Protein AF-0000000076750345 (afdb_homodimer)

Organism: NCBI:txid927661

Foldseek 3Di:
DWKKKWFAADDPLPVLQLDPVLLLQLLAQFWFKKKKWAQDDLLVLADWDFDDGAGGMMMMTHGPGDPVSNNVSNCVSSVGVAIWMFIWDKDWPADDDDDPASDWDQWFWKKKFFAFDPVDDLVRLCCLVPPPQPVLQPLQFQWRTKMKIATDDIDGPNHDHTGIMMITTFHSVVSNDLCRGRVVVPDPVSSVVSVVSNVVSCVVGVRVPRMGMGTTIMGMDGHDNPPPPPPD/DWKKKWFAADDPLPVLLLDPVLLLQLLAQFWFKKKKWAQDDLLVLADWDFDDGAGGMMMMTHGPGDPVSNNVSNCVSSVGVAIWMFIWDKDWPADDDDDPASDWDQWFWKKKFFAFDPVDDLVRLCCLVPPPQVVLQVQQFQWRTKMKIATDDIDGPNHDHTGIMMITTFHSVVSNDLCRGRVVVPDPVSSVVSVVSNVVSCVVGCRVPRMGMGTTIMGMDGHDNPPPPPPD

pLDDT: mean 95.13, std 10.49, range [23.25, 98.94]

Solvent-accessible surface area (backbone atoms only — not comparable to full-atom values): 23582 Å² total; per-residue (Å²): 126,46,38,35,41,36,38,33,47,56,82,78,45,53,69,47,66,68,30,67,65,46,54,52,54,40,13,65,50,38,23,43,30,41,32,41,32,28,50,43,79,93,36,58,80,31,75,66,52,48,83,60,82,67,64,31,31,39,39,38,36,34,25,76,40,56,64,67,60,51,52,51,53,50,25,61,52,50,69,19,93,68,34,31,27,30,36,39,51,78,46,67,42,34,41,69,77,88,61,64,68,70,39,70,49,90,38,38,37,32,37,35,41,27,30,70,43,90,90,47,53,73,68,58,46,51,46,43,49,56,38,57,37,44,51,47,51,45,43,30,27,34,47,54,18,34,35,41,24,42,46,76,40,72,71,35,90,68,29,70,88,53,42,32,40,37,39,36,26,29,52,58,62,31,44,80,32,66,38,47,42,35,56,28,79,76,36,66,68,51,40,50,51,31,51,50,53,43,52,54,49,32,55,74,58,27,49,74,46,72,33,32,37,36,36,12,40,37,31,39,38,82,39,62,72,51,77,73,74,77,76,124,124,46,38,34,43,36,38,32,46,56,83,77,44,53,68,47,68,65,32,69,66,48,55,53,55,40,12,65,50,37,22,44,29,42,33,42,31,28,50,44,79,93,37,57,80,31,75,66,53,48,82,60,82,68,64,31,30,39,38,38,37,34,27,74,38,56,64,67,60,50,52,50,53,51,24,61,54,50,70,20,93,67,35,31,28,31,37,38,50,76,46,68,41,33,41,68,77,89,62,64,69,71,39,70,48,90,36,38,36,32,35,36,41,27,29,69,43,88,91,48,54,71,69,59,46,50,47,42,48,56,38,55,37,44,50,47,49,42,42,31,27,34,48,56,18,35,34,41,25,42,46,75,41,73,72,34,90,70,28,71,88,53,43,33,40,37,39,36,26,29,53,56,61,32,44,79,31,67,38,47,40,36,56,28,79,76,38,66,66,51,40,51,51,30,50,50,53,42,52,54,49,33,55,74,60,27,48,75,46,72,31,32,38,36,36,11,39,37,31,39,37,82,38,61,72,51,78,75,73,77,76,123

InterPro domains:
  IPR011008 Dimeric alpha-beta barrel [SSF54909] (110-185)

Radius of gyration: 23.86 Å; Cα contacts (8 Å, |Δi|>4): 1060; chains: 2; bounding box: 47×65×71 Å

Secondary structure (DSSP, 8-state):
-EEEEEEE-SS--HHHHTSHHHHHHHHHTTEEEEEEEE--GGGTTS--B-SSSPP-EEEEEEESS-HHHHHHHHHHHHT-SS-EEEEEEEEEEEPPPP--TTPPPSSEEEEEEE---TTS-HHHHHHIIIIIIHHHHHHHS--SEEEEEEEEEE-STT-----EEEEEEE-GGGGT-HHHHHT-TT-HHHHHHHHHHHHHHHHHTTTTSS-EEEEEEEEEEE----------/-EEEEEEE-SS--HHHHTSHHHHHHHHHTTEEEEEEEE--GGGTTS--B-SSSPP-EEEEEEESS-HHHHHHHHHHHHT-SS-EEEEEEEEEEEPPPP--TTPPPSSEEEEEEE---TTS-HHHHHHIIIIIIHHHHHHHS--SEEEEEEEEEE-STT-----EEEEEEE-GGGGT-HHHHHT-TT-HHHHHHHHHHHHHHHHHTTTTSS-EEEEEEEEEEE----------

Structure (mmCIF, N/CA/C/O backbone):
data_AF-0000000076750345-model_v1
#
loop_
_entity.id
_entity.type
_entity.pdbx_description
1 polymer 'Uncharacterized protein'
#
loop_
_atom_site.group_PDB
_atom_site.id
_atom_site.type_symbol
_atom_site.label_atom_id
_atom_site.label_alt_id
_atom_site.label_comp_id
_atom_site.label_asym_id
_atom_site.label_entity_id
_atom_site.label_seq_id
_atom_site.pdbx_PDB_ins_code
_atom_site.Cartn_x
_atom_site.Cartn_y
_atom_site.Cartn_z
_atom_site.occupancy
_atom_site.B_iso_or_equiv
_atom_site.auth_seq_id
_atom_site.auth_comp_id
_atom_site.auth_asym_id
_atom_site.auth_atom_id
_atom_site.pdbx_PDB_model_num
ATOM 1 N N . MET A 1 1 ? 1.854 1.177 -20.234 1 91.38 1 MET A N 1
ATOM 2 C CA . MET A 1 1 ? 2.449 -0.116 -19.906 1 91.38 1 MET A CA 1
ATOM 3 C C . MET A 1 1 ? 1.437 -1.023 -19.219 1 91.38 1 MET A C 1
ATOM 5 O O . MET A 1 1 ? 0.707 -0.583 -18.328 1 91.38 1 MET A O 1
ATOM 9 N N . ARG A 1 2 ? 1.357 -2.34 -19.75 1 97 2 ARG A N 1
ATOM 10 C CA . ARG A 1 2 ? 0.428 -3.332 -19.219 1 97 2 ARG A CA 1
ATOM 11 C C . ARG A 1 2 ? 1.162 -4.383 -18.391 1 97 2 ARG A C 1
ATOM 13 O O . ARG A 1 2 ? 2.334 -4.672 -18.641 1 97 2 ARG A O 1
ATOM 20 N N . LYS A 1 3 ? 0.466 -4.941 -17.422 1 98.88 3 LYS A N 1
ATOM 21 C CA . LYS A 1 3 ? 0.962 -6.113 -16.703 1 98.88 3 LYS A CA 1
ATOM 22 C C . LYS A 1 3 ? 0.108 -7.34 -17 1 98.88 3 LYS A C 1
ATOM 24 O O . LYS A 1 3 ? -1.122 -7.273 -16.953 1 98.88 3 LYS A O 1
ATOM 29 N N . LEU A 1 4 ? 0.752 -8.422 -17.359 1 98.94 4 LEU A N 1
ATOM 30 C CA . LEU A 1 4 ? 0.12 -9.719 -17.562 1 98.94 4 LEU A CA 1
ATOM 31 C C . LEU A 1 4 ? 0.632 -10.734 -16.531 1 98.94 4 LEU A C 1
ATOM 33 O O . LEU A 1 4 ? 1.798 -10.688 -16.141 1 98.94 4 LEU A O 1
ATOM 37 N N . ILE A 1 5 ? -0.232 -11.602 -16.156 1 98.94 5 ILE A N 1
ATOM 38 C CA . ILE A 1 5 ? 0.156 -12.742 -15.328 1 98.94 5 ILE A CA 1
ATOM 39 C C . ILE A 1 5 ? -0.269 -14.039 -16.016 1 98.94 5 ILE A C 1
ATOM 41 O O . ILE A 1 5 ? -1.443 -14.219 -16.359 1 98.94 5 ILE A O 1
ATOM 45 N N . VAL A 1 6 ? 0.645 -14.883 -16.234 1 98.94 6 VAL A N 1
ATOM 46 C CA . VAL A 1 6 ? 0.402 -16.188 -16.828 1 98.94 6 VAL A CA 1
ATOM 47 C C . VAL A 1 6 ? 0.639 -17.281 -15.797 1 98.94 6 VAL A C 1
ATOM 49 O O . VAL A 1 6 ? 1.732 -17.391 -15.234 1 98.94 6 VAL A O 1
ATOM 52 N N . ALA A 1 7 ? -0.367 -18.047 -15.508 1 98.81 7 ALA A N 1
ATOM 53 C CA . ALA A 1 7 ? -0.271 -19.188 -14.617 1 98.81 7 ALA A CA 1
ATOM 54 C C . ALA A 1 7 ? -0.075 -20.484 -15.406 1 98.81 7 ALA A C 1
ATOM 56 O O . ALA A 1 7 ? -0.914 -20.844 -16.234 1 98.81 7 ALA A O 1
ATOM 57 N N . VAL A 1 8 ? 0.994 -21.125 -15.219 1 98 8 VAL A N 1
ATOM 58 C CA . VAL A 1 8 ? 1.288 -22.328 -15.984 1 98 8 VAL A CA 1
ATOM 59 C C . VAL A 1 8 ? 1.171 -23.562 -15.078 1 98 8 VAL A C 1
ATOM 61 O O . VAL A 1 8 ? 1.228 -23.438 -13.852 1 98 8 VAL A O 1
ATOM 64 N N . HIS A 1 9 ? 0.913 -24.531 -15.977 1 95.56 9 HIS A N 1
ATOM 65 C CA . HIS A 1 9 ? 0.688 -25.828 -15.344 1 95.56 9 HIS A CA 1
ATOM 66 C C . HIS A 1 9 ? 1.701 -26.859 -15.836 1 95.56 9 HIS A C 1
ATOM 68 O O . HIS A 1 9 ? 2.248 -26.734 -16.938 1 95.56 9 HIS A O 1
ATOM 74 N N . GLY A 1 10 ? 2.459 -27.484 -15.141 1 90.31 10 GLY A N 1
ATOM 75 C CA . GLY A 1 10 ? 3.412 -28.516 -15.531 1 90.31 10 GLY A CA 1
ATOM 76 C C . GLY A 1 10 ? 4.457 -28.797 -14.469 1 90.31 10 GLY A C 1
ATOM 77 O O . GLY A 1 10 ? 4.598 -28.031 -13.516 1 90.31 10 GLY A O 1
ATOM 78 N N . ALA A 1 11 ? 5.082 -29.797 -14.812 1 90.75 11 ALA A N 1
ATOM 79 C CA . ALA A 1 11 ? 6.078 -30.234 -13.836 1 90.75 11 ALA A CA 1
ATOM 80 C C . ALA A 1 11 ? 7.379 -29.453 -13.992 1 90.75 11 ALA A C 1
ATOM 82 O O . ALA A 1 11 ? 7.891 -29.297 -15.102 1 90.75 11 ALA A O 1
ATOM 83 N N . ASP A 1 12 ? 7.898 -28.938 -12.945 1 91.12 12 ASP A N 1
ATOM 84 C CA . ASP A 1 12 ? 9.211 -28.328 -12.758 1 91.12 12 ASP A CA 1
ATOM 85 C C . ASP A 1 12 ? 9.484 -27.297 -13.844 1 91.12 12 ASP A C 1
ATOM 87 O O . ASP A 1 12 ? 10.484 -27.391 -14.562 1 91.12 12 ASP A O 1
ATOM 91 N N . PRO A 1 13 ? 8.664 -26.266 -13.984 1 94.19 13 PRO A N 1
ATOM 92 C CA . PRO A 1 13 ? 8.836 -25.25 -15.023 1 94.19 13 PRO A CA 1
ATOM 93 C C . PRO A 1 13 ? 10.008 -24.312 -14.742 1 94.19 13 PRO A C 1
ATOM 95 O O . PRO A 1 13 ? 10.414 -23.531 -15.617 1 94.19 13 PRO A O 1
ATOM 98 N N . GLY A 1 14 ? 10.648 -24.359 -13.625 1 95.38 14 GLY A N 1
ATOM 99 C CA . GLY A 1 14 ? 11.625 -23.422 -13.125 1 95.38 14 GLY A CA 1
ATOM 100 C C . GLY A 1 14 ? 12.766 -23.172 -14.094 1 95.38 14 GLY A C 1
ATOM 101 O O . GLY A 1 14 ? 13 -22.031 -14.516 1 95.38 14 GLY A O 1
ATOM 102 N N . PRO A 1 15 ? 13.461 -24.203 -14.492 1 95.56 15 PRO A N 1
ATOM 103 C CA . PRO A 1 15 ? 14.625 -24.016 -15.359 1 95.56 15 PRO A CA 1
ATOM 104 C C . PRO A 1 15 ? 14.266 -23.375 -16.703 1 95.56 15 PRO A C 1
ATOM 106 O O . PRO A 1 15 ? 15 -22.516 -17.188 1 95.56 15 PRO A O 1
ATOM 109 N N . ARG A 1 16 ? 13.156 -23.688 -17.281 1 96.5 16 ARG A N 1
ATOM 110 C CA . ARG A 1 16 ? 12.75 -23.141 -18.578 1 96.5 16 ARG A CA 1
ATOM 111 C C . ARG A 1 16 ? 12.336 -21.672 -18.438 1 96.5 16 ARG A C 1
ATOM 113 O O . ARG A 1 16 ? 12.641 -20.859 -19.297 1 96.5 16 ARG A O 1
ATOM 120 N N . LEU A 1 17 ? 11.695 -21.359 -17.344 1 97.88 17 LEU A N 1
ATOM 121 C CA . LEU A 1 17 ? 11.164 -20.016 -17.156 1 97.88 17 LEU A CA 1
ATOM 122 C C . LEU A 1 17 ? 12.25 -19.062 -16.688 1 97.88 17 LEU A C 1
ATOM 124 O O . LEU A 1 17 ? 12.07 -17.844 -16.734 1 97.88 17 LEU A O 1
ATOM 128 N N . SER A 1 18 ? 13.352 -19.594 -16.219 1 96.62 18 SER A N 1
ATOM 129 C CA . SER A 1 18 ? 14.461 -18.734 -15.812 1 96.62 18 SER A CA 1
ATOM 130 C C . SER A 1 18 ? 15.523 -18.656 -16.891 1 96.62 18 SER A C 1
ATOM 132 O O . SER A 1 18 ? 16.562 -18.016 -16.703 1 96.62 18 SER A O 1
ATOM 134 N N . ALA A 1 19 ? 15.328 -19.281 -17.984 1 96.75 19 ALA A N 1
ATOM 135 C CA . ALA A 1 19 ? 16.312 -19.344 -19.078 1 96.75 19 ALA A CA 1
ATOM 136 C C . ALA A 1 19 ? 16.469 -17.969 -19.734 1 96.75 19 ALA A C 1
ATOM 138 O O . ALA A 1 19 ? 15.5 -17.234 -19.875 1 96.75 19 ALA A O 1
ATOM 139 N N . HIS A 1 20 ? 17.656 -17.703 -20.141 1 96.31 20 HIS A N 1
ATOM 140 C CA . HIS A 1 20 ? 17.969 -16.469 -20.844 1 96.31 20 HIS A CA 1
ATOM 141 C C . HIS A 1 20 ? 17.141 -16.344 -22.125 1 96.31 20 HIS A C 1
ATOM 143 O O . HIS A 1 20 ? 16.75 -15.242 -22.531 1 96.31 20 HIS A O 1
ATOM 149 N N . THR A 1 21 ? 16.828 -17.469 -22.719 1 96.81 21 THR A N 1
ATOM 150 C CA . THR A 1 21 ? 16.094 -17.484 -23.984 1 96.81 21 THR A CA 1
ATOM 151 C C . THR A 1 21 ? 14.695 -16.906 -23.797 1 96.81 21 THR A C 1
ATOM 153 O O . THR A 1 21 ? 14.18 -16.234 -24.703 1 96.81 21 THR A O 1
ATOM 156 N N . LEU A 1 22 ? 14.055 -17.141 -22.688 1 98 22 LEU A N 1
ATOM 157 C CA . LEU A 1 22 ? 12.742 -16.562 -22.438 1 98 22 LEU A CA 1
ATOM 158 C C . LEU A 1 22 ? 12.836 -15.039 -22.328 1 98 22 LEU A C 1
ATOM 160 O O . LEU A 1 22 ? 12.016 -14.32 -22.891 1 98 22 LEU A O 1
ATOM 164 N N . ARG A 1 23 ? 13.82 -14.57 -21.562 1 98.06 23 ARG A N 1
ATOM 165 C CA . ARG A 1 23 ? 13.992 -13.133 -21.391 1 98.06 23 ARG A CA 1
ATOM 166 C C . ARG A 1 23 ? 14.195 -12.438 -22.734 1 98.06 23 ARG A C 1
ATOM 168 O O . ARG A 1 23 ? 13.602 -11.383 -22.984 1 98.06 23 ARG A O 1
ATOM 175 N N . GLU A 1 24 ? 14.992 -13.008 -23.578 1 96.94 24 GLU A N 1
ATOM 176 C CA . GLU A 1 24 ? 15.219 -12.445 -24.906 1 96.94 24 GLU A CA 1
ATOM 177 C C . GLU A 1 24 ? 13.945 -12.438 -25.734 1 96.94 24 GLU A C 1
ATOM 179 O O . GLU A 1 24 ? 13.633 -11.453 -26.406 1 96.94 24 GLU A O 1
ATOM 184 N N . ALA A 1 25 ? 13.289 -13.578 -25.719 1 97.69 25 ALA A N 1
ATOM 185 C CA . ALA A 1 25 ? 12.047 -13.695 -26.484 1 97.69 25 ALA A CA 1
ATOM 186 C C . ALA A 1 25 ? 11.023 -12.664 -26.031 1 97.69 25 ALA A C 1
ATOM 188 O O . ALA A 1 25 ? 10.375 -12.016 -26.844 1 97.69 25 ALA A O 1
ATOM 189 N N . LEU A 1 26 ? 10.844 -12.492 -24.75 1 98.38 26 LEU A N 1
ATOM 190 C CA . LEU A 1 26 ? 9.898 -11.523 -24.203 1 98.38 26 LEU A CA 1
ATOM 191 C C . LEU A 1 26 ? 10.305 -10.102 -24.562 1 98.38 26 LEU A C 1
ATOM 193 O O . LEU A 1 26 ? 9.453 -9.273 -24.906 1 98.38 26 LEU A O 1
ATOM 197 N N . GLY A 1 27 ? 11.617 -9.852 -24.391 1 97.62 27 GLY A N 1
ATOM 198 C CA . GLY A 1 27 ? 12.094 -8.547 -24.828 1 97.62 27 GLY A CA 1
ATOM 199 C C . GLY A 1 27 ? 11.758 -8.234 -26.266 1 97.62 27 GLY A C 1
ATOM 200 O O . GLY A 1 27 ? 11.391 -7.105 -26.594 1 97.62 27 GLY A O 1
ATOM 201 N N . SER A 1 28 ? 11.852 -9.172 -27.125 1 96.38 28 SER A N 1
ATOM 202 C CA . SER A 1 28 ? 11.633 -8.992 -28.562 1 96.38 28 SER A CA 1
ATOM 203 C C . SER A 1 28 ? 10.172 -8.688 -28.859 1 96.38 28 SER A C 1
ATOM 205 O O . SER A 1 28 ? 9.859 -8.133 -29.922 1 96.38 28 SER A O 1
ATOM 207 N N . VAL A 1 29 ? 9.312 -9.031 -27.922 1 97 29 VAL A N 1
ATOM 208 C CA . VAL A 1 29 ? 7.906 -8.758 -28.203 1 97 29 VAL A CA 1
ATOM 209 C C . VAL A 1 29 ? 7.422 -7.602 -27.328 1 97 29 VAL A C 1
ATOM 211 O O . VAL A 1 29 ? 6.219 -7.434 -27.125 1 97 29 VAL A O 1
ATOM 214 N N . GLY A 1 30 ? 8.328 -6.859 -26.734 1 96.94 30 GLY A N 1
ATOM 215 C CA . GLY A 1 30 ? 7.973 -5.566 -26.172 1 96.94 30 GLY A CA 1
ATOM 216 C C . GLY A 1 30 ? 7.941 -5.566 -24.656 1 96.94 30 GLY A C 1
ATOM 217 O O . GLY A 1 30 ? 7.605 -4.559 -24.031 1 96.94 30 GLY A O 1
ATOM 218 N N . ALA A 1 31 ? 8.266 -6.688 -24 1 98.38 31 ALA A N 1
ATOM 219 C CA . ALA A 1 31 ? 8.289 -6.738 -22.547 1 98.38 31 ALA A CA 1
ATOM 220 C C . ALA A 1 31 ? 9.453 -5.934 -21.984 1 98.38 31 ALA A C 1
ATOM 222 O O . ALA A 1 31 ? 10.539 -5.906 -22.562 1 98.38 31 ALA A O 1
ATOM 223 N N . THR A 1 32 ? 9.211 -5.32 -20.828 1 98.19 32 THR A N 1
ATOM 224 C CA . THR A 1 32 ? 10.25 -4.508 -20.203 1 98.19 32 THR A CA 1
ATOM 225 C C . THR A 1 32 ? 10.695 -5.109 -18.875 1 98.19 32 THR A C 1
ATOM 227 O O . THR A 1 32 ? 11.742 -4.734 -18.344 1 98.19 32 THR A O 1
ATOM 230 N N . ALA A 1 33 ? 9.922 -6.004 -18.344 1 98.5 33 ALA A N 1
ATOM 231 C CA . ALA A 1 33 ? 10.281 -6.676 -17.094 1 98.5 33 ALA A CA 1
ATOM 232 C C . ALA A 1 33 ? 9.609 -8.039 -17 1 98.5 33 ALA A C 1
ATOM 234 O O . ALA A 1 33 ? 8.562 -8.273 -17.609 1 98.5 33 ALA A O 1
ATOM 235 N N . LEU A 1 34 ? 10.258 -8.898 -16.297 1 98.75 34 LEU A N 1
ATOM 236 C CA . LEU A 1 34 ? 9.812 -10.273 -16.078 1 98.75 34 LEU A CA 1
ATOM 237 C C . LEU A 1 34 ? 9.961 -10.672 -14.617 1 98.75 34 LEU A C 1
ATOM 239 O O . LEU A 1 34 ? 10.992 -10.414 -14 1 98.75 34 LEU A O 1
ATOM 243 N N . GLN A 1 35 ? 8.953 -11.164 -14.062 1 98.81 35 GLN A N 1
ATOM 244 C CA . GLN A 1 35 ? 8.992 -11.828 -12.766 1 98.81 35 GLN A CA 1
ATOM 245 C C . GLN A 1 35 ? 8.516 -13.266 -12.867 1 98.81 35 GLN A C 1
ATOM 247 O O . GLN A 1 35 ? 7.508 -13.547 -13.516 1 98.81 35 GLN A O 1
ATOM 252 N N . VAL A 1 36 ? 9.258 -14.156 -12.281 1 98.81 36 VAL A N 1
ATOM 253 C CA . VAL A 1 36 ? 8.891 -15.57 -12.258 1 98.81 36 VAL A CA 1
ATOM 254 C C . VAL A 1 36 ? 8.719 -16.031 -10.82 1 98.81 36 VAL A C 1
ATOM 256 O O . VAL A 1 36 ? 9.633 -15.906 -10 1 98.81 36 VAL A O 1
ATOM 259 N N . ASN A 1 37 ? 7.578 -16.484 -10.492 1 98.88 37 ASN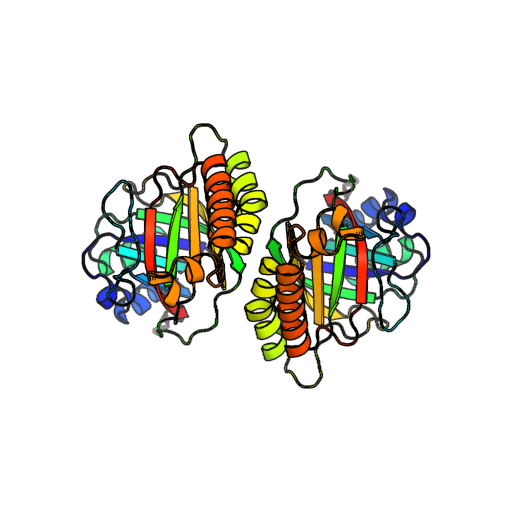 A N 1
ATOM 260 C CA . ASN A 1 37 ? 7.254 -17.203 -9.266 1 98.88 37 ASN A CA 1
ATOM 261 C C . ASN A 1 37 ? 7.109 -18.703 -9.508 1 98.88 37 ASN A C 1
ATOM 263 O O . ASN A 1 37 ? 6.223 -19.125 -10.25 1 98.88 37 ASN A O 1
ATOM 267 N N . VAL A 1 38 ? 7.918 -19.531 -8.852 1 98.75 38 VAL A N 1
ATOM 268 C CA . VAL A 1 38 ? 7.902 -20.953 -9.18 1 98.75 38 VAL A CA 1
ATOM 269 C C . VAL A 1 38 ? 7.746 -21.781 -7.898 1 98.75 38 VAL A C 1
ATOM 271 O O . VAL A 1 38 ? 8.406 -21.5 -6.895 1 98.75 38 VAL A O 1
ATOM 274 N N . ASP A 1 39 ? 6.801 -22.719 -7.926 1 98.56 39 ASP A N 1
ATOM 275 C CA . ASP A 1 39 ? 6.688 -23.719 -6.871 1 98.56 39 ASP A CA 1
ATOM 276 C C . ASP A 1 39 ? 7.797 -24.766 -6.984 1 98.56 39 ASP A C 1
ATOM 278 O O . ASP A 1 39 ? 7.684 -25.719 -7.758 1 98.56 39 ASP A O 1
ATOM 282 N N . ASP A 1 40 ? 8.867 -24.578 -6.211 1 97.81 40 ASP A N 1
ATOM 283 C CA . ASP A 1 40 ? 10.055 -25.422 -6.371 1 97.81 40 ASP A CA 1
ATOM 284 C C . ASP A 1 40 ? 10.461 -26.047 -5.043 1 97.81 40 ASP A C 1
ATOM 286 O O . ASP A 1 40 ? 9.68 -26.078 -4.094 1 97.81 40 ASP A O 1
ATOM 290 N N . GLU A 1 41 ? 11.609 -26.594 -4.992 1 97.12 41 GLU A N 1
ATOM 291 C CA . GLU A 1 41 ? 12.094 -27.359 -3.844 1 97.12 41 GLU A CA 1
ATOM 292 C C . GLU A 1 41 ? 12.227 -26.469 -2.609 1 97.12 41 GLU A C 1
ATOM 294 O O . GLU A 1 41 ? 11.953 -26.906 -1.49 1 97.12 41 GLU A O 1
ATOM 299 N N . ALA A 1 42 ? 12.602 -25.234 -2.801 1 97.56 42 ALA A N 1
ATOM 300 C CA . ALA A 1 42 ? 12.852 -24.328 -1.686 1 97.56 42 ALA A CA 1
ATOM 301 C C . ALA A 1 42 ? 11.578 -24.062 -0.888 1 97.56 42 ALA A C 1
ATOM 303 O O . ALA A 1 42 ? 11.641 -23.719 0.296 1 97.56 42 ALA A O 1
ATOM 304 N N . VAL A 1 43 ? 10.414 -24.25 -1.511 1 98.31 43 VAL A N 1
ATOM 305 C CA . VAL A 1 43 ? 9.156 -23.953 -0.827 1 98.31 43 VAL A CA 1
ATOM 306 C C . VAL A 1 43 ? 8.32 -25.219 -0.698 1 98.31 43 VAL A C 1
ATOM 308 O O . VAL A 1 43 ? 7.125 -25.156 -0.405 1 98.31 43 VAL A O 1
ATOM 311 N N . ALA A 1 44 ? 8.891 -26.359 -0.869 1 97.31 44 ALA A N 1
ATOM 312 C CA . ALA A 1 44 ? 8.211 -27.656 -0.927 1 97.31 44 ALA A CA 1
ATOM 313 C C . ALA A 1 44 ? 7.398 -27.906 0.343 1 97.31 44 ALA A C 1
ATOM 315 O O . ALA A 1 44 ? 6.301 -28.453 0.286 1 97.31 44 ALA A O 1
ATOM 316 N N . PRO A 1 45 ? 7.855 -27.484 1.538 1 97.38 45 PRO A N 1
ATOM 317 C CA . PRO A 1 45 ? 7.109 -27.812 2.754 1 97.38 45 PRO A CA 1
ATOM 318 C C . PRO A 1 45 ? 5.824 -27 2.891 1 97.38 45 PRO A C 1
ATOM 320 O O . PRO A 1 45 ? 4.969 -27.312 3.719 1 97.38 45 PRO A O 1
ATOM 323 N N . ALA A 1 46 ? 5.703 -25.922 2.15 1 96.75 46 ALA A N 1
ATOM 324 C CA . ALA A 1 46 ? 4.57 -25.016 2.301 1 96.75 46 ALA A CA 1
ATOM 325 C C . ALA A 1 46 ? 3.287 -25.641 1.767 1 96.75 46 ALA A C 1
ATOM 327 O O . ALA A 1 46 ? 3.334 -26.516 0.9 1 96.75 46 ALA A O 1
ATOM 328 N N . LEU A 1 47 ? 2.225 -25.203 2.312 1 92.5 47 LEU A N 1
ATOM 329 C CA . LEU A 1 47 ? 0.904 -25.641 1.878 1 92.5 47 LEU A CA 1
ATOM 330 C C . LEU A 1 47 ? 0.574 -25.094 0.495 1 92.5 47 LEU A C 1
ATOM 332 O O . LEU A 1 47 ? 0.907 -23.953 0.184 1 92.5 47 LEU A O 1
ATOM 336 N N . ARG A 1 48 ? 0.01 -25.859 -0.391 1 95.94 48 ARG A N 1
ATOM 337 C CA . ARG A 1 48 ? -0.57 -25.453 -1.669 1 95.94 48 ARG A CA 1
ATOM 338 C C . ARG A 1 48 ? -1.876 -26.203 -1.934 1 95.94 48 ARG A C 1
ATOM 340 O O . ARG A 1 48 ? -2.053 -27.344 -1.485 1 95.94 48 ARG A O 1
ATOM 347 N N . PHE A 1 49 ? -2.812 -25.531 -2.549 1 95.44 49 PHE A N 1
ATOM 348 C CA . PHE A 1 49 ? -4.07 -26.172 -2.916 1 95.44 49 PHE A CA 1
ATOM 349 C C . PHE A 1 49 ? -4.812 -25.344 -3.961 1 95.44 49 PHE A C 1
ATOM 351 O O . PHE A 1 49 ? -4.402 -24.234 -4.289 1 95.44 49 PHE A O 1
ATOM 358 N N . GLY A 1 50 ? -5.883 -25.875 -4.539 1 95.69 50 GLY A N 1
ATOM 359 C CA . GLY A 1 50 ? -6.754 -25.25 -5.516 1 95.69 50 GLY A CA 1
ATOM 360 C C . GLY A 1 50 ? -7.797 -26.188 -6.086 1 95.69 50 GLY A C 1
ATOM 361 O O . GLY A 1 50 ? -7.734 -27.406 -5.867 1 95.69 50 GLY A O 1
ATOM 362 N N . PRO A 1 51 ? -8.734 -25.609 -6.703 1 94.25 51 PRO A N 1
ATOM 363 C CA . PRO A 1 51 ? -9.859 -26.406 -7.195 1 94.25 51 PRO A CA 1
ATOM 364 C C . PRO A 1 51 ? -9.492 -27.234 -8.43 1 94.25 51 PRO A C 1
ATOM 366 O O . PRO A 1 51 ? -10.211 -28.172 -8.781 1 94.25 51 PRO A O 1
ATOM 369 N N . GLY A 1 52 ? -8.516 -26.938 -9.078 1 92.56 52 GLY A N 1
ATOM 370 C CA . GLY A 1 52 ? -8.133 -27.609 -10.312 1 92.56 52 GLY A CA 1
ATOM 371 C C . GLY A 1 52 ? -6.691 -28.078 -10.305 1 92.56 52 GLY A C 1
ATOM 372 O O . GLY A 1 52 ? -6.137 -28.391 -9.25 1 92.56 52 GLY A O 1
ATOM 373 N N . ALA A 1 53 ? -6.172 -28.281 -11.539 1 93.44 53 ALA A N 1
ATOM 374 C CA . ALA A 1 53 ? -4.766 -28.656 -11.68 1 93.44 53 ALA A CA 1
ATOM 375 C C . ALA A 1 53 ? -3.859 -27.672 -10.961 1 93.44 53 ALA A C 1
ATOM 377 O O . ALA A 1 53 ? -4.086 -26.453 -11.023 1 93.44 53 ALA A O 1
ATOM 378 N N . PRO A 1 54 ? -2.883 -28.219 -10.281 1 95.44 54 PRO A N 1
ATOM 379 C CA . PRO A 1 54 ? -2.006 -27.312 -9.531 1 95.44 54 PRO A CA 1
ATOM 380 C C . PRO A 1 54 ? -1.269 -26.328 -10.43 1 95.44 54 PRO A C 1
ATOM 382 O O . PRO A 1 54 ? -0.743 -26.719 -11.477 1 95.44 54 PRO A O 1
ATOM 385 N N . ILE A 1 55 ? -1.35 -25.109 -10.078 1 98.19 55 ILE A N 1
ATOM 386 C CA . ILE A 1 55 ? -0.49 -24.109 -10.68 1 98.19 55 ILE A CA 1
ATOM 387 C C . ILE A 1 55 ? 0.939 -24.266 -10.164 1 98.19 55 ILE A C 1
ATOM 389 O O . ILE A 1 55 ? 1.172 -24.281 -8.953 1 98.19 55 ILE A O 1
ATOM 393 N N . THR A 1 56 ? 1.884 -24.375 -11.031 1 98.38 56 THR A N 1
ATOM 394 C CA . THR A 1 56 ? 3.244 -24.688 -10.602 1 98.38 56 THR A CA 1
ATOM 395 C C . THR A 1 56 ? 4.152 -23.469 -10.797 1 98.38 56 THR A C 1
ATOM 397 O O . THR A 1 56 ? 5.27 -23.438 -10.266 1 98.38 56 THR A O 1
ATOM 400 N N . ALA A 1 57 ? 3.717 -22.453 -11.523 1 98.81 57 ALA A N 1
ATOM 401 C CA . ALA A 1 57 ? 4.438 -21.188 -11.656 1 98.81 57 ALA A CA 1
ATOM 402 C C . ALA A 1 57 ? 3.508 -20.062 -12.109 1 98.81 57 ALA A C 1
ATOM 404 O O . ALA A 1 57 ? 2.471 -20.328 -12.727 1 98.81 57 ALA A O 1
ATOM 405 N N . LEU A 1 58 ? 3.787 -18.922 -11.766 1 98.94 58 LEU A N 1
ATOM 406 C CA . LEU A 1 58 ? 3.186 -17.688 -12.273 1 98.94 58 LEU A CA 1
ATOM 407 C C . LEU A 1 58 ? 4.246 -16.781 -12.875 1 98.94 58 LEU A C 1
ATOM 409 O O . LEU A 1 58 ? 5.277 -16.531 -12.258 1 98.94 58 LEU A O 1
ATOM 413 N N . VAL A 1 59 ? 4.008 -16.266 -14.039 1 98.94 59 VAL A N 1
ATOM 414 C CA . VAL A 1 59 ? 4.91 -15.391 -14.773 1 98.94 59 VAL A CA 1
ATOM 415 C C . VAL A 1 59 ? 4.262 -14.016 -14.945 1 98.94 59 VAL A C 1
ATOM 417 O O . VAL A 1 59 ? 3.225 -13.891 -15.602 1 98.94 59 VAL A O 1
ATOM 420 N N . SER A 1 60 ? 4.812 -13.047 -14.336 1 98.94 60 SER A N 1
ATOM 421 C CA . SER A 1 60 ? 4.371 -11.672 -14.5 1 98.94 60 SER A CA 1
ATOM 422 C C . SER A 1 60 ? 5.23 -10.93 -15.523 1 98.94 60 SER A C 1
ATOM 424 O O . SER A 1 60 ? 6.461 -10.969 -15.445 1 98.94 60 SER A O 1
ATOM 426 N N . VAL A 1 61 ? 4.586 -10.273 -16.438 1 98.88 61 VAL A N 1
ATOM 427 C CA . VAL A 1 61 ? 5.285 -9.562 -17.516 1 98.88 61 VAL A CA 1
ATOM 428 C C . VAL A 1 61 ? 4.746 -8.141 -17.625 1 98.88 61 VAL A C 1
ATOM 430 O O . VAL A 1 61 ? 3.529 -7.934 -17.688 1 98.88 61 VAL A O 1
ATOM 433 N N . TRP A 1 62 ? 5.578 -7.199 -17.531 1 98.75 62 TRP A N 1
ATOM 434 C CA . TRP A 1 62 ? 5.266 -5.816 -17.891 1 98.75 62 TRP A CA 1
ATOM 435 C C . TRP A 1 62 ? 5.641 -5.527 -19.344 1 98.75 62 TRP A C 1
ATOM 437 O O . TRP A 1 62 ? 6.758 -5.816 -19.766 1 98.75 62 TRP A O 1
ATOM 447 N N . THR A 1 63 ? 4.719 -4.91 -20.125 1 98.38 63 THR A N 1
ATOM 448 C CA . THR A 1 63 ? 4.969 -4.895 -21.562 1 98.38 63 THR A CA 1
ATOM 449 C C . THR A 1 63 ? 4.234 -3.73 -22.219 1 98.38 63 THR A C 1
ATOM 451 O O . THR A 1 63 ? 3.191 -3.291 -21.734 1 98.38 63 THR A O 1
ATOM 454 N N . HIS A 1 64 ? 4.816 -3.234 -23.25 1 96.69 64 HIS A N 1
ATOM 455 C CA . HIS A 1 64 ? 4.148 -2.348 -24.203 1 96.69 64 HIS A CA 1
ATOM 456 C C . HIS A 1 64 ? 3.643 -3.117 -25.406 1 96.69 64 HIS A C 1
ATOM 458 O O . HIS A 1 64 ? 2.977 -2.547 -26.281 1 96.69 64 HIS A O 1
ATOM 464 N N . GLY A 1 65 ? 4.004 -4.352 -25.5 1 96.81 65 GLY A N 1
ATOM 465 C CA . GLY A 1 65 ? 3.715 -5.164 -26.672 1 96.81 65 GLY A CA 1
ATOM 466 C C . GLY A 1 65 ? 2.328 -5.777 -26.656 1 96.81 65 GLY A C 1
ATOM 467 O O . GLY A 1 65 ? 1.521 -5.465 -25.766 1 96.81 65 GLY A O 1
ATOM 468 N N . ASP A 1 66 ? 2.059 -6.621 -27.609 1 97.69 66 ASP A N 1
ATOM 469 C CA . ASP A 1 66 ? 0.791 -7.328 -27.75 1 97.69 66 ASP A CA 1
ATOM 470 C C . ASP A 1 66 ? 0.643 -8.414 -26.688 1 97.69 66 ASP A C 1
ATOM 472 O O . ASP A 1 66 ? 1.495 -9.297 -26.578 1 97.69 66 ASP A O 1
ATOM 476 N N . PRO A 1 67 ? -0.402 -8.375 -25.953 1 98.38 67 PRO A N 1
ATOM 477 C CA . PRO A 1 67 ? -0.593 -9.375 -24.891 1 98.38 67 PRO A CA 1
ATOM 478 C C . PRO A 1 67 ? -0.586 -10.805 -25.422 1 98.38 67 PRO A C 1
ATOM 480 O O . PRO A 1 67 ? -0.034 -11.703 -24.781 1 98.38 67 PRO A O 1
ATOM 483 N N . GLY A 1 68 ? -1.241 -11 -26.547 1 98.12 68 GLY A N 1
ATOM 484 C CA . GLY A 1 68 ? -1.262 -12.336 -27.125 1 98.12 68 GLY A CA 1
ATOM 485 C C . GLY A 1 68 ? 0.124 -12.883 -27.406 1 98.12 68 GLY A C 1
ATOM 486 O O . GLY A 1 68 ? 0.392 -14.062 -27.156 1 98.12 68 GLY A O 1
ATOM 487 N N . ALA A 1 69 ? 1.003 -12.055 -27.938 1 98.44 69 ALA A N 1
ATOM 488 C CA . ALA A 1 69 ? 2.373 -12.469 -28.219 1 98.44 69 ALA A CA 1
ATOM 489 C C . ALA A 1 69 ? 3.121 -12.828 -26.938 1 98.44 69 ALA A C 1
ATOM 491 O O . ALA A 1 69 ? 3.881 -13.805 -26.922 1 98.44 69 ALA A O 1
ATOM 492 N N . VAL A 1 70 ? 2.934 -12.047 -25.891 1 98.56 70 VAL A N 1
ATOM 493 C CA . VAL A 1 70 ? 3.58 -12.297 -24.609 1 98.56 70 VAL A CA 1
ATOM 494 C C . VAL A 1 70 ? 3.105 -13.641 -24.047 1 98.56 70 VAL A C 1
ATOM 496 O O . VAL A 1 70 ? 3.918 -14.469 -23.641 1 98.56 70 VAL A O 1
ATOM 499 N N . VAL A 1 71 ? 1.783 -13.867 -24.078 1 98.75 71 VAL A N 1
ATOM 500 C CA . VAL A 1 71 ? 1.211 -15.102 -23.547 1 98.75 71 VAL A CA 1
ATOM 501 C C . VAL A 1 71 ? 1.738 -16.297 -24.328 1 98.75 71 VAL A C 1
ATOM 503 O O . VAL A 1 71 ? 2.121 -17.312 -23.734 1 98.75 71 VAL A O 1
ATOM 506 N N . ALA A 1 72 ? 1.782 -16.156 -25.641 1 98.5 72 ALA A N 1
ATOM 507 C CA . ALA A 1 72 ? 2.281 -17.25 -26.469 1 98.5 72 ALA A CA 1
ATOM 508 C C . ALA A 1 72 ? 3.742 -17.562 -26.156 1 98.5 72 ALA A C 1
ATOM 510 O O . ALA A 1 72 ? 4.148 -18.719 -26.156 1 98.5 72 ALA A O 1
ATOM 511 N N . THR A 1 73 ? 4.531 -16.516 -25.969 1 98.5 73 THR A N 1
ATOM 512 C CA . THR A 1 73 ? 5.949 -16.672 -25.672 1 98.5 73 THR A CA 1
ATOM 513 C C . THR A 1 73 ? 6.141 -17.422 -24.359 1 98.5 73 THR A C 1
ATOM 515 O O . THR A 1 73 ? 6.953 -18.344 -24.281 1 98.5 73 THR A O 1
ATOM 518 N N . VAL A 1 74 ? 5.367 -17.078 -23.312 1 98.69 74 VAL A N 1
ATOM 519 C CA . VAL A 1 74 ? 5.465 -17.75 -22.031 1 98.69 74 VAL A CA 1
ATOM 520 C C . VAL A 1 74 ? 4.969 -19.188 -22.141 1 98.69 74 VAL A C 1
ATOM 522 O O . VAL A 1 74 ? 5.582 -20.109 -21.609 1 98.69 74 VAL A O 1
ATOM 525 N N . ALA A 1 75 ? 3.877 -19.375 -22.859 1 98.12 75 ALA A N 1
ATOM 526 C CA . ALA A 1 75 ? 3.314 -20.719 -23.062 1 98.12 75 ALA A CA 1
ATOM 527 C C . ALA A 1 75 ? 4.336 -21.656 -23.703 1 98.12 75 ALA A C 1
ATOM 529 O O . ALA A 1 75 ? 4.516 -22.781 -23.25 1 98.12 75 ALA A O 1
ATOM 530 N N . ALA A 1 76 ? 4.973 -21.172 -24.703 1 97.5 76 ALA A N 1
ATOM 531 C CA . ALA A 1 76 ? 5.973 -21.953 -25.422 1 97.5 76 ALA A CA 1
ATOM 532 C C . ALA A 1 76 ? 7.137 -22.328 -24.5 1 97.5 76 ALA A C 1
ATOM 534 O O . ALA A 1 76 ? 7.57 -23.484 -24.469 1 97.5 76 ALA A O 1
ATOM 535 N N . ALA A 1 77 ? 7.613 -21.375 -23.812 1 97.5 77 ALA A N 1
ATOM 536 C CA . ALA A 1 77 ? 8.742 -21.609 -22.906 1 97.5 77 ALA A CA 1
ATOM 537 C C . ALA A 1 77 ? 8.375 -22.609 -21.828 1 97.5 77 ALA A C 1
ATOM 539 O O . ALA A 1 77 ? 9.18 -23.484 -21.469 1 97.5 77 ALA A O 1
ATOM 540 N N . ALA A 1 78 ? 7.156 -22.5 -21.297 1 96.94 78 ALA A N 1
ATOM 541 C CA . ALA A 1 78 ? 6.711 -23.344 -20.188 1 96.94 78 ALA A CA 1
ATOM 542 C C . ALA A 1 78 ? 6.312 -24.734 -20.688 1 96.94 78 ALA A C 1
ATOM 544 O O . ALA A 1 78 ? 6.191 -25.672 -19.891 1 96.94 78 ALA A O 1
ATOM 545 N N . GLY A 1 79 ? 6.078 -24.891 -21.969 1 95.31 79 GLY A N 1
ATOM 546 C CA . GLY A 1 79 ? 5.516 -26.125 -22.5 1 95.31 79 GLY A CA 1
ATOM 547 C C . GLY A 1 79 ? 4.074 -26.344 -22.094 1 95.31 79 GLY A C 1
ATOM 548 O O . GLY A 1 79 ? 3.662 -27.484 -21.859 1 95.31 79 GLY A O 1
ATOM 549 N N . ASP A 1 80 ? 3.346 -25.359 -21.766 1 95.31 80 ASP A N 1
ATOM 550 C CA . ASP A 1 80 ? 1.935 -25.391 -21.391 1 95.31 80 ASP A CA 1
ATOM 551 C C . ASP A 1 80 ? 1.072 -24.719 -22.469 1 95.31 80 ASP A C 1
ATOM 553 O O . ASP A 1 80 ? 0.944 -23.5 -22.5 1 95.31 80 ASP A O 1
ATOM 557 N N . ALA A 1 81 ? 0.434 -25.469 -23.281 1 91.88 81 ALA A N 1
ATOM 558 C CA . ALA A 1 81 ? -0.267 -24.969 -24.469 1 91.88 81 ALA A CA 1
ATOM 559 C C . ALA A 1 81 ? -1.489 -24.141 -24.078 1 91.88 81 ALA A C 1
ATOM 561 O O . ALA A 1 81 ? -1.952 -23.312 -24.859 1 91.88 81 ALA A O 1
ATOM 562 N N . GLU A 1 82 ? -2.004 -24.391 -22.953 1 93.25 82 GLU A N 1
ATOM 563 C CA . GLU A 1 82 ? -3.209 -23.672 -22.531 1 93.25 82 GLU A CA 1
ATOM 564 C C . GLU A 1 82 ? -3.062 -23.094 -21.125 1 93.25 82 GLU A C 1
ATOM 566 O O . GLU A 1 82 ? -3.861 -23.406 -20.25 1 93.25 82 GLU A O 1
ATOM 571 N N . PRO A 1 83 ? -2.105 -22.234 -21 1 97.94 83 PRO A N 1
ATOM 572 C CA . PRO A 1 83 ? -1.972 -21.625 -19.672 1 97.94 83 PRO A CA 1
ATOM 573 C C . PRO A 1 83 ? -3.135 -20.703 -19.312 1 97.94 83 PRO A C 1
ATOM 575 O O . PRO A 1 83 ? -3.912 -20.328 -20.203 1 97.94 83 PRO A O 1
ATOM 578 N N . HIS A 1 84 ? -3.391 -20.484 -18.062 1 98.69 84 HIS A N 1
ATOM 579 C CA . HIS A 1 84 ? -4.254 -19.375 -17.656 1 98.69 84 HIS A CA 1
ATOM 580 C C . HIS A 1 84 ? -3.529 -18.047 -17.766 1 98.69 84 HIS A C 1
ATOM 582 O O . HIS A 1 84 ? -2.348 -17.953 -17.422 1 98.69 84 HIS A O 1
ATOM 588 N N . ALA A 1 85 ? -4.125 -17.031 -18.297 1 98.88 85 ALA A N 1
ATOM 589 C CA . ALA A 1 85 ? -3.465 -15.742 -18.484 1 98.88 85 ALA A CA 1
ATOM 590 C C . ALA A 1 85 ? -4.438 -14.594 -18.25 1 98.88 85 ALA A C 1
ATOM 592 O O . ALA A 1 85 ? -5.609 -14.672 -18.625 1 98.88 85 ALA A O 1
ATOM 593 N N . TYR A 1 86 ? -3.961 -13.539 -17.656 1 98.94 86 TYR A N 1
ATOM 594 C CA . TYR A 1 86 ? -4.793 -12.406 -17.25 1 98.94 86 TYR A CA 1
ATOM 595 C C . TYR A 1 86 ? -4.066 -11.086 -17.484 1 98.94 86 TYR A C 1
ATOM 597 O O . TYR A 1 86 ? -2.857 -10.992 -17.266 1 98.94 86 TYR A O 1
ATOM 605 N N . ARG A 1 87 ? -4.75 -10.102 -17.953 1 98.88 87 ARG A N 1
ATOM 606 C CA . ARG A 1 87 ? -4.32 -8.719 -17.797 1 98.88 87 ARG A CA 1
ATOM 607 C C . ARG A 1 87 ? -4.758 -8.156 -16.453 1 98.88 87 ARG A C 1
ATOM 609 O O . ARG A 1 87 ? -5.898 -8.352 -16.031 1 98.88 87 ARG A O 1
ATOM 616 N N . VAL A 1 88 ? -3.85 -7.438 -15.781 1 98.94 88 VAL A N 1
ATOM 617 C CA . VAL A 1 88 ? -4.168 -7.035 -14.414 1 98.94 88 VAL A CA 1
ATOM 618 C C . VAL A 1 88 ? -3.795 -5.566 -14.211 1 98.94 88 VAL A C 1
ATOM 620 O O . VAL A 1 88 ? -3.008 -5.008 -14.977 1 98.94 88 VAL A O 1
ATOM 623 N N . SER A 1 89 ? -4.426 -4.934 -13.227 1 98.69 89 SER A N 1
ATOM 624 C CA . SER A 1 89 ? -4.008 -3.656 -12.656 1 98.69 89 SER A CA 1
ATOM 625 C C . SER A 1 89 ? -3.328 -3.848 -11.305 1 98.69 89 SER A C 1
ATOM 627 O O . SER A 1 89 ? -3.943 -4.348 -10.359 1 98.69 89 SER A O 1
ATOM 629 N N . GLU A 1 90 ? -2.1 -3.422 -11.25 1 98.62 90 GLU A N 1
ATOM 630 C CA . GLU A 1 90 ? -1.268 -3.707 -10.078 1 98.62 90 GLU A CA 1
ATOM 631 C C . GLU A 1 90 ? -1.313 -2.557 -9.078 1 98.62 90 GLU A C 1
ATOM 633 O O . GLU A 1 90 ? -1.251 -1.388 -9.461 1 98.62 90 GLU A O 1
ATOM 638 N N . ARG A 1 91 ? -1.467 -2.846 -7.832 1 97.62 91 ARG A N 1
ATOM 639 C CA . ARG A 1 91 ? -1.246 -1.946 -6.707 1 97.62 91 ARG A CA 1
ATOM 640 C C . ARG A 1 91 ? -0.274 -2.557 -5.703 1 97.62 91 ARG A C 1
ATOM 642 O O . ARG A 1 91 ? -0.573 -3.58 -5.082 1 97.62 91 ARG A O 1
ATOM 649 N N . VAL A 1 92 ? 0.887 -1.92 -5.559 1 97.75 92 VAL A N 1
ATOM 650 C CA . VAL A 1 92 ? 1.872 -2.377 -4.586 1 97.75 92 VAL A CA 1
ATOM 651 C C . VAL A 1 92 ? 1.587 -1.744 -3.225 1 97.75 92 VAL A C 1
ATOM 653 O O . VAL A 1 92 ? 1.808 -0.546 -3.033 1 97.75 92 VAL A O 1
ATOM 656 N N . ARG A 1 93 ? 1.167 -2.539 -2.297 1 97.94 93 ARG A N 1
ATOM 657 C CA . ARG A 1 93 ? 0.802 -2.053 -0.97 1 97.94 93 ARG A CA 1
ATOM 658 C C . ARG A 1 93 ? 2.01 -2.051 -0.038 1 97.94 93 ARG A C 1
ATOM 660 O O . ARG A 1 93 ? 2.188 -1.121 0.753 1 97.94 93 ARG A O 1
ATOM 667 N N . LEU A 1 94 ? 2.738 -3.051 -0.017 1 97.56 94 LEU A N 1
ATOM 668 C CA . LEU A 1 94 ? 4.059 -3.182 0.59 1 97.56 94 LEU A CA 1
ATOM 669 C C . LEU A 1 94 ? 5.094 -3.596 -0.448 1 97.56 94 LEU A C 1
ATOM 671 O O . LEU A 1 94 ? 4.922 -4.605 -1.137 1 97.56 94 LEU A O 1
ATOM 675 N N . ASP A 1 95 ? 6.129 -2.857 -0.563 1 97.06 95 ASP A N 1
ATOM 676 C CA . ASP A 1 95 ? 7.145 -3.115 -1.578 1 97.06 95 ASP A CA 1
ATOM 677 C C . ASP A 1 95 ? 7.961 -4.359 -1.233 1 97.06 95 ASP A C 1
ATOM 679 O O . ASP A 1 95 ? 8.297 -4.586 -0.07 1 97.06 95 ASP A O 1
ATOM 683 N N . PRO A 1 96 ? 8.258 -5.152 -2.271 1 96.25 96 PRO A N 1
ATOM 684 C CA . PRO A 1 96 ? 9.227 -6.219 -2 1 96.25 96 PRO A CA 1
ATOM 685 C C . PRO A 1 96 ? 10.625 -5.68 -1.716 1 96.25 96 PRO A C 1
ATOM 687 O O . PRO A 1 96 ? 11.016 -4.648 -2.266 1 96.25 96 PRO A O 1
ATOM 690 N N . ALA A 1 97 ? 11.391 -6.379 -0.885 1 94.38 97 ALA A N 1
ATOM 691 C CA . ALA A 1 97 ? 12.797 -6.047 -0.697 1 94.38 97 ALA A CA 1
ATOM 692 C C . ALA A 1 97 ? 13.57 -6.18 -2.006 1 94.38 97 ALA A C 1
ATOM 694 O O . ALA A 1 97 ? 13.328 -7.105 -2.785 1 94.38 97 ALA A O 1
ATOM 695 N N . PRO A 1 98 ? 14.477 -5.27 -2.184 1 93 98 PRO A N 1
ATOM 696 C CA . PRO A 1 98 ? 15.242 -5.348 -3.428 1 93 98 PRO A CA 1
ATOM 697 C C . PRO A 1 98 ? 16.141 -6.578 -3.484 1 93 98 PRO A C 1
ATOM 699 O O . PRO A 1 98 ? 16.75 -6.957 -2.475 1 93 98 PRO A O 1
ATOM 702 N N . VAL A 1 99 ? 16.141 -7.164 -4.598 1 96.12 99 VAL A N 1
ATOM 703 C CA . VAL A 1 99 ? 17 -8.305 -4.91 1 96.12 99 VAL A CA 1
ATOM 704 C C . VAL A 1 99 ? 17.578 -8.148 -6.309 1 96.12 99 VAL A C 1
ATOM 706 O O . VAL A 1 99 ? 16.891 -7.711 -7.234 1 96.12 99 VAL A O 1
ATOM 709 N N . PRO A 1 100 ? 18.922 -8.43 -6.477 1 96.12 100 PRO A N 1
ATOM 710 C CA . PRO A 1 100 ? 19.484 -8.336 -7.828 1 96.12 100 PRO A CA 1
ATOM 711 C C . PRO A 1 100 ? 18.734 -9.211 -8.836 1 96.12 100 PRO A C 1
ATOM 713 O O . PRO A 1 100 ? 18.172 -10.25 -8.469 1 96.12 100 PRO A O 1
ATOM 716 N N . ASP A 1 101 ? 18.797 -8.828 -10.07 1 96.5 101 ASP A N 1
ATOM 717 C CA . ASP A 1 101 ? 18.125 -9.555 -11.148 1 96.5 101 ASP A CA 1
ATOM 718 C C . ASP A 1 101 ? 18.562 -11.023 -11.172 1 96.5 101 ASP A C 1
ATOM 720 O O . ASP A 1 101 ? 19.766 -11.32 -11.141 1 96.5 101 ASP A O 1
ATOM 724 N N . GLY A 1 102 ? 17.562 -11.867 -11.172 1 96.69 102 GLY A N 1
ATOM 725 C CA . GLY A 1 102 ? 17.828 -13.289 -11.352 1 96.69 102 GLY A CA 1
ATOM 726 C C . GLY A 1 102 ? 18.156 -14.008 -10.047 1 96.69 102 GLY A C 1
ATOM 727 O O . GLY A 1 102 ? 18.281 -15.227 -10.023 1 96.69 102 GLY A O 1
ATOM 728 N N . GLU A 1 103 ? 18.281 -13.227 -9.023 1 97.88 103 GLU A N 1
ATOM 729 C CA . GLU A 1 103 ? 18.516 -13.844 -7.719 1 97.88 103 GLU A CA 1
ATOM 730 C C . GLU A 1 103 ? 17.203 -14.141 -7.008 1 97.88 103 GLU A C 1
ATOM 732 O O . GLU A 1 103 ? 16.266 -13.336 -7.055 1 97.88 103 GLU A O 1
ATOM 737 N N . ARG A 1 104 ? 17.203 -15.273 -6.383 1 98.12 104 ARG A N 1
ATOM 738 C CA . ARG A 1 104 ? 16.016 -15.664 -5.637 1 98.12 104 ARG A CA 1
ATOM 739 C C . ARG A 1 104 ? 15.805 -14.758 -4.426 1 98.12 104 ARG A C 1
ATOM 741 O O . ARG A 1 104 ? 16.75 -14.516 -3.658 1 98.12 104 ARG A O 1
ATOM 748 N N . ALA A 1 105 ? 14.656 -14.227 -4.266 1 97.75 105 ALA A N 1
ATOM 749 C CA . ALA A 1 105 ? 14.344 -13.531 -3.021 1 97.75 105 ALA A CA 1
ATOM 750 C C . ALA A 1 105 ? 14.336 -14.492 -1.837 1 97.75 105 ALA A C 1
ATOM 752 O O . ALA A 1 105 ? 13.859 -15.617 -1.947 1 97.75 105 ALA A O 1
ATOM 753 N N . ASP A 1 106 ? 14.82 -14.102 -0.705 1 97.75 106 ASP A N 1
ATOM 754 C CA . ASP A 1 106 ? 14.867 -14.938 0.489 1 97.75 106 ASP A CA 1
ATOM 755 C C . ASP A 1 106 ? 13.57 -14.828 1.289 1 97.75 106 ASP A C 1
ATOM 757 O O . ASP A 1 106 ? 13.586 -14.406 2.447 1 97.75 106 ASP A O 1
ATOM 761 N N . VAL A 1 107 ? 12.508 -15.203 0.67 1 98.44 107 VAL A N 1
ATOM 762 C CA . VAL A 1 107 ? 11.172 -15.172 1.258 1 98.44 107 VAL A CA 1
ATOM 763 C C . VAL A 1 107 ? 10.336 -16.312 0.701 1 98.44 107 VAL A C 1
ATOM 765 O O . VAL A 1 107 ? 10.672 -16.906 -0.333 1 98.44 107 VAL A O 1
ATOM 768 N N . LEU A 1 108 ? 9.32 -16.75 1.427 1 98.69 108 LEU A N 1
ATOM 769 C CA . LEU A 1 108 ? 8.164 -17.422 0.835 1 98.69 108 LEU A CA 1
ATOM 770 C C . LEU A 1 108 ? 7.281 -16.422 0.091 1 98.69 108 LEU A C 1
ATOM 772 O O . LEU A 1 108 ? 6.57 -15.633 0.715 1 98.69 108 LEU A O 1
ATOM 776 N N . ALA A 1 109 ? 7.387 -16.375 -1.211 1 98.81 109 ALA A N 1
ATOM 777 C CA . ALA A 1 109 ? 6.5 -15.555 -2.025 1 98.81 109 ALA A CA 1
ATOM 778 C C . ALA A 1 109 ? 5.219 -16.297 -2.381 1 98.81 109 ALA A C 1
ATOM 780 O O . ALA A 1 109 ? 5.16 -17 -3.4 1 98.81 109 ALA A O 1
ATOM 781 N N . GLN A 1 110 ? 4.215 -16.156 -1.614 1 98.88 110 GLN A N 1
ATOM 782 C CA . GLN A 1 110 ? 2.959 -16.875 -1.804 1 98.88 110 GLN A CA 1
ATOM 783 C C . GLN A 1 110 ? 2.018 -16.094 -2.723 1 98.88 110 GLN A C 1
ATOM 785 O O . GLN A 1 110 ? 1.866 -14.883 -2.584 1 98.88 110 GLN A O 1
ATOM 790 N N . VAL A 1 111 ? 1.465 -16.781 -3.688 1 98.88 111 VAL A N 1
ATOM 791 C CA . VAL A 1 111 ? 0.511 -16.156 -4.598 1 98.88 111 VAL A CA 1
ATOM 792 C C . VAL A 1 111 ? -0.866 -16.781 -4.422 1 98.88 111 VAL A C 1
ATOM 794 O O . VAL A 1 111 ? -0.99 -18.016 -4.387 1 98.88 111 VAL A O 1
ATOM 797 N N . ALA A 1 112 ? -1.866 -15.992 -4.238 1 98.81 112 ALA A N 1
ATOM 798 C CA . ALA A 1 112 ? -3.258 -16.406 -4.102 1 98.81 112 ALA A CA 1
ATOM 799 C C . ALA A 1 112 ? -4.094 -15.922 -5.281 1 98.81 112 ALA A C 1
ATOM 801 O O . ALA A 1 112 ? -4.051 -14.742 -5.637 1 98.81 112 ALA A O 1
ATOM 802 N N . LEU A 1 113 ? -4.75 -16.75 -5.941 1 98.81 113 LEU A N 1
ATOM 803 C CA . LEU A 1 113 ? -5.75 -16.391 -6.945 1 98.81 113 LEU A CA 1
ATOM 804 C C . LEU A 1 113 ? -7.156 -16.484 -6.367 1 98.81 113 LEU A C 1
ATOM 806 O O . LEU A 1 113 ? -7.59 -17.562 -5.945 1 98.81 113 LEU A O 1
ATOM 810 N N . LEU A 1 114 ? -7.84 -15.398 -6.348 1 98.69 114 LEU A N 1
ATOM 811 C CA . LEU A 1 114 ? -9.109 -15.25 -5.641 1 98.69 114 LEU A CA 1
ATOM 812 C C . LEU A 1 114 ? -10.266 -15.141 -6.625 1 98.69 114 LEU A C 1
ATOM 814 O O . LEU A 1 114 ? -10.117 -14.562 -7.703 1 98.69 114 LEU A O 1
ATOM 818 N N . ARG A 1 115 ? -11.352 -15.609 -6.258 1 98.12 115 ARG A N 1
ATOM 819 C CA . ARG A 1 115 ? -12.57 -15.523 -7.047 1 98.12 115 ARG A CA 1
ATOM 820 C C . ARG A 1 115 ? -13.641 -14.703 -6.324 1 98.12 115 ARG A C 1
ATOM 822 O O . ARG A 1 115 ? -13.742 -14.75 -5.098 1 98.12 115 ARG A O 1
ATOM 829 N N . ARG A 1 116 ? -14.367 -14.023 -7.043 1 98.31 116 ARG A N 1
ATOM 830 C CA . ARG A 1 116 ? -15.469 -13.227 -6.52 1 98.31 116 ARG A CA 1
ATOM 831 C C . ARG A 1 116 ? -16.719 -14.086 -6.34 1 98.31 116 ARG A C 1
ATOM 833 O O . ARG A 1 116 ? -17.156 -14.766 -7.27 1 98.31 116 ARG A O 1
ATOM 840 N N . PRO A 1 117 ? -17.266 -14.094 -5.168 1 97.69 117 PRO A N 1
ATOM 841 C CA . PRO A 1 117 ? -18.531 -14.82 -5.016 1 97.69 117 PRO A CA 1
ATOM 842 C C . PRO A 1 117 ? -19.672 -14.219 -5.832 1 97.69 117 PRO A C 1
ATOM 844 O O . PRO A 1 117 ? -19.688 -13.008 -6.082 1 97.69 117 PRO A O 1
ATOM 847 N N . ALA A 1 118 ? -20.609 -15.023 -6.18 1 96.62 118 ALA A N 1
ATOM 848 C CA . ALA A 1 118 ? -21.734 -14.609 -7.016 1 96.62 118 ALA A CA 1
ATOM 849 C C . ALA A 1 118 ? -22.578 -13.562 -6.305 1 96.62 118 ALA A C 1
ATOM 851 O O . ALA A 1 118 ? -23.297 -12.781 -6.949 1 96.62 118 ALA A O 1
ATOM 852 N N . SER A 1 119 ? -22.5 -13.523 -5.031 1 97.25 119 SER A N 1
ATOM 853 C CA . SER A 1 119 ? -23.344 -12.664 -4.219 1 97.25 119 SER A CA 1
ATOM 854 C C . SER A 1 119 ? -22.844 -11.227 -4.211 1 97.25 119 SER A C 1
ATOM 856 O O . SER A 1 119 ? -23.531 -10.328 -3.719 1 97.25 119 SER A O 1
ATOM 858 N N . MET A 1 120 ? -21.703 -10.969 -4.809 1 97.94 120 MET A N 1
ATOM 859 C CA . MET A 1 120 ? -21.141 -9.617 -4.781 1 97.94 120 MET A CA 1
ATOM 860 C C . MET A 1 120 ? -20.984 -9.062 -6.191 1 97.94 120 MET A C 1
ATOM 862 O O . MET A 1 120 ? -20.578 -9.789 -7.102 1 97.94 120 MET A O 1
ATOM 866 N N . THR A 1 121 ? -21.281 -7.754 -6.301 1 98.12 121 THR A N 1
ATOM 867 C CA . THR A 1 121 ? -20.875 -7.055 -7.516 1 98.12 121 THR A CA 1
ATOM 868 C C . THR A 1 121 ? -19.359 -6.82 -7.52 1 98.12 121 THR A C 1
ATOM 870 O O . THR A 1 121 ? -18.703 -6.941 -6.48 1 98.12 121 THR A O 1
ATOM 873 N N . ARG A 1 122 ? -18.844 -6.598 -8.68 1 98.12 122 ARG A N 1
ATOM 874 C CA . ARG A 1 122 ? -17.422 -6.297 -8.789 1 98.12 122 ARG A CA 1
ATOM 875 C C . ARG A 1 122 ? -17.031 -5.125 -7.895 1 98.12 122 ARG A C 1
ATOM 877 O O . ARG A 1 122 ? -16 -5.16 -7.219 1 98.12 122 ARG A O 1
ATOM 884 N N . GLU A 1 123 ? -17.828 -4.066 -7.836 1 97.25 123 GLU A N 1
ATOM 885 C CA . GLU A 1 123 ? -17.562 -2.883 -7.023 1 97.25 123 GLU A CA 1
ATOM 886 C C . GLU A 1 123 ? -17.516 -3.23 -5.539 1 97.25 123 GLU A C 1
ATOM 888 O O . GLU A 1 123 ? -16.609 -2.816 -4.82 1 97.25 123 GLU A O 1
ATOM 893 N N . GLN A 1 124 ? -18.484 -3.994 -5.066 1 97.75 124 GLN A N 1
ATOM 894 C CA . GLN A 1 124 ? -18.547 -4.434 -3.678 1 97.75 124 GLN A CA 1
ATOM 895 C C . GLN A 1 124 ? -17.328 -5.277 -3.318 1 97.75 124 GLN A C 1
ATOM 897 O O . GLN A 1 124 ? -16.734 -5.109 -2.244 1 97.75 124 GLN A O 1
ATOM 902 N N . TYR A 1 125 ? -17.031 -6.176 -4.266 1 98.5 125 TYR A N 1
ATOM 903 C CA . TYR A 1 125 ? -15.922 -7.094 -4.059 1 98.5 125 TYR A CA 1
ATOM 904 C C . TYR A 1 125 ? -14.609 -6.332 -3.914 1 98.5 125 TYR A C 1
ATOM 906 O O . TYR A 1 125 ? -13.867 -6.539 -2.947 1 98.5 125 TYR A O 1
ATOM 914 N N . LEU A 1 126 ? -14.344 -5.398 -4.828 1 98.12 126 LEU A N 1
ATOM 915 C CA . LEU A 1 126 ? -13.094 -4.637 -4.816 1 98.12 126 LEU A CA 1
ATOM 916 C C . LEU A 1 126 ? -13.016 -3.748 -3.58 1 98.12 126 LEU A C 1
ATOM 918 O O . LEU A 1 126 ? -11.953 -3.627 -2.965 1 98.12 126 LEU A O 1
ATOM 922 N N . GLU A 1 127 ? -14.078 -3.129 -3.174 1 97.06 127 GLU A N 1
ATOM 923 C CA . GLU A 1 127 ? -14.078 -2.299 -1.974 1 97.06 127 GLU A CA 1
ATOM 924 C C . GLU A 1 127 ? -13.727 -3.117 -0.735 1 97.06 127 GLU A C 1
ATOM 926 O O . GLU A 1 127 ? -12.867 -2.721 0.054 1 97.06 127 GLU A O 1
ATOM 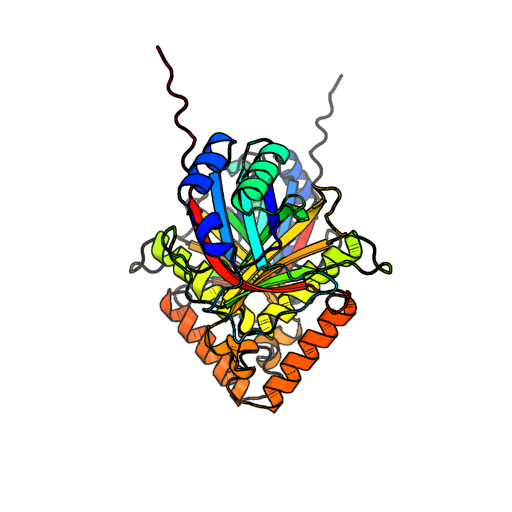931 N N . TYR A 1 128 ? -14.422 -4.223 -0.57 1 98.06 128 TYR A N 1
ATOM 932 C CA . TYR A 1 128 ? -14.164 -5 0.635 1 98.06 128 TYR A CA 1
ATOM 933 C C . TYR A 1 128 ? -12.727 -5.512 0.649 1 98.06 128 TYR A C 1
ATOM 935 O O . TYR A 1 128 ? -12.023 -5.387 1.656 1 98.06 128 TYR A O 1
ATOM 943 N N . TRP A 1 129 ? -12.305 -6.121 -0.489 1 98.25 129 TRP A N 1
ATOM 944 C CA . TRP A 1 129 ? -10.961 -6.695 -0.586 1 98.25 129 TRP A CA 1
ATOM 945 C C . TRP A 1 129 ? -9.898 -5.637 -0.338 1 98.25 129 TRP A C 1
ATOM 947 O O . TRP A 1 129 ? -9.047 -5.797 0.539 1 98.25 129 TRP A O 1
ATOM 957 N N . MET A 1 130 ? -10.023 -4.57 -1.017 1 96.69 130 MET A N 1
ATOM 958 C CA . MET A 1 130 ? -8.906 -3.629 -1.077 1 96.69 130 MET A CA 1
ATOM 959 C C . MET A 1 130 ? -8.938 -2.672 0.109 1 96.69 130 MET A C 1
ATOM 961 O O . MET A 1 130 ? -7.887 -2.268 0.613 1 96.69 130 MET A O 1
ATOM 965 N N . VAL A 1 131 ? -10.094 -2.346 0.612 1 95.19 131 VAL A N 1
ATOM 966 C CA . VAL A 1 131 ? -10.203 -1.328 1.652 1 95.19 131 VAL A CA 1
ATOM 967 C C . VAL A 1 131 ? -10.32 -1.996 3.02 1 95.19 131 VAL A C 1
ATOM 969 O O . VAL A 1 131 ? -9.648 -1.589 3.975 1 95.19 131 VAL A O 1
ATOM 972 N N . HIS A 1 132 ? -11.102 -3.037 3.096 1 95.56 132 HIS A N 1
ATOM 973 C CA . HIS A 1 132 ? -11.422 -3.584 4.41 1 95.56 132 HIS A CA 1
ATOM 974 C C . HIS A 1 132 ? -10.531 -4.773 4.742 1 95.56 132 HIS A C 1
ATOM 976 O O . HIS A 1 132 ? -9.977 -4.852 5.844 1 95.56 132 HIS A O 1
ATOM 982 N N . HIS A 1 133 ? -10.352 -5.664 3.846 1 97.69 133 HIS A N 1
ATOM 983 C CA . HIS A 1 133 ? -9.633 -6.902 4.117 1 97.69 133 HIS A CA 1
ATOM 984 C C . HIS A 1 133 ? -8.133 -6.656 4.227 1 97.69 133 HIS A C 1
ATOM 986 O O . HIS A 1 133 ? -7.469 -7.227 5.098 1 97.69 133 HIS A O 1
ATOM 992 N N . THR A 1 134 ? -7.582 -5.883 3.305 1 97.31 134 THR A N 1
ATOM 993 C CA . THR A 1 134 ? -6.137 -5.785 3.129 1 97.31 134 THR A CA 1
ATOM 994 C C . THR A 1 134 ? -5.465 -5.316 4.418 1 97.31 134 THR A C 1
ATOM 996 O O . THR A 1 134 ? -4.488 -5.918 4.867 1 97.31 134 THR A O 1
ATOM 999 N N . PRO A 1 135 ? -6.016 -4.266 5.148 1 94.81 135 PRO A N 1
ATOM 1000 C CA . PRO A 1 135 ? -5.383 -3.91 6.422 1 94.81 135 PRO A CA 1
ATOM 1001 C C . PRO A 1 135 ? -5.414 -5.051 7.438 1 94.81 135 PRO A C 1
ATOM 1003 O O . PRO A 1 135 ? -4.488 -5.195 8.234 1 94.81 135 PRO A O 1
ATOM 1006 N N . ILE A 1 136 ? -6.453 -5.832 7.43 1 95.12 136 ILE A N 1
ATOM 1007 C CA . ILE A 1 136 ? -6.574 -6.969 8.336 1 95.12 136 ILE A CA 1
ATOM 1008 C C . ILE A 1 136 ? -5.508 -8.008 8 1 95.12 136 ILE A C 1
ATOM 1010 O O . ILE A 1 136 ? -4.82 -8.508 8.898 1 95.12 136 ILE A O 1
ATOM 1014 N N . ALA A 1 137 ? -5.375 -8.32 6.734 1 97.38 137 ALA A N 1
ATOM 1015 C CA . ALA A 1 137 ? -4.391 -9.312 6.305 1 97.38 137 ALA A CA 1
ATOM 1016 C C . ALA A 1 137 ? -2.982 -8.906 6.73 1 97.38 137 ALA A C 1
ATOM 1018 O O . ALA A 1 137 ? -2.24 -9.719 7.289 1 97.38 137 ALA A O 1
ATOM 1019 N N . ILE A 1 138 ? -2.629 -7.66 6.527 1 95.56 138 ILE A N 1
ATOM 1020 C CA . ILE A 1 138 ? -1.271 -7.195 6.793 1 95.56 138 ILE A CA 1
ATOM 1021 C C . ILE A 1 138 ? -1.027 -7.152 8.297 1 95.56 138 ILE A C 1
ATOM 1023 O O . ILE A 1 138 ? 0.043 -7.539 8.773 1 95.56 138 ILE A O 1
ATOM 1027 N N . ARG A 1 139 ? -2.021 -6.75 9.086 1 92.62 139 ARG A N 1
ATOM 1028 C CA . ARG A 1 139 ? -1.805 -6.59 10.523 1 92.62 139 ARG A CA 1
ATOM 1029 C C . ARG A 1 139 ? -1.78 -7.941 11.227 1 92.62 139 ARG A C 1
ATOM 1031 O O . ARG A 1 139 ? -1.128 -8.102 12.258 1 92.62 139 ARG A O 1
ATOM 1038 N N . THR A 1 140 ? -2.496 -8.945 10.648 1 94.88 140 THR A N 1
ATOM 1039 C CA . THR A 1 140 ? -2.633 -10.219 11.352 1 94.88 140 THR A CA 1
ATOM 1040 C C . THR A 1 140 ? -1.563 -11.203 10.898 1 94.88 140 THR A C 1
ATOM 1042 O O . THR A 1 140 ? -1.433 -12.289 11.477 1 94.88 140 THR A O 1
ATOM 1045 N N . GLN A 1 141 ? -0.835 -10.922 9.867 1 96.31 141 GLN A N 1
ATOM 1046 C CA . GLN A 1 141 ? 0.163 -11.836 9.336 1 96.31 141 GLN A CA 1
ATOM 1047 C C . GLN A 1 141 ? 1.562 -11.234 9.398 1 96.31 141 GLN A C 1
ATOM 1049 O O . GLN A 1 141 ? 1.711 -10.031 9.625 1 96.31 141 GLN A O 1
ATOM 1054 N N . GLY A 1 142 ? 2.582 -12.109 9.289 1 94.81 142 GLY A N 1
ATOM 1055 C CA . GLY A 1 142 ? 3.959 -11.656 9.195 1 94.81 142 GLY A CA 1
ATOM 1056 C C . GLY A 1 142 ? 4.352 -11.242 7.785 1 94.81 142 GLY A C 1
ATOM 1057 O O . GLY A 1 142 ? 5.449 -11.555 7.324 1 94.81 142 GLY A O 1
ATOM 1058 N N . THR A 1 143 ? 3.42 -10.594 7.039 1 96.19 143 THR A N 1
ATOM 1059 C CA . THR A 1 143 ? 3.617 -10.211 5.645 1 96.19 143 THR A CA 1
ATOM 1060 C C . THR A 1 143 ? 4.645 -9.094 5.527 1 96.19 143 THR A C 1
ATOM 1062 O O . THR A 1 143 ? 4.57 -8.094 6.25 1 96.19 143 THR A O 1
ATOM 1065 N N . VAL A 1 144 ? 5.59 -9.227 4.621 1 95.56 144 VAL A N 1
ATOM 1066 C CA . VAL A 1 144 ? 6.609 -8.195 4.449 1 95.56 144 VAL A CA 1
ATOM 1067 C C . VAL A 1 144 ? 6.52 -7.602 3.047 1 95.56 144 VAL A C 1
ATOM 1069 O O . VAL A 1 144 ? 7.238 -6.656 2.719 1 95.56 144 VAL A O 1
ATOM 1072 N N . CYS A 1 145 ? 5.77 -8.109 2.262 1 97.62 145 CYS A N 1
ATOM 1073 C CA . CYS A 1 145 ? 5.387 -7.594 0.95 1 97.62 145 CYS A CA 1
ATOM 1074 C C . CYS A 1 145 ? 3.939 -7.941 0.629 1 97.62 145 CYS A C 1
ATOM 1076 O O . CYS A 1 145 ? 3.457 -9.016 0.987 1 97.62 145 CYS A O 1
ATOM 1078 N N . TYR A 1 146 ? 3.232 -7.113 -0.027 1 98.62 146 TYR A N 1
ATOM 1079 C CA . TYR A 1 146 ? 1.839 -7.309 -0.41 1 98.62 146 TYR A CA 1
ATOM 1080 C C . TYR A 1 146 ? 1.531 -6.609 -1.729 1 98.62 146 TYR A C 1
ATOM 1082 O O . TYR A 1 146 ? 1.481 -5.379 -1.788 1 98.62 146 TYR A O 1
ATOM 1090 N N . VAL A 1 147 ? 1.32 -7.359 -2.791 1 98.75 147 VAL A N 1
ATOM 1091 C CA . VAL A 1 147 ? 1.031 -6.832 -4.121 1 98.75 147 VAL A CA 1
ATOM 1092 C C . VAL A 1 147 ? -0.349 -7.301 -4.574 1 98.75 147 VAL A C 1
ATOM 1094 O O . VAL A 1 147 ? -0.615 -8.508 -4.625 1 98.75 147 VAL A O 1
ATOM 1097 N N . GLN A 1 148 ? -1.199 -6.316 -4.875 1 98.81 148 GLN A N 1
ATOM 1098 C CA . GLN A 1 148 ? -2.535 -6.594 -5.395 1 98.81 148 GLN A CA 1
ATOM 1099 C C . GLN A 1 148 ? -2.566 -6.488 -6.918 1 98.81 148 GLN A C 1
ATOM 1101 O O . GLN A 1 148 ? -2.053 -5.523 -7.488 1 98.81 148 GLN A O 1
ATOM 1106 N N . ASN A 1 149 ? -3.109 -7.484 -7.555 1 98.88 149 ASN A N 1
ATOM 1107 C CA . ASN A 1 149 ? -3.398 -7.457 -8.984 1 98.88 149 ASN A CA 1
ATOM 1108 C C . ASN A 1 149 ? -4.887 -7.664 -9.258 1 98.88 149 ASN A C 1
ATOM 1110 O O . ASN A 1 149 ? -5.391 -8.789 -9.156 1 98.88 149 ASN A O 1
ATOM 1114 N N . VAL A 1 150 ? -5.566 -6.574 -9.578 1 98.88 150 VAL A N 1
ATOM 1115 C CA . VAL A 1 150 ? -6.965 -6.684 -9.984 1 98.88 150 VAL A CA 1
ATOM 1116 C C . VAL A 1 150 ? -7.047 -7.281 -11.391 1 98.88 150 VAL A C 1
ATOM 1118 O O . VAL A 1 150 ? -6.473 -6.738 -12.336 1 98.88 150 VAL A O 1
ATOM 1121 N N . VAL A 1 151 ? -7.734 -8.391 -11.5 1 98.88 151 VAL A N 1
ATOM 1122 C CA . VAL A 1 151 ? -7.867 -9 -12.82 1 98.88 151 VAL A CA 1
ATOM 1123 C C . VAL A 1 151 ? -8.852 -8.195 -13.664 1 98.88 151 VAL A C 1
ATOM 1125 O O . VAL A 1 151 ? -10.016 -8.039 -13.281 1 98.88 151 VAL A O 1
ATOM 1128 N N . GLU A 1 152 ? -8.406 -7.723 -14.773 1 98.69 152 GLU A N 1
ATOM 1129 C CA . GLU A 1 152 ? -9.219 -6.902 -15.664 1 98.69 152 GLU A CA 1
ATOM 1130 C C . GLU A 1 152 ? -9.828 -7.742 -16.781 1 98.69 152 GLU A C 1
ATOM 1132 O O . GLU A 1 152 ? -10.922 -7.449 -17.266 1 98.69 152 GLU A O 1
ATOM 1137 N N . GLU A 1 153 ? -9.039 -8.719 -17.188 1 98.19 153 GLU A N 1
ATOM 1138 C CA . GLU A 1 153 ? -9.43 -9.492 -18.359 1 98.19 153 GLU A CA 1
ATOM 1139 C C . GLU A 1 153 ? -8.727 -10.844 -18.391 1 98.19 153 GLU A C 1
ATOM 1141 O O . GLU A 1 153 ? -7.531 -10.93 -18.109 1 98.19 153 GLU A O 1
ATOM 1146 N N . ALA A 1 154 ? -9.5 -11.898 -18.734 1 98.5 154 ALA A N 1
ATOM 1147 C CA . ALA A 1 154 ? -8.875 -13.172 -19.094 1 98.5 154 ALA A CA 1
ATOM 1148 C C . ALA A 1 154 ? -8.367 -13.141 -20.531 1 98.5 154 ALA A C 1
ATOM 1150 O O . ALA A 1 154 ? -9.031 -12.617 -21.438 1 98.5 154 ALA A O 1
ATOM 1151 N N . LEU A 1 155 ? -7.195 -13.734 -20.734 1 98.44 155 LEU A N 1
ATOM 1152 C CA . LEU A 1 155 ? -6.562 -13.57 -22.031 1 98.44 155 LEU A CA 1
ATOM 1153 C C . LEU A 1 155 ? -6.578 -14.875 -22.812 1 98.44 155 LEU A C 1
ATOM 1155 O O . LEU A 1 155 ? -6.254 -14.898 -24.016 1 98.44 155 LEU A O 1
ATOM 1159 N N . THR A 1 156 ? -6.895 -15.992 -22.172 1 98.06 156 THR A N 1
ATOM 1160 C CA . THR A 1 156 ? -7.039 -17.281 -22.844 1 98.06 156 THR A CA 1
ATOM 1161 C C . THR A 1 156 ? -8.391 -17.906 -22.531 1 98.06 156 THR A C 1
ATOM 1163 O O . THR A 1 156 ? -8.969 -17.656 -21.469 1 98.06 156 THR A O 1
ATOM 1166 N N . ALA A 1 157 ? -8.828 -18.75 -23.391 1 96 157 ALA A N 1
ATOM 1167 C CA . ALA A 1 157 ? -10.117 -19.422 -23.203 1 96 157 ALA A CA 1
ATOM 1168 C C . ALA A 1 157 ? -10.086 -20.359 -22 1 96 157 ALA A C 1
ATOM 1170 O O . ALA A 1 157 ? -11.109 -20.562 -21.344 1 96 157 ALA A O 1
ATOM 1171 N N . ALA A 1 158 ? -8.953 -20.859 -21.688 1 95.81 158 ALA A N 1
ATOM 1172 C CA . ALA A 1 158 ? -8.789 -21.828 -20.609 1 95.81 158 ALA A CA 1
ATOM 1173 C C . ALA A 1 158 ? -8.789 -21.141 -19.25 1 95.81 158 ALA A C 1
ATOM 1175 O O . ALA A 1 158 ? -8.891 -21.797 -18.203 1 95.81 158 ALA A O 1
ATOM 1176 N N . SER A 1 159 ? -8.68 -19.844 -19.219 1 98 159 SER A N 1
ATOM 1177 C CA . SER A 1 159 ? -8.57 -19.094 -17.969 1 98 159 SER A CA 1
ATOM 1178 C C . SER A 1 159 ? -9.883 -19.109 -17.203 1 98 159 SER A C 1
ATOM 1180 O O . SER A 1 159 ? -10.891 -18.578 -17.672 1 98 159 SER A O 1
ATOM 1182 N N . PRO A 1 160 ? -9.867 -19.734 -16.031 1 97.38 160 PRO A N 1
ATOM 1183 C CA . PRO A 1 160 ? -11.078 -19.609 -15.211 1 97.38 160 PRO A CA 1
ATOM 1184 C C . PRO A 1 160 ? -11.305 -18.172 -14.719 1 97.38 160 PRO A C 1
ATOM 1186 O O . PRO A 1 160 ? -10.391 -17.344 -14.773 1 97.38 160 PRO A O 1
ATOM 1189 N N . PRO A 1 161 ? -12.555 -17.922 -14.258 1 96.5 161 PRO A N 1
ATOM 1190 C CA . PRO A 1 161 ? -12.789 -16.594 -13.695 1 96.5 161 PRO A CA 1
ATOM 1191 C C . PRO A 1 161 ? -12.031 -16.359 -12.391 1 96.5 161 PRO A C 1
ATOM 1193 O O . PRO A 1 161 ? -12.188 -17.125 -11.438 1 96.5 161 PRO A O 1
ATOM 1196 N N . VAL A 1 162 ? -11.172 -15.5 -12.344 1 98.25 162 VAL A N 1
ATOM 1197 C CA . VAL A 1 162 ? -10.391 -15.008 -11.211 1 98.25 162 VAL A CA 1
ATOM 1198 C C . VAL A 1 162 ? -10.578 -13.5 -11.078 1 98.25 162 VAL A C 1
ATOM 1200 O O . VAL A 1 162 ? -10.562 -12.773 -12.07 1 98.25 162 VAL A O 1
ATOM 1203 N N . ALA A 1 163 ? -10.805 -13.07 -9.852 1 98.69 163 ALA A N 1
ATOM 1204 C CA . ALA A 1 163 ? -11.078 -11.656 -9.633 1 98.69 163 ALA A CA 1
ATOM 1205 C C . ALA A 1 163 ? -9.812 -10.906 -9.242 1 98.69 163 ALA A C 1
ATOM 1207 O O . ALA A 1 163 ? -9.641 -9.734 -9.586 1 98.69 163 ALA A O 1
ATOM 1208 N N . ALA A 1 164 ? -8.977 -11.562 -8.523 1 98.81 164 ALA A N 1
ATOM 1209 C CA . ALA A 1 164 ? -7.793 -10.922 -7.957 1 98.81 164 ALA A CA 1
ATOM 1210 C C . ALA A 1 164 ? -6.648 -11.922 -7.82 1 98.81 164 ALA A C 1
ATOM 1212 O O . ALA A 1 164 ? -6.875 -13.102 -7.543 1 98.81 164 ALA A O 1
ATOM 1213 N N . ILE A 1 165 ? -5.484 -11.477 -8.078 1 98.94 165 ILE A N 1
ATOM 1214 C CA . ILE A 1 165 ? -4.262 -12.227 -7.801 1 98.94 165 ILE A CA 1
ATOM 1215 C C . ILE A 1 165 ? -3.393 -11.445 -6.812 1 98.94 165 ILE A C 1
ATOM 1217 O O . ILE A 1 165 ? -2.998 -10.312 -7.086 1 98.94 165 ILE A O 1
ATOM 1221 N N . VAL A 1 166 ? -3.104 -12.039 -5.645 1 98.94 166 VAL A N 1
ATOM 1222 C CA . VAL A 1 166 ? -2.375 -11.367 -4.574 1 98.94 166 VAL A CA 1
ATOM 1223 C C . VAL A 1 166 ? -1.041 -12.07 -4.336 1 98.94 166 VAL A C 1
ATOM 1225 O O . VAL A 1 166 ? -0.992 -13.297 -4.227 1 98.94 166 VAL A O 1
ATOM 1228 N N . GLU A 1 167 ? 0.004 -11.312 -4.34 1 98.94 167 GLU A N 1
ATOM 1229 C CA . GLU A 1 167 ? 1.308 -11.828 -3.926 1 98.94 167 GLU A CA 1
ATOM 1230 C C . GLU A 1 167 ? 1.696 -11.289 -2.549 1 98.94 167 GLU A C 1
ATOM 1232 O O . GLU A 1 167 ? 1.675 -10.078 -2.318 1 98.94 167 GLU A O 1
ATOM 1237 N N . GLU A 1 168 ? 1.962 -12.18 -1.652 1 98.81 168 GLU A N 1
ATOM 1238 C CA . GLU A 1 168 ? 2.436 -11.852 -0.311 1 98.81 168 GLU A CA 1
ATOM 1239 C C . GLU A 1 168 ? 3.766 -12.539 -0.012 1 98.81 168 GLU A C 1
ATOM 1241 O O . GLU A 1 168 ? 3.963 -13.703 -0.363 1 98.81 168 GLU A O 1
ATOM 1246 N N . HIS A 1 169 ? 4.684 -11.773 0.59 1 98.69 169 HIS A N 1
ATOM 1247 C CA . HIS A 1 169 ? 5.938 -12.359 1.049 1 98.69 169 HIS A CA 1
ATOM 1248 C C . HIS A 1 169 ? 5.922 -12.586 2.559 1 98.69 169 HIS A C 1
ATOM 1250 O O . HIS A 1 169 ? 5.445 -11.727 3.309 1 98.69 169 HIS A O 1
ATOM 1256 N N . PHE A 1 170 ? 6.445 -13.734 2.957 1 98.25 170 PHE A N 1
ATOM 1257 C CA . PHE A 1 170 ? 6.633 -14.109 4.355 1 98.25 170 PHE A CA 1
ATOM 1258 C C . PHE A 1 170 ? 8.07 -14.539 4.613 1 98.25 170 PHE A C 1
ATOM 1260 O O . PHE A 1 170 ? 8.773 -14.969 3.691 1 98.25 170 PHE A O 1
ATOM 1267 N N . PRO A 1 171 ? 8.484 -14.375 5.918 1 96.88 171 PRO A N 1
ATOM 1268 C CA . PRO A 1 171 ? 9.773 -14.992 6.234 1 96.88 171 PRO A CA 1
ATOM 1269 C C . PRO A 1 171 ? 9.805 -16.484 5.922 1 96.88 171 PRO A C 1
ATOM 1271 O O . PRO A 1 171 ? 8.781 -17.156 6.008 1 96.88 171 PRO A O 1
ATOM 1274 N N . MET A 1 172 ? 11.008 -17 5.645 1 97.69 172 MET A N 1
ATOM 1275 C CA . MET A 1 172 ? 11.148 -18.406 5.254 1 97.69 172 MET A CA 1
ATOM 1276 C C . MET A 1 172 ? 10.656 -19.328 6.355 1 97.69 172 MET A C 1
ATOM 1278 O O . MET A 1 172 ? 10.117 -20.406 6.074 1 97.69 172 MET A O 1
ATOM 1282 N N . ASP A 1 173 ? 10.719 -18.953 7.602 1 97.38 173 ASP A N 1
ATOM 1283 C CA . ASP A 1 173 ? 10.25 -19.766 8.719 1 97.38 173 ASP A CA 1
ATOM 1284 C C . ASP A 1 173 ? 8.75 -20.047 8.609 1 97.38 173 ASP A C 1
ATOM 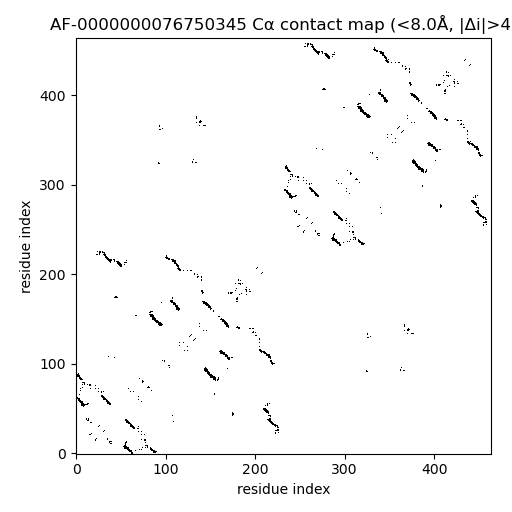1286 O O . ASP A 1 173 ? 8.25 -21.016 9.18 1 97.38 173 ASP A O 1
ATOM 1290 N N . ALA A 1 174 ? 8.086 -19.234 7.863 1 97.81 174 ALA A N 1
ATOM 1291 C CA . ALA A 1 174 ? 6.637 -19.359 7.73 1 97.81 174 ALA A CA 1
ATOM 1292 C C . ALA A 1 174 ? 6.262 -20.594 6.91 1 97.81 174 ALA A C 1
ATOM 1294 O O . ALA A 1 174 ? 5.098 -21 6.883 1 97.81 174 ALA A O 1
ATOM 1295 N N . LEU A 1 175 ? 7.211 -21.188 6.254 1 97.38 175 LEU A N 1
ATOM 1296 C CA . LEU A 1 175 ? 6.957 -22.406 5.477 1 97.38 175 LEU A CA 1
ATOM 1297 C C . LEU A 1 175 ? 6.277 -23.469 6.332 1 97.38 175 LEU A C 1
ATOM 1299 O O . LEU A 1 175 ? 5.402 -24.188 5.852 1 97.38 175 LEU A O 1
ATOM 1303 N N . THR A 1 176 ? 6.699 -23.469 7.613 1 96.06 176 THR A N 1
ATOM 1304 C CA . THR A 1 176 ? 6.211 -24.578 8.422 1 96.06 176 THR A CA 1
ATOM 1305 C C . THR A 1 176 ? 5.777 -24.094 9.805 1 96.06 176 THR A C 1
ATOM 1307 O O . THR A 1 176 ? 5.223 -24.875 10.594 1 96.06 176 THR A O 1
ATOM 1310 N N . ASP A 1 177 ? 6.082 -22.906 10.156 1 97.25 177 ASP A N 1
ATOM 1311 C CA . ASP A 1 177 ? 5.777 -22.375 11.477 1 97.25 177 ASP A CA 1
ATOM 1312 C C . ASP A 1 177 ? 4.629 -21.359 11.414 1 97.25 177 ASP A C 1
ATOM 1314 O O . ASP A 1 177 ? 4.812 -20.219 10.992 1 97.25 177 ASP A O 1
ATOM 1318 N N . PRO A 1 178 ? 3.48 -21.75 11.922 1 97.31 178 PRO A N 1
ATOM 1319 C CA . PRO A 1 178 ? 2.348 -20.812 11.898 1 97.31 178 PRO A CA 1
ATOM 1320 C C . PRO A 1 178 ? 2.607 -19.547 12.695 1 97.31 178 PRO A C 1
ATOM 1322 O O . PRO A 1 178 ? 2.061 -18.484 12.375 1 97.31 178 PRO A O 1
ATOM 1325 N N . HIS A 1 179 ? 3.461 -19.594 13.758 1 97.12 179 HIS A N 1
ATOM 1326 C CA . HIS A 1 179 ? 3.777 -18.391 14.531 1 97.12 179 HIS A CA 1
ATOM 1327 C C . HIS A 1 179 ? 4.555 -17.391 13.688 1 97.12 179 HIS A C 1
ATOM 1329 O O . HIS A 1 179 ? 4.398 -16.172 13.867 1 97.12 179 HIS A O 1
ATOM 1335 N N . ALA A 1 180 ? 5.402 -17.875 12.797 1 96.69 180 ALA A N 1
ATOM 1336 C CA . ALA A 1 180 ? 6.109 -17 11.875 1 96.69 180 ALA A CA 1
ATOM 1337 C C . ALA A 1 180 ? 5.164 -16.453 10.812 1 96.69 180 ALA A C 1
ATOM 1339 O O . ALA A 1 180 ? 5.242 -15.266 10.461 1 96.69 180 ALA A O 1
ATOM 1340 N N . PHE A 1 181 ? 4.258 -17.312 10.352 1 97.81 181 PHE A N 1
ATOM 1341 C CA . PHE A 1 181 ? 3.311 -16.922 9.312 1 97.81 181 PHE A CA 1
ATOM 1342 C C . PHE A 1 181 ? 2.367 -15.836 9.812 1 97.81 181 PHE A C 1
ATOM 1344 O O . PHE A 1 181 ? 2.109 -14.859 9.109 1 97.81 181 PHE A O 1
ATOM 1351 N N . TYR A 1 182 ? 1.979 -15.906 11.062 1 96.94 182 TYR A N 1
ATOM 1352 C CA . TYR A 1 182 ? 0.985 -14.992 11.617 1 96.94 182 TYR A CA 1
ATOM 1353 C C . TYR A 1 182 ? 1.64 -13.977 12.539 1 96.94 182 TYR A C 1
ATOM 1355 O O . TYR A 1 182 ? 0.957 -13.133 13.133 1 96.94 182 TYR A O 1
ATOM 1363 N N . ASP A 1 183 ? 2.918 -14.055 12.734 1 93.44 183 ASP A N 1
ATOM 1364 C CA . ASP A 1 183 ? 3.705 -13.141 13.562 1 93.44 183 ASP A CA 1
ATOM 1365 C C . ASP A 1 183 ? 3.168 -13.094 14.992 1 93.44 183 ASP A C 1
ATOM 1367 O O . ASP A 1 183 ? 3.01 -12.008 15.562 1 93.44 183 ASP A O 1
ATOM 1371 N N . SER A 1 184 ? 2.805 -14.242 15.547 1 93 184 SER A N 1
ATOM 1372 C CA . SER A 1 184 ? 2.273 -14.312 16.906 1 93 184 SER A CA 1
ATOM 1373 C C . SER A 1 184 ? 3.387 -14.547 17.922 1 93 184 SER A C 1
ATOM 1375 O O . SER A 1 184 ? 3.137 -14.562 19.125 1 93 184 SER A O 1
ATOM 1377 N N . ARG A 1 185 ? 4.586 -14.812 17.469 1 89.44 185 ARG A N 1
ATOM 1378 C CA . ARG A 1 185 ? 5.797 -14.875 18.281 1 89.44 185 ARG A CA 1
ATOM 1379 C C . ARG A 1 185 ? 5.672 -15.93 19.375 1 89.44 185 ARG A C 1
ATOM 1381 O O . ARG A 1 185 ? 6.027 -15.688 20.531 1 89.44 185 ARG A O 1
ATOM 1388 N N . GLY A 1 186 ? 5.027 -16.953 19.078 1 93.25 186 GLY A N 1
ATOM 1389 C CA . GLY A 1 186 ? 4.969 -18.094 19.969 1 93.25 186 GLY A CA 1
ATOM 1390 C C . GLY A 1 186 ? 3.801 -18.047 20.938 1 93.25 186 GLY A C 1
ATOM 1391 O O . GLY A 1 186 ? 3.59 -18.969 21.719 1 93.25 186 GLY A O 1
ATOM 1392 N N . ASP A 1 187 ? 3.033 -17.031 20.938 1 92.5 187 ASP A N 1
ATOM 1393 C CA . ASP A 1 187 ? 1.868 -16.891 21.812 1 92.5 187 ASP A CA 1
ATOM 1394 C C . ASP A 1 187 ? 0.638 -17.547 21.172 1 92.5 187 ASP A C 1
ATOM 1396 O O . ASP A 1 187 ? 0.064 -17.016 20.219 1 92.5 187 ASP A O 1
ATOM 1400 N N . GLU A 1 188 ? 0.158 -18.609 21.797 1 95.12 188 GLU A N 1
ATOM 1401 C CA . GLU A 1 188 ? -0.932 -19.406 21.25 1 95.12 188 GLU A CA 1
ATOM 1402 C C . GLU A 1 188 ? -2.23 -18.609 21.203 1 95.12 188 GLU A C 1
ATOM 1404 O O . GLU A 1 188 ? -3.006 -18.734 20.25 1 95.12 188 GLU A O 1
ATOM 1409 N N . ALA A 1 189 ? -2.445 -17.859 22.172 1 93.06 189 ALA A N 1
ATOM 1410 C CA . ALA A 1 189 ? -3.67 -17.062 22.203 1 93.06 189 ALA A CA 1
ATOM 1411 C C . ALA A 1 189 ? -3.668 -16.016 21.094 1 93.06 189 ALA A C 1
ATOM 1413 O O . ALA A 1 189 ? -4.688 -15.797 20.438 1 93.06 189 ALA A O 1
ATOM 1414 N N . GLU A 1 190 ? -2.516 -15.406 20.938 1 92.06 190 GLU A N 1
ATOM 1415 C CA . GLU A 1 190 ? -2.373 -14.414 19.875 1 92.06 190 GLU A CA 1
ATOM 1416 C C . GLU A 1 190 ? -2.512 -15.07 18.5 1 92.06 190 GLU A C 1
ATOM 1418 O O . GLU A 1 190 ? -3.139 -14.5 17.594 1 92.06 190 GLU A O 1
ATOM 1423 N N . LEU A 1 191 ? -1.947 -16.234 18.359 1 96.06 191 LEU A N 1
ATOM 1424 C CA . LEU A 1 191 ? -2.086 -16.984 17.109 1 96.06 191 LEU A CA 1
ATOM 1425 C C . LEU A 1 191 ? -3.555 -17.234 16.797 1 96.06 191 LEU A C 1
ATOM 1427 O O . LEU A 1 191 ? -4.012 -16.984 15.672 1 96.06 191 LEU A O 1
ATOM 1431 N N . ARG A 1 192 ? -4.266 -17.688 17.75 1 96.62 192 ARG A N 1
ATOM 1432 C CA . ARG A 1 192 ? -5.684 -17.984 17.562 1 96.62 192 ARG A CA 1
ATOM 1433 C C . ARG A 1 192 ? -6.461 -16.719 17.203 1 96.62 192 ARG A C 1
ATOM 1435 O O . ARG A 1 192 ? -7.312 -16.734 16.312 1 96.62 192 ARG A O 1
ATOM 1442 N N . ARG A 1 193 ? -6.164 -15.695 17.875 1 94.75 193 ARG A N 1
ATOM 1443 C CA . ARG A 1 193 ? -6.855 -14.43 17.625 1 94.75 193 ARG A CA 1
ATOM 1444 C C . ARG A 1 193 ? -6.609 -13.953 16.188 1 94.75 193 ARG A C 1
ATOM 1446 O O . ARG A 1 193 ? -7.551 -13.609 15.477 1 94.75 193 ARG A O 1
ATOM 1453 N N . ARG A 1 194 ? -5.359 -13.906 15.781 1 95.38 194 ARG A N 1
ATOM 1454 C CA . ARG A 1 194 ? -4.98 -13.43 14.461 1 95.38 194 ARG A CA 1
ATOM 1455 C C . ARG A 1 194 ? -5.566 -14.32 13.367 1 95.38 194 ARG A C 1
ATOM 1457 O O . ARG A 1 194 ? -6.109 -13.828 12.375 1 95.38 194 ARG A O 1
ATOM 1464 N N . THR A 1 195 ? -5.527 -15.625 13.555 1 97.62 195 THR A N 1
ATOM 1465 C CA . THR A 1 195 ? -6.062 -16.547 12.562 1 97.62 195 THR A CA 1
ATOM 1466 C C . THR A 1 195 ? -7.574 -16.391 12.438 1 97.62 195 THR A C 1
ATOM 1468 O O . THR A 1 195 ? -8.102 -16.328 11.328 1 97.62 195 THR A O 1
ATOM 1471 N N . THR A 1 196 ? -8.219 -16.266 13.57 1 97.75 196 THR A N 1
ATOM 1472 C CA . THR A 1 196 ? -9.672 -16.125 13.578 1 97.75 196 THR A CA 1
ATOM 1473 C C . THR A 1 196 ? -10.078 -14.844 12.852 1 97.75 196 THR A C 1
ATOM 1475 O O . THR A 1 196 ? -11 -14.859 12.023 1 97.75 196 THR A O 1
ATOM 1478 N N . GLU A 1 197 ? -9.391 -13.789 13.156 1 96.38 197 GLU A N 1
ATOM 1479 C CA . GLU A 1 197 ? -9.711 -12.516 12.523 1 96.38 197 GLU A CA 1
ATOM 1480 C C . GLU A 1 197 ? -9.492 -12.57 11.016 1 96.38 197 GLU A C 1
ATOM 1482 O O . GLU A 1 197 ? -10.336 -12.117 10.242 1 96.38 197 GLU A O 1
ATOM 1487 N N . LEU A 1 198 ? -8.367 -13.148 10.617 1 97.56 198 LEU A N 1
ATOM 1488 C CA . LEU A 1 198 ? -8.055 -13.258 9.195 1 97.56 198 LEU A CA 1
ATOM 1489 C C . LEU A 1 198 ? -9.094 -14.117 8.477 1 97.56 198 LEU A C 1
ATOM 1491 O O . LEU A 1 198 ? -9.609 -13.727 7.434 1 97.56 198 LEU A O 1
ATOM 1495 N N . LEU A 1 199 ? -9.391 -15.258 8.992 1 97.38 199 LEU A N 1
ATOM 1496 C CA . LEU A 1 199 ? -10.312 -16.188 8.359 1 97.38 199 LEU A CA 1
ATOM 1497 C C . LEU A 1 199 ? -11.711 -15.594 8.266 1 97.38 199 LEU A C 1
ATOM 1499 O O . LEU A 1 199 ? -12.414 -15.789 7.266 1 97.38 199 LEU A O 1
ATOM 1503 N N . ALA A 1 200 ? -12.133 -14.898 9.344 1 98 200 ALA A N 1
ATOM 1504 C CA . ALA A 1 200 ? -13.43 -14.219 9.312 1 98 200 ALA A CA 1
ATOM 1505 C C . ALA A 1 200 ? -13.477 -13.172 8.203 1 98 200 ALA A C 1
ATOM 1507 O O . ALA A 1 200 ? -14.492 -13.039 7.512 1 98 200 ALA A O 1
ATOM 1508 N N . SER A 1 201 ? -12.461 -12.445 8.094 1 97.94 201 SER A N 1
ATOM 1509 C CA . SER A 1 201 ? -12.375 -11.438 7.035 1 97.94 201 SER A CA 1
ATOM 1510 C C . SER A 1 201 ? -12.438 -12.086 5.656 1 97.94 201 SER A C 1
ATOM 1512 O O . SER A 1 201 ? -13.164 -11.617 4.777 1 97.94 201 SER A O 1
ATOM 1514 N N . CYS A 1 202 ? -11.672 -13.164 5.406 1 98 202 CYS A N 1
ATOM 1515 C CA . CYS A 1 202 ? -11.664 -13.891 4.137 1 98 202 CYS A CA 1
ATOM 1516 C C . CYS A 1 202 ? -13.055 -14.398 3.787 1 98 202 CYS A C 1
ATOM 1518 O O . CYS A 1 202 ? -13.492 -14.289 2.639 1 98 202 CYS A O 1
ATOM 1520 N N . ALA A 1 203 ? -13.758 -14.859 4.723 1 97.5 203 ALA A N 1
ATOM 1521 C CA . ALA A 1 203 ? -15.086 -15.43 4.508 1 97.5 203 ALA A CA 1
ATOM 1522 C C . ALA A 1 203 ? -16.078 -14.367 4.043 1 97.5 203 ALA A C 1
ATOM 1524 O O . ALA A 1 203 ? -17 -14.656 3.277 1 97.5 203 ALA A O 1
ATOM 1525 N N . ARG A 1 204 ? -15.852 -13.156 4.457 1 97.12 204 ARG A N 1
ATOM 1526 C CA . ARG A 1 204 ? -16.797 -12.078 4.176 1 97.12 204 ARG A CA 1
ATOM 1527 C C . ARG A 1 204 ? -16.859 -11.773 2.684 1 97.12 204 ARG A C 1
ATOM 1529 O O . ARG A 1 204 ? -17.875 -11.297 2.18 1 97.12 204 ARG A O 1
ATOM 1536 N N . PHE A 1 205 ? -15.742 -12.062 2.014 1 97.5 205 PHE A N 1
ATOM 1537 C CA . PHE A 1 205 ? -15.789 -11.734 0.593 1 97.5 205 PHE A CA 1
ATOM 1538 C C . PHE A 1 205 ? -15.43 -12.953 -0.255 1 97.5 205 PHE A C 1
ATOM 1540 O O . PHE A 1 205 ? -15.016 -12.805 -1.409 1 97.5 205 PHE A O 1
ATOM 1547 N N . GLY A 1 206 ? -15.469 -14.148 0.336 1 96.5 206 GLY A N 1
ATOM 1548 C CA . GLY A 1 206 ? -15.406 -15.391 -0.411 1 96.5 206 GLY A CA 1
ATOM 1549 C C . GLY A 1 206 ? -13.984 -15.82 -0.73 1 96.5 206 GLY A C 1
ATOM 1550 O O . GLY A 1 206 ? -13.766 -16.672 -1.596 1 96.5 206 GLY A O 1
ATOM 1551 N N . ALA A 1 207 ? -13.008 -15.195 -0.106 1 95.81 207 ALA A N 1
ATOM 1552 C CA . ALA A 1 207 ? -11.609 -15.523 -0.383 1 95.81 207 ALA A CA 1
ATOM 1553 C C . ALA A 1 207 ? -11.297 -16.953 0.034 1 95.81 207 ALA A C 1
ATOM 1555 O O . ALA A 1 207 ? -10.266 -17.516 -0.357 1 95.81 207 ALA A O 1
ATOM 1556 N N . ASP A 1 208 ? -12.133 -17.547 0.794 1 94.56 208 ASP A N 1
ATOM 1557 C CA . ASP A 1 208 ? -11.891 -18.906 1.271 1 94.56 208 ASP A CA 1
ATOM 1558 C C . ASP A 1 208 ? -12.516 -19.938 0.333 1 94.56 208 ASP A C 1
ATOM 1560 O O . ASP A 1 208 ? -12.375 -21.141 0.542 1 94.56 208 ASP A O 1
ATOM 1564 N N . GLN A 1 209 ? -13.141 -19.453 -0.697 1 94.88 209 GLN A N 1
ATOM 1565 C CA . GLN A 1 209 ? -13.82 -20.344 -1.63 1 94.88 209 GLN A CA 1
ATOM 1566 C C . GLN A 1 209 ? -13.078 -20.406 -2.963 1 94.88 209 GLN A C 1
ATOM 1568 O O . GLN A 1 209 ? -12.844 -19.391 -3.6 1 94.88 209 GLN A O 1
ATOM 1573 N N . GLY A 1 210 ? -12.758 -21.609 -3.373 1 95.5 210 GLY A N 1
ATOM 1574 C CA . GLY A 1 210 ? -12.133 -21.812 -4.672 1 95.5 210 GLY A CA 1
ATOM 1575 C C . GLY A 1 210 ? -10.766 -21.156 -4.785 1 95.5 210 GLY A C 1
ATOM 1576 O O . GLY A 1 210 ? -10.328 -20.812 -5.883 1 95.5 210 GLY A O 1
ATOM 1577 N N . LEU A 1 211 ? -10.141 -20.969 -3.74 1 97.06 211 LEU A N 1
ATOM 1578 C CA . LEU A 1 211 ? -8.844 -20.297 -3.668 1 97.06 211 LEU A CA 1
ATOM 1579 C C . LEU A 1 211 ? -7.75 -21.172 -4.273 1 97.06 211 LEU A C 1
ATOM 1581 O O . LEU A 1 211 ? -7.68 -22.375 -3.992 1 97.06 211 LEU A O 1
ATOM 1585 N N . ASP A 1 212 ? -6.941 -20.656 -5.207 1 98.31 212 ASP A N 1
ATOM 1586 C CA . ASP A 1 212 ? -5.629 -21.234 -5.492 1 98.31 212 ASP A CA 1
ATOM 1587 C C . ASP A 1 212 ? -4.555 -20.609 -4.598 1 98.31 212 ASP A C 1
ATOM 1589 O O . ASP A 1 212 ? -4.402 -19.391 -4.547 1 98.31 212 ASP A O 1
ATOM 1593 N N . LEU A 1 213 ? -3.895 -21.359 -3.863 1 98.44 213 LEU A N 1
ATOM 1594 C CA . LEU A 1 213 ? -2.756 -20.938 -3.055 1 98.44 213 LEU A CA 1
ATOM 1595 C C . LEU A 1 213 ? -1.471 -21.609 -3.533 1 98.44 213 LEU A C 1
ATOM 1597 O O . LEU A 1 213 ? -1.355 -22.844 -3.502 1 98.44 213 LEU A O 1
ATOM 1601 N N . VAL A 1 214 ? -0.528 -20.812 -3.967 1 98.69 214 VAL A N 1
ATOM 1602 C CA . VAL A 1 214 ? 0.686 -21.328 -4.594 1 98.69 214 VAL A CA 1
ATOM 1603 C C . VAL A 1 214 ? 1.913 -20.781 -3.865 1 98.69 214 VAL A C 1
ATOM 1605 O O . VAL A 1 214 ? 2.242 -19.594 -3.986 1 98.69 214 VAL A O 1
ATOM 1608 N N . PRO A 1 215 ? 2.594 -21.625 -3.053 1 98.75 215 PRO A N 1
ATOM 1609 C CA . PRO A 1 215 ? 3.893 -21.188 -2.525 1 98.75 215 PRO A CA 1
ATOM 1610 C C . PRO A 1 215 ? 4.973 -21.125 -3.604 1 98.75 215 PRO A C 1
ATOM 1612 O O . PRO A 1 215 ? 5.074 -22.031 -4.438 1 98.75 215 PRO A O 1
ATOM 1615 N N . THR A 1 216 ? 5.762 -20 -3.564 1 98.81 216 THR A N 1
ATOM 1616 C CA . THR A 1 216 ? 6.695 -19.891 -4.684 1 98.81 216 THR A CA 1
ATOM 1617 C C . THR A 1 216 ? 8.008 -19.266 -4.23 1 98.81 216 THR A C 1
ATOM 1619 O O . THR A 1 216 ? 8.055 -18.562 -3.213 1 98.81 216 THR A O 1
ATOM 1622 N N . SER A 1 217 ? 9.078 -19.609 -4.945 1 98.75 217 SER A N 1
ATOM 1623 C CA . SER A 1 217 ? 10.266 -18.766 -5.066 1 98.75 217 SER A CA 1
ATOM 1624 C C . SER A 1 217 ? 10.055 -17.656 -6.09 1 98.75 217 SER A C 1
ATOM 1626 O O . SER A 1 217 ? 9.352 -17.859 -7.09 1 98.75 217 SER A O 1
ATOM 1628 N N . ARG A 1 218 ? 10.664 -16.547 -5.859 1 98.69 218 ARG A N 1
ATOM 1629 C CA . ARG A 1 218 ? 10.445 -15.383 -6.699 1 98.69 218 ARG A CA 1
ATOM 1630 C C . ARG A 1 218 ? 11.758 -14.898 -7.316 1 98.69 218 ARG A C 1
ATOM 1632 O O . ARG A 1 218 ? 12.75 -14.719 -6.609 1 98.69 218 ARG A O 1
ATOM 1639 N N . TYR A 1 219 ? 11.734 -14.656 -8.625 1 98.56 219 TYR A N 1
ATOM 1640 C CA . TYR A 1 219 ? 12.82 -14.062 -9.398 1 98.56 219 TYR A CA 1
ATOM 1641 C C . TYR A 1 219 ? 12.312 -12.914 -10.258 1 98.56 219 TYR A C 1
ATOM 1643 O O . TYR A 1 219 ? 11.164 -12.922 -10.711 1 98.56 219 TYR A O 1
ATOM 1651 N N . ARG A 1 220 ? 13.18 -11.969 -10.461 1 98.06 220 ARG A N 1
ATOM 1652 C CA . ARG A 1 220 ? 12.773 -10.836 -11.289 1 98.06 220 ARG A CA 1
ATOM 1653 C C . ARG A 1 220 ? 13.93 -10.359 -12.164 1 98.06 220 ARG A C 1
ATOM 1655 O O . ARG A 1 220 ? 15.094 -10.445 -11.773 1 98.06 220 ARG A O 1
ATOM 1662 N N . TRP A 1 221 ? 13.578 -9.812 -13.391 1 97.94 221 TRP A N 1
ATOM 1663 C CA . TRP A 1 221 ? 14.539 -9.25 -14.336 1 97.94 221 TRP A CA 1
ATOM 1664 C C . TRP A 1 221 ? 13.992 -7.973 -14.969 1 97.94 221 TRP A C 1
ATOM 1666 O O . TRP A 1 221 ? 12.82 -7.914 -15.352 1 97.94 221 TRP A O 1
ATOM 1676 N N . ALA A 1 222 ? 14.852 -6.957 -15.008 1 96.88 222 ALA A N 1
ATOM 1677 C CA . ALA A 1 222 ? 14.625 -5.895 -15.984 1 96.88 222 ALA A CA 1
ATOM 1678 C C . ALA A 1 222 ? 15.031 -6.34 -17.391 1 96.88 222 ALA A C 1
ATOM 1680 O O . ALA A 1 222 ? 16.062 -6.984 -17.562 1 96.88 222 ALA A O 1
ATOM 1681 N N . LEU A 1 223 ? 14.102 -6.059 -18.328 1 96.06 223 LEU A N 1
ATOM 1682 C CA . LEU A 1 223 ? 14.391 -6.496 -19.688 1 96.06 223 LEU A CA 1
ATOM 1683 C C . LEU A 1 223 ? 14.805 -5.316 -20.562 1 96.06 223 LEU A C 1
ATOM 1685 O O . LEU A 1 223 ? 14.312 -4.203 -20.375 1 96.06 223 LEU A O 1
ATOM 1689 N N . GLN A 1 224 ? 15.852 -5.402 -21.312 1 81.06 224 GLN A N 1
ATOM 1690 C CA . GLN A 1 224 ? 16.297 -4.391 -22.266 1 81.06 224 GLN A CA 1
ATOM 1691 C C . GLN A 1 224 ? 15.516 -4.5 -23.578 1 81.06 224 GLN A C 1
ATOM 1693 O O . GLN A 1 224 ? 15.148 -5.598 -24 1 81.06 224 GLN A O 1
ATOM 1698 N N . PRO A 1 225 ? 15.062 -3.25 -24.047 1 69.44 225 PRO A N 1
ATOM 1699 C CA . PRO A 1 225 ? 14.359 -3.312 -25.344 1 69.44 225 PRO A CA 1
ATOM 1700 C C . PRO A 1 225 ? 15.18 -4.02 -26.422 1 69.44 225 PRO A C 1
ATOM 1702 O O . PRO A 1 225 ? 16.406 -3.971 -26.391 1 69.44 225 PRO A O 1
ATOM 1705 N N . GLY A 1 226 ? 14.672 -5.047 -27.016 1 58.81 226 GLY A N 1
ATOM 1706 C CA . GLY A 1 226 ? 15.344 -5.695 -28.125 1 58.81 226 GLY A CA 1
ATOM 1707 C C . GLY A 1 226 ? 15.992 -4.711 -29.078 1 58.81 226 GLY A C 1
ATOM 1708 O O . GLY A 1 226 ? 15.5 -3.594 -29.266 1 58.81 226 GLY A O 1
ATOM 1709 N N . SER A 1 227 ? 17.328 -4.648 -29.172 1 47.88 227 SER A N 1
ATOM 1710 C CA . SER A 1 227 ? 18.047 -3.9 -30.219 1 47.88 227 SER A CA 1
ATOM 1711 C C . SER A 1 227 ? 17.438 -4.16 -31.594 1 47.88 227 SER A C 1
ATOM 1713 O O . SER A 1 227 ? 17.375 -5.309 -32.031 1 47.88 227 SER A O 1
ATOM 1715 N N . THR A 1 228 ? 16.438 -3.496 -32.031 1 40.97 228 THR A N 1
ATOM 1716 C CA . THR A 1 228 ? 16.312 -3.506 -33.469 1 40.97 228 THR A CA 1
ATOM 1717 C C . THR A 1 228 ? 17.625 -3.145 -34.156 1 40.97 228 THR A C 1
ATOM 1719 O O . THR A 1 228 ? 18.203 -2.086 -33.875 1 40.97 228 THR A O 1
ATOM 1722 N N . ARG A 1 229 ? 18.453 -3.938 -34.594 1 37.03 229 ARG A N 1
ATOM 1723 C CA . ARG A 1 229 ? 19.547 -3.611 -35.5 1 37.03 229 ARG A CA 1
ATOM 1724 C C . ARG A 1 229 ? 19.047 -2.814 -36.719 1 37.03 229 ARG A C 1
ATOM 1726 O O . ARG A 1 229 ? 18.25 -3.32 -37.5 1 37.03 229 ARG A O 1
ATOM 1733 N N . ARG A 1 230 ? 19.047 -1.462 -36.625 1 36.06 230 ARG A N 1
ATOM 1734 C CA . ARG A 1 230 ? 19.062 -0.677 -37.844 1 36.06 230 ARG A CA 1
ATOM 1735 C C . ARG A 1 230 ? 20.047 -1.266 -38.844 1 36.06 230 ARG A C 1
ATOM 1737 O O . ARG A 1 230 ? 21.25 -1.267 -38.625 1 36.06 230 ARG A O 1
ATOM 1744 N N . ASP A 1 231 ? 19.703 -2.389 -39.406 1 28.22 231 ASP A N 1
ATOM 1745 C CA . ASP A 1 231 ? 20.422 -2.656 -40.656 1 28.22 231 ASP A CA 1
ATOM 1746 C C . ASP A 1 231 ? 20.438 -1.419 -41.531 1 28.22 231 ASP A C 1
ATOM 1748 O O . ASP A 1 231 ? 19.391 -0.901 -41.938 1 28.22 231 ASP A O 1
ATOM 1752 N N . SER A 1 232 ? 21.5 -0.508 -41.344 1 24.08 232 SER A N 1
ATOM 1753 C CA . SER A 1 232 ? 21.938 0.201 -42.562 1 24.08 232 SER A CA 1
ATOM 1754 C C . SER A 1 232 ? 22.328 -0.773 -43.656 1 24.08 232 SER A C 1
ATOM 1756 O O . SER A 1 232 ? 22.953 -1.799 -43.375 1 24.08 232 SER A O 1
ATOM 1758 N N . MET B 1 1 ? -0.885 14.375 -14.148 1 91.31 1 MET B N 1
ATOM 1759 C CA . MET B 1 1 ? -1.51 14.969 -12.969 1 91.31 1 MET B CA 1
ATOM 1760 C C . MET B 1 1 ? -0.536 15.008 -11.797 1 91.31 1 MET B C 1
ATOM 1762 O O . MET B 1 1 ? 0.164 14.023 -11.531 1 91.31 1 MET B O 1
ATOM 1766 N N . ARG B 1 2 ? -0.467 16.266 -11.125 1 96.94 2 ARG B N 1
ATOM 1767 C CA . ARG B 1 2 ? 0.428 16.469 -9.992 1 96.94 2 ARG B CA 1
ATOM 1768 C C . ARG B 1 2 ? -0.351 16.531 -8.688 1 96.94 2 ARG B C 1
ATOM 1770 O O . ARG B 1 2 ? -1.518 16.922 -8.672 1 96.94 2 ARG B O 1
ATOM 1777 N N . LYS B 1 3 ? 0.305 16.141 -7.613 1 98.88 3 LYS B N 1
ATOM 1778 C CA . LYS B 1 3 ? -0.234 16.344 -6.273 1 98.88 3 LYS B CA 1
ATOM 1779 C C . LYS B 1 3 ? 0.61 17.359 -5.492 1 98.88 3 LYS B C 1
ATOM 1781 O O . LYS B 1 3 ? 1.839 17.25 -5.469 1 98.88 3 LYS B O 1
ATOM 1786 N N . LEU B 1 4 ? -0.036 18.328 -4.914 1 98.94 4 LEU B N 1
ATOM 1787 C CA . LEU B 1 4 ? 0.581 19.297 -4.027 1 98.94 4 LEU B CA 1
ATOM 1788 C C . LEU B 1 4 ? 0.019 19.188 -2.613 1 98.94 4 LEU B C 1
ATOM 1790 O O . LEU B 1 4 ? -1.158 18.859 -2.434 1 98.94 4 LEU B O 1
ATOM 1794 N N . ILE B 1 5 ? 0.85 19.438 -1.672 1 98.94 5 ILE B N 1
ATOM 1795 C CA . ILE B 1 5 ? 0.417 19.547 -0.284 1 98.94 5 ILE B CA 1
ATOM 1796 C C . ILE B 1 5 ? 0.843 20.906 0.278 1 98.94 5 ILE B C 1
ATOM 1798 O O . ILE B 1 5 ? 2.023 21.25 0.238 1 98.94 5 ILE B O 1
ATOM 1802 N N . VAL B 1 6 ? -0.072 21.625 0.753 1 98.94 6 VAL B N 1
ATOM 1803 C CA . VAL B 1 6 ? 0.17 22.922 1.382 1 98.94 6 VAL B CA 1
ATOM 1804 C C . VAL B 1 6 ? -0.121 22.828 2.879 1 98.94 6 VAL B C 1
ATOM 1806 O O . VAL B 1 6 ? -1.233 22.484 3.281 1 98.94 6 VAL B O 1
ATOM 1809 N N . ALA B 1 7 ? 0.856 23.094 3.668 1 98.81 7 ALA B N 1
ATOM 1810 C CA . ALA B 1 7 ? 0.71 23.141 5.121 1 98.81 7 ALA B CA 1
ATOM 1811 C C . ALA B 1 7 ? 0.519 24.578 5.602 1 98.81 7 ALA B C 1
ATOM 1813 O O . ALA B 1 7 ? 1.381 25.438 5.379 1 98.81 7 ALA B O 1
ATOM 1814 N N . VAL B 1 8 ? -0.56 24.859 6.172 1 97.94 8 VAL B N 1
ATOM 1815 C CA . VAL B 1 8 ? -0.846 26.234 6.598 1 97.94 8 VAL B CA 1
ATOM 1816 C C . VAL B 1 8 ? -0.782 26.328 8.117 1 97.94 8 VAL B C 1
ATOM 1818 O O . VAL B 1 8 ? -0.881 25.312 8.812 1 97.94 8 VAL B O 1
ATOM 1821 N N . HIS B 1 9 ? -0.516 27.625 8.297 1 95.56 9 HIS B N 1
ATOM 1822 C CA . HIS B 1 9 ? -0.339 27.984 9.703 1 95.56 9 HIS B CA 1
ATOM 1823 C C . HIS B 1 9 ? -1.354 29.031 10.141 1 95.56 9 HIS B C 1
ATOM 1825 O O . HIS B 1 9 ? -1.864 29.781 9.312 1 95.56 9 HIS B O 1
ATOM 1831 N N . GLY B 1 10 ? -2.135 28.906 11.047 1 90.12 10 GLY B N 1
ATOM 1832 C CA . GLY B 1 10 ? -3.092 29.891 11.539 1 90.12 10 GLY B CA 1
ATOM 1833 C C . GLY B 1 10 ? -4.18 29.281 12.398 1 90.12 10 GLY B C 1
ATOM 1834 O O . GLY B 1 10 ? -4.34 28.047 12.43 1 90.12 10 GLY B O 1
ATOM 1835 N N . ALA B 1 11 ? -4.82 30.188 12.914 1 90.62 11 ALA B N 1
ATOM 1836 C CA . ALA B 1 11 ? -5.855 29.75 13.852 1 90.62 11 ALA B CA 1
ATOM 1837 C C . ALA B 1 11 ? -7.137 29.375 13.109 1 90.62 11 ALA B C 1
ATOM 1839 O O . ALA B 1 11 ? -7.609 30.141 12.258 1 90.62 11 ALA B O 1
ATOM 1840 N N . ASP B 1 12 ? -7.672 28.266 13.367 1 90.88 12 ASP B N 1
ATOM 1841 C CA . ASP B 1 12 ? -8.977 27.75 12.961 1 90.88 12 ASP B CA 1
ATOM 1842 C C . ASP B 1 12 ? -9.203 27.906 11.461 1 90.88 12 ASP B C 1
ATOM 1844 O O . ASP B 1 12 ? -10.172 28.547 11.039 1 90.88 12 ASP B O 1
ATOM 1848 N N . PRO B 1 13 ? -8.359 27.344 10.633 1 94.12 13 PRO B N 1
ATOM 1849 C CA . PRO B 1 13 ? -8.484 27.484 9.18 1 94.12 13 PRO B CA 1
ATOM 1850 C C . PRO B 1 13 ? -9.648 26.688 8.609 1 94.12 13 PRO B C 1
ATOM 1852 O O . PRO B 1 13 ? -10.008 26.859 7.441 1 94.12 13 PRO B O 1
ATOM 1855 N N . GLY B 1 14 ? -10.32 25.875 9.336 1 95.38 14 GLY B N 1
ATOM 1856 C CA . GLY B 1 14 ? -11.297 24.906 8.898 1 95.38 14 GLY B CA 1
ATOM 1857 C C . GLY B 1 14 ? -12.406 25.5 8.047 1 95.38 14 GLY B C 1
ATOM 1858 O O . GLY B 1 14 ? -12.594 25.094 6.898 1 95.38 14 GLY B O 1
ATOM 1859 N N . PRO B 1 15 ? -13.094 26.484 8.555 1 95.5 15 PRO B N 1
ATOM 1860 C CA . PRO B 1 15 ? -14.227 27.047 7.82 1 95.5 15 PRO B CA 1
ATOM 1861 C C . PRO B 1 15 ? -13.812 27.656 6.48 1 95.5 15 PRO B C 1
ATOM 1863 O O . PRO B 1 15 ? -14.516 27.484 5.477 1 95.5 15 PRO B O 1
ATOM 1866 N N . ARG B 1 16 ? -12.695 28.281 6.383 1 96.44 16 ARG B N 1
ATOM 1867 C CA . ARG B 1 16 ? -12.234 28.906 5.145 1 96.44 16 ARG B CA 1
ATOM 1868 C C . ARG B 1 16 ? -11.797 27.844 4.133 1 96.44 16 ARG B C 1
ATOM 1870 O O . ARG B 1 16 ? -12.055 27.984 2.936 1 96.44 16 ARG B O 1
ATOM 1877 N N . LEU B 1 17 ? -11.195 26.797 4.617 1 97.81 17 LEU B N 1
ATOM 1878 C CA . LEU B 1 17 ? -10.648 25.781 3.725 1 97.81 17 LEU B CA 1
ATOM 1879 C C . LEU B 1 17 ? -11.734 24.812 3.26 1 97.81 17 LEU B C 1
ATOM 1881 O O . LEU B 1 17 ? -11.531 24.062 2.307 1 97.81 17 LEU B O 1
ATOM 1885 N N . SER B 1 18 ? -12.852 24.844 3.934 1 96.56 18 SER B N 1
ATOM 1886 C CA . SER B 1 18 ? -13.961 23.984 3.506 1 96.56 18 SER B CA 1
ATOM 1887 C C . SER B 1 18 ? -14.984 24.781 2.711 1 96.56 18 SER B C 1
ATOM 1889 O O . SER B 1 18 ? -16.016 24.25 2.305 1 96.56 18 SER B O 1
ATOM 1891 N N . ALA B 1 19 ? -14.766 26.031 2.5 1 96.75 19 ALA B N 1
ATOM 1892 C CA . ALA B 1 19 ? -15.703 26.906 1.812 1 96.75 19 ALA B CA 1
ATOM 1893 C C . ALA B 1 19 ? -15.82 26.531 0.337 1 96.75 19 ALA B C 1
ATOM 1895 O O . ALA B 1 19 ? -14.836 26.141 -0.292 1 96.75 19 ALA B O 1
ATOM 1896 N N . HIS B 1 20 ? -17 26.688 -0.179 1 96.25 20 HIS B N 1
ATOM 1897 C CA . HIS B 1 20 ? -17.25 26.438 -1.593 1 96.25 20 HIS B CA 1
ATOM 1898 C C . HIS B 1 20 ? -16.391 27.328 -2.479 1 96.25 20 HIS B C 1
ATOM 1900 O O . HIS B 1 20 ? -15.969 26.906 -3.562 1 96.25 20 HIS B O 1
ATOM 1906 N N . THR B 1 21 ? -16.078 28.5 -1.981 1 96.75 21 THR B N 1
ATOM 1907 C CA . THR B 1 21 ? -15.305 29.453 -2.76 1 96.75 21 THR B CA 1
ATOM 1908 C C . THR B 1 21 ? -13.898 28.938 -3.041 1 96.75 21 THR B C 1
ATOM 1910 O O . THR B 1 21 ? -13.336 29.172 -4.113 1 96.75 21 THR B O 1
ATOM 1913 N N . LEU B 1 22 ? -13.305 28.219 -2.111 1 98 22 LEU B N 1
ATOM 1914 C CA . LEU B 1 22 ? -11.992 27.641 -2.355 1 98 22 LEU B CA 1
ATOM 1915 C C . LEU B 1 22 ? -12.062 26.578 -3.445 1 98 22 LEU B C 1
ATOM 1917 O O . LEU B 1 22 ? -11.203 26.531 -4.332 1 98 22 LEU B O 1
ATOM 1921 N N . ARG B 1 23 ? -13.062 25.703 -3.354 1 98.06 23 ARG B N 1
ATOM 1922 C CA . ARG B 1 23 ? -13.219 24.656 -4.348 1 98.06 23 ARG B CA 1
ATOM 1923 C C . ARG B 1 23 ? -13.359 25.234 -5.75 1 98.06 23 ARG B C 1
ATOM 1925 O O . ARG B 1 23 ? -12.742 24.75 -6.695 1 98.06 23 ARG B O 1
ATOM 1932 N N . GLU B 1 24 ? -14.133 26.266 -5.883 1 96.94 24 GLU B N 1
ATOM 1933 C CA . GLU B 1 24 ? -14.305 26.922 -7.176 1 96.94 24 GLU B CA 1
ATOM 1934 C C . GLU B 1 24 ? -13 27.531 -7.668 1 96.94 24 GLU B C 1
ATOM 1936 O O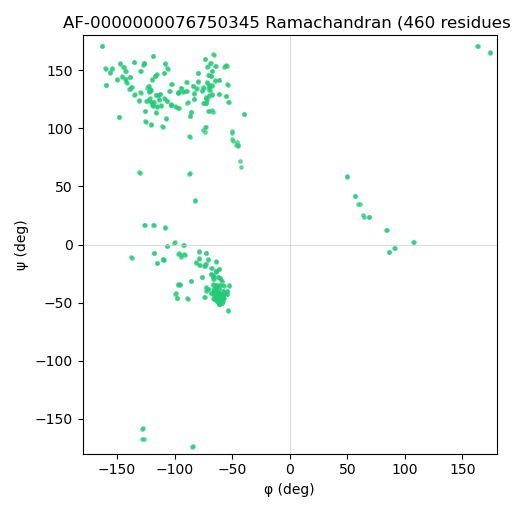 . GLU B 1 24 ? -12.648 27.406 -8.844 1 96.94 24 GLU B O 1
ATOM 1941 N N . ALA B 1 25 ? -12.367 28.25 -6.766 1 97.62 25 ALA B N 1
ATOM 1942 C CA . ALA B 1 25 ? -11.109 28.891 -7.129 1 97.62 25 ALA B CA 1
ATOM 1943 C C . ALA B 1 25 ? -10.078 27.859 -7.582 1 97.62 25 ALA B C 1
ATOM 1945 O O . ALA B 1 25 ? -9.391 28.062 -8.586 1 97.62 25 ALA B O 1
ATOM 1946 N N . LEU B 1 26 ? -9.953 26.766 -6.891 1 98.38 26 LEU B N 1
ATOM 1947 C CA . LEU B 1 26 ? -9.008 25.703 -7.242 1 98.38 26 LEU B CA 1
ATOM 1948 C C . LEU B 1 26 ? -9.375 25.078 -8.578 1 98.38 26 LEU B C 1
ATOM 1950 O O . LEU B 1 26 ? -8.5 24.797 -9.406 1 98.38 26 LEU B O 1
ATOM 1954 N N . GLY B 1 27 ? -10.68 24.812 -8.711 1 97.62 27 GLY B N 1
ATOM 1955 C CA . GLY B 1 27 ? -11.125 24.312 -10 1 97.62 27 GLY B CA 1
ATOM 1956 C C . GLY B 1 27 ? -10.727 25.219 -11.156 1 97.62 27 GLY B C 1
ATOM 1957 O O . GLY B 1 27 ? -10.328 24.734 -12.219 1 97.62 27 GLY B O 1
ATOM 1958 N N . SER B 1 28 ? -10.805 26.469 -10.992 1 96.31 28 SER B N 1
ATOM 1959 C CA . SER B 1 28 ? -10.531 27.453 -12.039 1 96.31 28 SER B CA 1
ATOM 1960 C C . SER B 1 28 ? -9.055 27.453 -12.422 1 96.31 28 SER B C 1
ATOM 1962 O O . SER B 1 28 ? -8.695 27.906 -13.508 1 96.31 28 SER B O 1
ATOM 1964 N N . VAL B 1 29 ? -8.234 26.938 -11.531 1 97 29 VAL B N 1
ATOM 1965 C CA . VAL B 1 29 ? -6.812 26.953 -11.859 1 97 29 VAL B CA 1
ATOM 1966 C C . VAL B 1 29 ? -6.34 25.531 -12.172 1 97 29 VAL B C 1
ATOM 1968 O O . VAL B 1 29 ? -5.141 25.25 -12.133 1 97 29 VAL B O 1
ATOM 1971 N N . GLY B 1 30 ? -7.262 24.625 -12.391 1 96.94 30 GLY B N 1
ATOM 1972 C CA . GLY B 1 30 ? -6.906 23.359 -13.008 1 96.94 30 GLY B CA 1
ATOM 1973 C C . GLY B 1 30 ? -6.93 22.188 -12.031 1 96.94 30 GLY B C 1
ATOM 1974 O O . GLY B 1 30 ? -6.602 21.062 -12.398 1 96.94 30 GLY B O 1
ATOM 1975 N N . ALA B 1 31 ? -7.297 22.422 -10.773 1 98.38 31 ALA B N 1
ATOM 1976 C CA . ALA B 1 31 ? -7.367 21.328 -9.797 1 98.38 31 ALA B CA 1
ATOM 1977 C C . ALA B 1 31 ? -8.539 20.406 -10.086 1 98.38 31 ALA B C 1
ATOM 1979 O O . ALA B 1 31 ? -9.602 20.859 -10.523 1 98.38 31 ALA B O 1
ATOM 1980 N N . THR B 1 32 ? -8.328 19.125 -9.805 1 98.19 32 THR B N 1
ATOM 1981 C CA . THR B 1 32 ? -9.375 18.156 -10.07 1 98.19 32 THR B CA 1
ATOM 1982 C C . THR B 1 32 ? -9.875 17.531 -8.766 1 98.19 32 THR B C 1
ATOM 1984 O O . THR B 1 32 ? -10.922 16.875 -8.742 1 98.19 32 THR B O 1
ATOM 1987 N N . ALA B 1 33 ? -9.141 17.672 -7.711 1 98.5 33 ALA B N 1
ATOM 1988 C CA . ALA B 1 33 ? -9.547 17.156 -6.406 1 98.5 33 ALA B CA 1
ATOM 1989 C C . ALA B 1 33 ? -8.906 17.938 -5.273 1 98.5 33 ALA B C 1
ATOM 1991 O O . ALA B 1 33 ? -7.84 18.531 -5.449 1 98.5 33 ALA B O 1
ATOM 1992 N N . LEU B 1 34 ? -9.594 17.969 -4.188 1 98.75 34 LEU B N 1
ATOM 1993 C CA . LEU B 1 34 ? -9.172 18.688 -2.984 1 98.75 34 LEU B CA 1
ATOM 1994 C C . LEU B 1 34 ? -9.375 17.812 -1.744 1 98.75 34 LEU B C 1
ATOM 1996 O O . LEU B 1 34 ? -10.43 17.188 -1.582 1 98.75 34 LEU B O 1
ATOM 2000 N N . GLN B 1 35 ? -8.391 17.703 -0.979 1 98.81 35 GLN B N 1
ATOM 2001 C CA . GLN B 1 35 ? -8.492 17.125 0.361 1 98.81 35 GLN B CA 1
ATOM 2002 C C . GLN B 1 35 ? -8.031 18.125 1.418 1 98.81 35 GLN B C 1
ATOM 2004 O O . GLN B 1 35 ? -7.008 18.797 1.245 1 98.81 35 GLN B O 1
ATOM 2009 N N . VAL B 1 36 ? -8.812 18.266 2.447 1 98.81 36 VAL B N 1
ATOM 2010 C CA . VAL B 1 36 ? -8.469 19.156 3.557 1 98.81 36 VAL B CA 1
ATOM 2011 C C . VAL B 1 36 ? -8.352 18.344 4.848 1 98.81 36 VAL B C 1
ATOM 2013 O O . VAL B 1 36 ? -9.289 17.641 5.238 1 98.81 36 VAL B O 1
ATOM 2016 N N . ASN B 1 37 ? -7.234 18.359 5.434 1 98.88 37 ASN B N 1
ATOM 2017 C CA . ASN B 1 37 ? -6.961 17.875 6.781 1 98.88 37 ASN B CA 1
ATOM 2018 C C . ASN B 1 37 ? -6.832 19.031 7.777 1 98.88 37 ASN B C 1
ATOM 2020 O O . ASN B 1 37 ? -5.93 19.859 7.66 1 98.88 37 ASN B O 1
ATOM 2024 N N . VAL B 1 38 ? -7.672 19.062 8.805 1 98.75 38 VAL B N 1
ATOM 2025 C CA . VAL B 1 38 ? -7.664 20.234 9.68 1 98.75 38 VAL B CA 1
ATOM 2026 C C . VAL B 1 38 ? -7.566 19.781 11.141 1 98.75 38 VAL B C 1
ATOM 2028 O O . VAL B 1 38 ? -8.258 18.844 11.555 1 98.75 38 VAL B O 1
ATOM 2031 N N . ASP B 1 39 ? -6.645 20.406 11.875 1 98.56 39 ASP B N 1
ATOM 2032 C CA . ASP B 1 39 ? -6.586 20.234 13.328 1 98.56 39 ASP B CA 1
ATOM 2033 C C . ASP B 1 39 ? -7.711 21.016 14.008 1 98.56 39 ASP B C 1
ATOM 2035 O O . ASP B 1 39 ? -7.59 22.219 14.242 1 98.56 39 ASP B O 1
ATOM 2039 N N . ASP B 1 40 ? -8.797 20.312 14.344 1 97.75 40 ASP B N 1
ATOM 2040 C CA . ASP B 1 40 ? -9.992 21 14.836 1 97.75 40 ASP B CA 1
ATOM 2041 C C . ASP B 1 40 ? -10.461 20.391 16.156 1 97.75 40 ASP B C 1
ATOM 2043 O O . ASP B 1 40 ? -9.711 19.656 16.812 1 97.75 40 ASP B O 1
ATOM 2047 N N . GLU B 1 41 ? -11.617 20.719 16.578 1 97.12 41 GLU B N 1
ATOM 2048 C CA . GLU B 1 41 ? -12.148 20.344 17.875 1 97.12 41 GLU B CA 1
ATOM 2049 C C . GLU B 1 41 ? -12.312 18.828 17.984 1 97.12 41 GLU B C 1
ATOM 2051 O O . GLU B 1 41 ? -12.086 18.25 19.047 1 97.12 41 GLU B O 1
ATOM 2056 N N . ALA B 1 42 ? -12.664 18.172 16.906 1 97.5 42 ALA B N 1
ATOM 2057 C CA . ALA B 1 42 ? -12.938 16.734 16.906 1 97.5 42 ALA B CA 1
ATOM 2058 C C . ALA B 1 42 ? -11.688 15.945 17.266 1 97.5 42 ALA B C 1
ATOM 2060 O O . ALA B 1 42 ? -11.781 14.82 17.766 1 97.5 42 ALA B O 1
ATOM 2061 N N . VAL B 1 43 ? -10.508 16.531 17.047 1 98.31 43 VAL B N 1
ATOM 2062 C CA . VAL B 1 43 ? -9.273 15.789 17.297 1 98.31 43 VAL B CA 1
ATOM 2063 C C . VAL B 1 43 ? -8.461 16.5 18.375 1 98.31 43 VAL B C 1
ATOM 2065 O O . VAL B 1 43 ? -7.273 16.203 18.562 1 98.31 43 VAL B O 1
ATOM 2068 N N . ALA B 1 44 ? -9.031 17.375 19.125 1 97.25 44 ALA B N 1
ATOM 2069 C CA . ALA B 1 44 ? -8.367 18.234 20.094 1 97.25 44 ALA B CA 1
ATOM 2070 C C . ALA B 1 44 ? -7.609 17.422 21.141 1 97.25 44 ALA B C 1
ATOM 2072 O O . ALA B 1 44 ? -6.52 17.797 21.562 1 97.25 44 ALA B O 1
ATOM 2073 N N . PRO B 1 45 ? -8.094 16.234 21.578 1 97.38 45 PRO B N 1
ATOM 2074 C CA . PRO B 1 45 ? -7.395 15.5 22.625 1 97.38 45 PRO B CA 1
ATOM 2075 C C . PRO B 1 45 ? -6.102 14.852 22.141 1 97.38 45 PRO B C 1
ATOM 2077 O O . PRO B 1 45 ? -5.277 14.422 22.953 1 97.38 45 PRO B O 1
ATOM 2080 N N . ALA B 1 46 ? -5.949 14.727 20.844 1 96.75 46 ALA B N 1
ATOM 2081 C CA . ALA B 1 46 ? -4.805 14.016 20.281 1 96.75 46 ALA B CA 1
ATOM 2082 C C . ALA B 1 46 ? -3.518 14.812 20.469 1 96.75 46 ALA B C 1
ATOM 2084 O O . ALA B 1 46 ? -3.551 16.047 20.578 1 96.75 46 ALA B O 1
ATOM 2085 N N . LEU B 1 47 ? -2.455 14.102 20.516 1 92.38 47 LEU B N 1
ATOM 2086 C CA . LEU B 1 47 ? -1.13 14.695 20.625 1 92.38 47 LEU B CA 1
ATOM 2087 C C . LEU B 1 47 ? -0.747 15.398 19.328 1 92.38 47 LEU B C 1
ATOM 2089 O O . LEU B 1 47 ? -1.045 14.898 18.234 1 92.38 47 LEU B O 1
ATOM 2093 N N . ARG B 1 48 ? -0.175 16.562 19.359 1 95.94 48 ARG B N 1
ATOM 2094 C CA . ARG B 1 48 ? 0.454 17.281 18.25 1 95.94 48 ARG B CA 1
ATOM 2095 C C . ARG B 1 48 ? 1.754 17.938 18.703 1 95.94 48 ARG B C 1
ATOM 2097 O O . ARG B 1 48 ? 1.895 18.328 19.859 1 95.94 48 ARG B O 1
ATOM 2104 N N . PHE B 1 49 ? 2.736 17.969 17.828 1 95.38 49 PHE B N 1
ATOM 2105 C CA . PHE B 1 49 ? 3.994 18.641 18.125 1 95.38 49 PHE B CA 1
ATOM 2106 C C . PHE B 1 49 ? 4.785 18.891 16.844 1 95.38 49 PHE B C 1
ATOM 2108 O O . PHE B 1 49 ? 4.402 18.438 15.773 1 95.38 49 PHE B O 1
ATOM 2115 N N . GLY B 1 50 ? 5.859 19.656 16.922 1 95.69 50 GLY B N 1
ATOM 2116 C CA . GLY B 1 50 ? 6.773 19.984 15.844 1 95.69 50 GLY B CA 1
ATOM 2117 C C . GLY B 1 50 ? 7.824 21 16.234 1 95.69 50 GLY B C 1
ATOM 2118 O O . GLY B 1 50 ? 7.738 21.609 17.297 1 95.69 50 GLY B O 1
ATOM 2119 N N . PRO B 1 51 ? 8.797 21.078 15.422 1 94.19 51 PRO B N 1
ATOM 2120 C CA . PRO B 1 51 ? 9.922 21.953 15.75 1 94.19 51 PRO B CA 1
ATOM 2121 C C . PRO B 1 51 ? 9.586 23.438 15.578 1 94.19 51 PRO B C 1
ATOM 2123 O O . PRO B 1 51 ? 10.305 24.297 16.094 1 94.19 51 PRO B O 1
ATOM 2126 N N . GLY B 1 52 ? 8.633 23.766 14.898 1 92.44 52 GLY B N 1
ATOM 2127 C CA . GLY B 1 52 ? 8.273 25.141 14.617 1 92.44 52 GLY B CA 1
ATOM 2128 C C . GLY B 1 52 ? 6.828 25.469 14.938 1 92.44 52 GLY B C 1
ATOM 2129 O O . GLY B 1 52 ? 6.238 24.859 15.836 1 92.44 52 GLY B O 1
ATOM 2130 N N . ALA B 1 53 ? 6.348 26.547 14.281 1 93.38 53 ALA B N 1
ATOM 2131 C CA . ALA B 1 53 ? 4.945 26.906 14.438 1 93.38 53 ALA B CA 1
ATOM 2132 C C . ALA B 1 53 ? 4.031 25.734 14.102 1 93.38 53 ALA B C 1
ATOM 2134 O O . ALA B 1 53 ? 4.281 25 13.141 1 93.38 53 ALA B O 1
ATOM 2135 N N . PRO B 1 54 ? 3.018 25.578 14.914 1 95.44 54 PRO B N 1
ATOM 2136 C CA . PRO B 1 54 ? 2.133 24.438 14.672 1 95.44 54 PRO B CA 1
ATOM 2137 C C . PRO B 1 54 ? 1.443 24.5 13.312 1 95.44 54 PRO B C 1
ATOM 2139 O O . PRO B 1 54 ? 0.948 25.562 12.922 1 95.44 54 PRO B O 1
ATOM 2142 N N . ILE B 1 55 ? 1.535 23.453 12.617 1 98.19 55 ILE B N 1
ATOM 2143 C CA . ILE B 1 55 ? 0.712 23.281 11.422 1 98.19 55 ILE B CA 1
ATOM 2144 C C . ILE B 1 55 ? -0.736 23.016 11.828 1 98.19 55 ILE B C 1
ATOM 2146 O O . ILE B 1 55 ? -1.009 22.094 12.609 1 98.19 55 ILE B O 1
ATOM 2150 N N . THR B 1 56 ? -1.65 23.766 11.328 1 98.38 56 THR B N 1
ATOM 2151 C CA . THR B 1 56 ? -3.029 23.656 11.789 1 98.38 56 THR B CA 1
ATOM 2152 C C . THR B 1 56 ? -3.912 23.031 10.711 1 98.38 56 THR B C 1
ATOM 2154 O O . THR B 1 56 ? -5.047 22.625 10.977 1 98.38 56 THR B O 1
ATOM 2157 N N . ALA B 1 57 ? -3.43 22.922 9.469 1 98.81 57 ALA B N 1
ATOM 2158 C CA . ALA B 1 57 ? -4.125 22.219 8.391 1 98.81 57 ALA B CA 1
ATOM 2159 C C . ALA B 1 57 ? -3.162 21.844 7.273 1 98.81 57 ALA B C 1
ATOM 2161 O O . ALA B 1 57 ? -2.107 22.469 7.113 1 98.81 57 ALA B O 1
ATOM 2162 N N . LEU B 1 58 ? -3.441 20.844 6.613 1 98.94 58 LEU B N 1
ATOM 2163 C CA . LEU B 1 58 ? -2.803 20.438 5.367 1 98.94 58 LEU B CA 1
ATOM 2164 C C . LEU B 1 58 ? -3.828 20.328 4.242 1 98.94 58 LEU B C 1
ATOM 2166 O O . LEU B 1 58 ? -4.879 19.703 4.414 1 98.94 58 LEU B O 1
ATOM 2170 N N . VAL B 1 59 ? -3.535 20.891 3.113 1 98.94 59 VAL B N 1
ATOM 2171 C CA . VAL B 1 59 ? -4.398 20.891 1.938 1 98.94 59 VAL B CA 1
ATOM 2172 C C . VAL B 1 59 ? -3.723 20.141 0.797 1 98.94 59 VAL B C 1
ATOM 2174 O O . VAL B 1 59 ? -2.662 20.547 0.318 1 98.94 59 VAL B O 1
ATOM 2177 N N . SER B 1 60 ? -4.281 19.047 0.429 1 98.94 60 SER B N 1
ATOM 2178 C CA . SER B 1 60 ? -3.811 18.281 -0.719 1 98.94 60 SER B CA 1
ATOM 2179 C C . SER B 1 60 ? -4.621 18.609 -1.969 1 98.94 60 SER B C 1
ATOM 2181 O O . SER B 1 60 ? -5.855 18.594 -1.936 1 98.94 60 SER B O 1
ATOM 2183 N N . VAL B 1 61 ? -3.932 18.875 -3.039 1 98.88 61 VAL B N 1
ATOM 2184 C CA . VAL B 1 61 ? -4.582 19.25 -4.293 1 98.88 61 VAL B CA 1
ATOM 2185 C C . VAL B 1 61 ? -4.016 18.422 -5.438 1 98.88 61 VAL B C 1
ATOM 2187 O O . VAL B 1 61 ? -2.797 18.328 -5.598 1 98.88 61 VAL B O 1
ATOM 2190 N N . TRP B 1 62 ? -4.84 17.75 -6.133 1 98.75 62 TRP B N 1
ATOM 2191 C CA . TRP B 1 62 ? -4.492 17.125 -7.406 1 98.75 62 TRP B CA 1
ATOM 2192 C C . TRP B 1 62 ? -4.809 18.062 -8.57 1 98.75 62 TRP B C 1
ATOM 2194 O O . TRP B 1 62 ? -5.918 18.594 -8.664 1 98.75 62 TRP B O 1
ATOM 2204 N N . THR B 1 63 ? -3.852 18.25 -9.516 1 98.38 63 THR B N 1
ATOM 2205 C CA . THR B 1 63 ? -4.051 19.344 -10.461 1 98.38 63 THR B CA 1
ATOM 2206 C C . THR B 1 63 ? -3.275 19.094 -11.75 1 98.38 63 THR B C 1
ATOM 2208 O O . THR B 1 63 ? -2.244 18.422 -11.734 1 98.38 63 THR B O 1
ATOM 2211 N N . HIS B 1 64 ? -3.816 19.562 -12.82 1 96.69 64 HIS B N 1
ATOM 2212 C CA . HIS B 1 64 ? -3.104 19.703 -14.078 1 96.69 64 HIS B CA 1
ATOM 2213 C C . HIS B 1 64 ? -2.564 21.125 -14.258 1 96.69 64 HIS B C 1
ATOM 2215 O O . HIS B 1 64 ? -1.857 21.406 -15.227 1 96.69 64 HIS B O 1
ATOM 2221 N N . GLY B 1 65 ? -2.943 21.984 -13.375 1 96.75 65 GLY B N 1
ATOM 2222 C CA . GLY B 1 65 ? -2.629 23.406 -13.5 1 96.75 65 GLY B CA 1
ATOM 2223 C C . GLY B 1 65 ? -1.257 23.766 -12.961 1 96.75 65 GLY B C 1
ATOM 2224 O O . GLY B 1 65 ? -0.476 22.875 -12.602 1 96.75 65 GLY B O 1
ATOM 2225 N N . ASP B 1 66 ? -0.97 25.031 -12.93 1 97.62 66 ASP B N 1
ATOM 2226 C CA . ASP B 1 66 ? 0.288 25.578 -12.43 1 97.62 66 ASP B CA 1
ATOM 2227 C C . ASP B 1 66 ? 0.377 25.469 -10.914 1 97.62 66 ASP B C 1
ATOM 2229 O O . ASP B 1 66 ? -0.496 25.953 -10.195 1 97.62 66 ASP B O 1
ATOM 2233 N N . PRO B 1 67 ? 1.396 24.859 -10.414 1 98.31 67 PRO B N 1
ATOM 2234 C CA . PRO B 1 67 ? 1.531 24.688 -8.969 1 98.31 67 PRO B CA 1
ATOM 2235 C C . PRO B 1 67 ? 1.519 26.016 -8.219 1 98.31 67 PRO B C 1
ATOM 2237 O O . PRO B 1 67 ? 0.931 26.109 -7.137 1 98.31 67 PRO B O 1
ATOM 2240 N N . GLY B 1 68 ? 2.217 26.984 -8.766 1 98.06 68 GLY B N 1
ATOM 2241 C CA . GLY B 1 68 ? 2.234 28.281 -8.117 1 98.06 68 GLY B CA 1
ATOM 2242 C C . GLY B 1 68 ? 0.851 28.875 -7.926 1 98.06 68 GLY B C 1
ATOM 2243 O O . GLY B 1 68 ? 0.555 29.453 -6.875 1 98.06 68 GLY B O 1
ATOM 2244 N N . ALA B 1 69 ? 0.005 28.75 -8.93 1 98.44 69 ALA B N 1
ATOM 2245 C CA . ALA B 1 69 ? -1.361 29.266 -8.852 1 98.44 69 ALA B CA 1
ATOM 2246 C C . ALA B 1 69 ? -2.158 28.531 -7.773 1 98.44 69 ALA B C 1
ATOM 2248 O O . ALA B 1 69 ? -2.938 29.156 -7.043 1 98.44 69 ALA B O 1
ATOM 2249 N N . VAL B 1 70 ? -1.998 27.219 -7.703 1 98.56 70 VAL B N 1
ATOM 2250 C CA . VAL B 1 70 ? -2.691 26.422 -6.707 1 98.56 70 VAL B CA 1
ATOM 2251 C C . VAL B 1 70 ? -2.258 26.844 -5.305 1 98.56 70 VAL B C 1
ATOM 2253 O O . VAL B 1 70 ? -3.1 27.078 -4.434 1 98.56 70 VAL B O 1
ATOM 2256 N N . VAL B 1 71 ? -0.941 27 -5.102 1 98.75 71 VAL B N 1
ATOM 2257 C CA . VAL B 1 71 ? -0.409 27.359 -3.793 1 98.75 71 VAL B CA 1
ATOM 2258 C C . VAL B 1 71 ? -0.931 28.75 -3.395 1 98.75 71 VAL B C 1
ATOM 2260 O O . VAL B 1 71 ? -1.351 28.953 -2.252 1 98.75 71 VAL B O 1
ATOM 2263 N N . ALA B 1 72 ? -0.927 29.656 -4.344 1 98.5 72 ALA B N 1
ATOM 2264 C CA . ALA B 1 72 ? -1.416 31.016 -4.066 1 98.5 72 ALA B CA 1
ATOM 2265 C C . ALA B 1 72 ? -2.893 30.984 -3.68 1 98.5 72 ALA B C 1
ATOM 2267 O O . ALA B 1 72 ? -3.318 31.734 -2.793 1 98.5 72 ALA B O 1
ATOM 2268 N N . THR B 1 73 ? -3.664 30.188 -4.375 1 98.44 73 THR B N 1
ATOM 2269 C CA . THR B 1 73 ? -5.094 30.078 -4.113 1 98.44 73 THR B CA 1
ATOM 2270 C C . THR B 1 73 ? -5.344 29.562 -2.699 1 98.44 73 THR B C 1
ATOM 2272 O O . THR B 1 73 ? -6.172 30.109 -1.97 1 98.44 73 THR B O 1
ATOM 2275 N N . VAL B 1 74 ? -4.594 28.531 -2.275 1 98.62 74 VAL B N 1
ATOM 2276 C CA . VAL B 1 74 ? -4.746 27.969 -0.937 1 98.62 74 VAL B CA 1
ATOM 2277 C C . VAL B 1 74 ? -4.27 28.984 0.104 1 98.62 74 VAL B C 1
ATOM 2279 O O . VAL B 1 74 ? -4.918 29.172 1.137 1 98.62 74 VAL B O 1
ATOM 2282 N N . ALA B 1 75 ? -3.166 29.641 -0.174 1 98.12 75 ALA B N 1
ATOM 2283 C CA . ALA B 1 75 ? -2.619 30.641 0.736 1 98.12 75 ALA B CA 1
ATOM 2284 C C . ALA B 1 75 ? -3.635 31.75 1.006 1 98.12 75 ALA B C 1
ATOM 2286 O O . ALA B 1 75 ? -3.844 32.156 2.156 1 98.12 75 ALA B O 1
ATOM 2287 N N . ALA B 1 76 ? -4.227 32.219 -0.031 1 97.5 76 ALA B N 1
ATOM 2288 C CA . ALA B 1 76 ? -5.215 33.281 0.085 1 97.5 76 ALA B CA 1
ATOM 2289 C C . ALA B 1 76 ? -6.41 32.844 0.917 1 97.5 76 ALA B C 1
ATOM 2291 O O . ALA B 1 76 ? -6.863 33.562 1.807 1 97.5 76 ALA B O 1
ATOM 2292 N N . ALA B 1 77 ? -6.898 31.703 0.614 1 97.44 77 ALA B N 1
ATOM 2293 C CA . ALA B 1 77 ? -8.055 31.172 1.335 1 97.44 77 ALA B CA 1
ATOM 2294 C C . ALA B 1 77 ? -7.742 30.984 2.816 1 97.44 77 ALA B C 1
ATOM 2296 O O . ALA B 1 77 ? -8.57 31.297 3.678 1 97.44 77 ALA B O 1
ATOM 2297 N N . ALA B 1 78 ? -6.547 30.484 3.104 1 96.88 78 ALA B N 1
ATOM 2298 C CA . ALA B 1 78 ? -6.148 30.188 4.473 1 96.88 78 ALA B CA 1
ATOM 2299 C C . ALA B 1 78 ? -5.758 31.453 5.23 1 96.88 78 ALA B C 1
ATOM 2301 O O . ALA B 1 78 ? -5.676 31.453 6.461 1 96.88 78 ALA B O 1
ATOM 2302 N N . GLY B 1 79 ? -5.473 32.531 4.527 1 95.19 79 GLY B N 1
ATOM 2303 C CA . GLY B 1 79 ? -4.914 33.719 5.148 1 95.19 79 GLY B CA 1
ATOM 2304 C C . GLY B 1 79 ? -3.492 33.531 5.641 1 95.19 79 GLY B C 1
ATOM 2305 O O . GLY B 1 79 ? -3.109 34.062 6.68 1 95.19 79 GLY B O 1
ATOM 2306 N N . ASP B 1 80 ? -2.76 32.625 5.125 1 95.12 80 ASP B N 1
ATOM 2307 C CA . ASP B 1 80 ? -1.363 32.344 5.426 1 95.12 80 ASP B CA 1
ATOM 2308 C C . ASP B 1 80 ? -0.456 32.719 4.258 1 95.12 80 ASP B C 1
ATOM 2310 O O . ASP B 1 80 ? -0.308 31.953 3.305 1 95.12 80 ASP B O 1
ATOM 2314 N N . ALA B 1 81 ? 0.203 33.812 4.312 1 91.69 81 ALA B N 1
ATOM 2315 C CA . ALA B 1 81 ? 0.949 34.406 3.197 1 91.69 81 ALA B CA 1
ATOM 2316 C C . ALA B 1 81 ? 2.168 33.562 2.85 1 91.69 81 ALA B C 1
ATOM 2318 O O . ALA B 1 81 ? 2.662 33.594 1.722 1 91.69 81 ALA B O 1
ATOM 2319 N N . GLU B 1 82 ? 2.639 32.844 3.787 1 93.12 82 GLU B N 1
ATOM 2320 C CA . GLU B 1 82 ? 3.84 32.031 3.541 1 93.12 82 GLU B CA 1
ATOM 2321 C C . GLU B 1 82 ? 3.656 30.594 4.008 1 93.12 82 GLU B C 1
ATOM 2323 O O . GLU B 1 82 ? 4.426 30.109 4.836 1 93.12 82 GLU B O 1
ATOM 2328 N N . PRO B 1 83 ? 2.709 29.938 3.398 1 97.94 83 PRO B N 1
ATOM 2329 C CA . PRO B 1 83 ? 2.543 28.531 3.797 1 97.94 83 PRO B CA 1
ATOM 2330 C C . PRO B 1 83 ? 3.707 27.656 3.348 1 97.94 83 PRO B C 1
ATOM 2332 O O . PRO B 1 83 ? 4.512 28.062 2.512 1 97.94 83 PRO B O 1
ATOM 2335 N N . HIS B 1 84 ? 3.928 26.562 4.008 1 98.62 84 HIS B N 1
ATOM 2336 C CA . HIS B 1 84 ? 4.793 25.531 3.455 1 98.62 84 HIS B CA 1
ATOM 2337 C C . HIS B 1 84 ? 4.094 24.766 2.336 1 98.62 84 HIS B C 1
ATOM 2339 O O . HIS B 1 84 ? 2.904 24.453 2.439 1 98.62 84 HIS B O 1
ATOM 2345 N N . ALA B 1 85 ? 4.723 24.516 1.244 1 98.88 85 ALA B N 1
ATOM 2346 C CA . ALA B 1 85 ? 4.094 23.844 0.112 1 98.88 85 ALA B CA 1
ATOM 2347 C C . ALA B 1 85 ? 5.074 22.891 -0.581 1 98.88 85 ALA B C 1
ATOM 2349 O O . ALA B 1 85 ? 6.258 23.219 -0.718 1 98.88 85 ALA B O 1
ATOM 2350 N N . TYR B 1 86 ? 4.598 21.766 -1.026 1 98.94 86 TYR B N 1
ATOM 2351 C CA . TYR B 1 86 ? 5.438 20.734 -1.613 1 98.94 86 TYR B CA 1
ATOM 2352 C C . TYR B 1 86 ? 4.738 20.062 -2.793 1 98.94 86 TYR B C 1
ATOM 2354 O O . TYR B 1 86 ? 3.523 19.844 -2.762 1 98.94 86 TYR B O 1
ATOM 2362 N N . ARG B 1 87 ? 5.461 19.781 -3.822 1 98.88 87 ARG B N 1
ATOM 2363 C CA . ARG B 1 87 ? 5.047 18.781 -4.797 1 98.88 87 ARG B CA 1
ATOM 2364 C C . ARG B 1 87 ? 5.445 17.375 -4.344 1 98.88 87 ARG B C 1
ATOM 2366 O O . ARG B 1 87 ? 6.566 17.172 -3.875 1 98.88 87 ARG B O 1
ATOM 2373 N N . VAL B 1 88 ? 4.52 16.422 -4.496 1 98.94 88 VAL B N 1
ATOM 2374 C CA . VAL B 1 88 ? 4.797 15.117 -3.914 1 98.94 88 VAL B CA 1
ATOM 2375 C C . VAL B 1 88 ? 4.441 14.016 -4.914 1 98.94 88 VAL B C 1
ATOM 2377 O O . VAL B 1 88 ? 3.693 14.258 -5.867 1 98.94 88 VAL B O 1
ATOM 2380 N N . SER B 1 89 ? 5.051 12.844 -4.742 1 98.69 89 SER B N 1
ATOM 2381 C CA . SER B 1 89 ? 4.633 11.594 -5.367 1 98.69 89 SER B CA 1
ATOM 2382 C C . SER B 1 89 ? 3.904 10.695 -4.375 1 98.69 89 SER B C 1
ATOM 2384 O O . SER B 1 89 ? 4.477 10.289 -3.363 1 98.69 89 SER B O 1
ATOM 2386 N N . GLU B 1 90 ? 2.678 10.391 -4.707 1 98.62 90 GLU B N 1
ATOM 2387 C CA . GLU B 1 90 ? 1.803 9.695 -3.77 1 98.62 90 GLU B CA 1
ATOM 2388 C C . GLU B 1 90 ? 1.834 8.188 -4 1 98.62 90 GLU B C 1
ATOM 2390 O O . GLU B 1 90 ? 1.805 7.73 -5.145 1 98.62 90 GLU B O 1
ATOM 2395 N N . ARG B 1 91 ? 1.937 7.418 -2.975 1 97.62 91 ARG B N 1
ATOM 2396 C CA . ARG B 1 91 ? 1.691 5.98 -2.947 1 97.62 91 ARG B CA 1
ATOM 2397 C C . ARG B 1 91 ? 0.675 5.617 -1.869 1 97.62 91 ARG B C 1
ATOM 2399 O O . ARG B 1 91 ? 0.935 5.801 -0.678 1 97.62 91 ARG B O 1
ATOM 2406 N N . VAL B 1 92 ? -0.478 5.121 -2.303 1 97.75 92 VAL B N 1
ATOM 2407 C CA . VAL B 1 92 ? -1.502 4.684 -1.362 1 97.75 92 VAL B CA 1
ATOM 2408 C C . VAL B 1 92 ? -1.25 3.23 -0.964 1 97.75 92 VAL B C 1
ATOM 2410 O O . VAL B 1 92 ? -1.456 2.316 -1.765 1 97.75 92 VAL B O 1
ATOM 2413 N N . ARG B 1 93 ? -0.866 3.027 0.253 1 97.94 93 ARG B N 1
ATOM 2414 C CA . ARG B 1 93 ? -0.541 1.693 0.746 1 97.94 93 ARG B CA 1
ATOM 2415 C C . ARG B 1 93 ? -1.779 0.996 1.296 1 97.94 93 ARG B C 1
ATOM 2417 O O . ARG B 1 93 ? -1.974 -0.202 1.076 1 97.94 93 ARG B O 1
ATOM 2424 N N . LEU B 1 94 ? -2.523 1.638 2.059 1 97.56 94 LEU B N 1
ATOM 2425 C CA . LEU B 1 94 ? -3.863 1.271 2.502 1 97.56 94 LEU B CA 1
ATOM 2426 C C . LEU B 1 94 ? -4.875 2.344 2.113 1 97.56 94 LEU B C 1
ATOM 2428 O O . LEU B 1 94 ? -4.703 3.518 2.443 1 97.56 94 LEU B O 1
ATOM 2432 N N . ASP B 1 95 ? -5.895 1.959 1.445 1 97.06 95 ASP B N 1
ATOM 2433 C CA . ASP B 1 95 ? -6.883 2.91 0.947 1 97.06 95 ASP B CA 1
ATOM 2434 C C . ASP B 1 95 ? -7.73 3.467 2.088 1 97.06 95 ASP B C 1
ATOM 2436 O O . ASP B 1 95 ? -8.117 2.73 3 1 97.06 95 ASP B O 1
ATOM 2440 N N . PRO B 1 96 ? -8 4.777 2.018 1 96.31 96 PRO B N 1
ATOM 2441 C CA . PRO B 1 96 ? -8.992 5.277 2.971 1 96.31 96 PRO B CA 1
ATOM 2442 C C . PRO B 1 96 ? -10.398 4.738 2.699 1 96.31 96 PRO B C 1
ATOM 2444 O O . PRO B 1 96 ? -10.758 4.5 1.544 1 96.31 96 PRO B O 1
ATOM 2447 N N . ALA B 1 97 ? -11.195 4.582 3.746 1 94.44 97 ALA B N 1
ATOM 2448 C CA . ALA B 1 97 ? -12.602 4.25 3.57 1 94.44 97 ALA B CA 1
ATOM 2449 C C . ALA B 1 97 ? -13.328 5.348 2.799 1 94.44 97 ALA B C 1
ATOM 2451 O O . ALA B 1 97 ? -13.078 6.539 3.01 1 94.44 97 ALA B O 1
ATOM 2452 N N . PRO B 1 98 ? -14.211 4.91 1.957 1 93.06 98 PRO B N 1
ATOM 2453 C CA . PRO B 1 98 ? -14.945 5.926 1.192 1 93.06 98 PRO B CA 1
ATOM 2454 C C . PRO B 1 98 ? -15.867 6.773 2.064 1 93.06 98 PRO B C 1
ATOM 2456 O O . PRO B 1 98 ? -16.5 6.25 2.98 1 93.06 98 PRO B O 1
ATOM 2459 N N . VAL B 1 99 ? -15.828 8 1.8 1 96.12 99 VAL B N 1
ATOM 2460 C CA . VAL B 1 99 ? -16.703 8.984 2.445 1 96.12 99 VAL B CA 1
ATOM 2461 C C . VAL B 1 99 ? -17.234 9.961 1.404 1 96.12 99 VAL B C 1
ATOM 2463 O O . VAL B 1 99 ? -16.516 10.375 0.499 1 96.12 99 VAL B O 1
ATOM 2466 N N . PRO B 1 100 ? -18.562 10.289 1.452 1 96.12 100 PRO B N 1
ATOM 2467 C CA . PRO B 1 100 ? -19.078 11.273 0.5 1 96.12 100 PRO B CA 1
ATOM 2468 C C . PRO B 1 100 ? -18.312 12.594 0.541 1 96.12 100 PRO B C 1
ATOM 2470 O O . PRO B 1 100 ? -17.781 12.969 1.592 1 96.12 100 PRO B O 1
ATOM 2473 N N . ASP B 1 101 ? -18.328 13.281 -0.535 1 96.44 101 ASP B N 1
ATOM 2474 C CA . ASP B 1 101 ? -17.641 14.562 -0.652 1 96.44 101 ASP B CA 1
ATOM 2475 C C . ASP B 1 101 ? -18.094 15.531 0.437 1 96.44 101 ASP B C 1
ATOM 2477 O O . ASP B 1 101 ? -19.297 15.727 0.646 1 96.44 101 ASP B O 1
ATOM 2481 N N . GLY B 1 102 ? -17.125 16.062 1.118 1 96.69 102 GLY B N 1
ATOM 2482 C CA . GLY B 1 102 ? -17.391 17.125 2.082 1 96.69 102 GLY B CA 1
ATOM 2483 C C . GLY B 1 102 ? -17.766 16.594 3.453 1 96.69 102 GLY B C 1
ATOM 2484 O O . GLY B 1 102 ? -17.922 17.359 4.402 1 96.69 102 GLY B O 1
ATOM 2485 N N . GLU B 1 103 ? -17.922 15.312 3.525 1 97.88 103 GLU B N 1
ATOM 2486 C CA . GLU B 1 103 ? -18.203 14.711 4.824 1 97.88 103 GLU B CA 1
ATOM 2487 C C . GLU B 1 103 ? -16.922 14.336 5.555 1 97.88 103 GLU B C 1
ATOM 2489 O O . GLU B 1 103 ? -15.977 13.836 4.941 1 97.88 103 GLU B O 1
ATOM 2494 N N . ARG B 1 104 ? -16.969 14.594 6.82 1 98.12 104 ARG B N 1
ATOM 2495 C CA . ARG B 1 104 ? -15.812 14.242 7.637 1 98.12 104 ARG B CA 1
ATOM 2496 C C . ARG B 1 104 ? -15.641 12.734 7.727 1 98.12 104 ARG B C 1
ATOM 2498 O O . ARG B 1 104 ? -16.594 12.008 8 1 98.12 104 ARG B O 1
ATOM 2505 N N . ALA B 1 105 ? -14.477 12.258 7.457 1 97.75 105 ALA B N 1
ATOM 2506 C CA . ALA B 1 105 ? -14.195 10.852 7.73 1 97.75 105 ALA B CA 1
ATOM 2507 C C . ALA B 1 105 ? -14.25 10.562 9.227 1 97.75 105 ALA B C 1
ATOM 2509 O O . ALA B 1 105 ? -13.781 11.367 10.039 1 97.75 105 ALA B O 1
ATOM 2510 N N . ASP B 1 106 ? -14.766 9.461 9.648 1 97.75 106 ASP B N 1
ATOM 2511 C CA . ASP B 1 106 ? -14.867 9.086 11.055 1 97.75 106 ASP B CA 1
ATOM 2512 C C . ASP B 1 106 ? -13.594 8.383 11.523 1 97.75 106 ASP B C 1
ATOM 2514 O O . ASP B 1 106 ? -13.641 7.219 11.945 1 97.75 106 ASP B O 1
ATOM 2518 N N . VAL B 1 107 ? -12.508 9.078 11.453 1 98.44 107 VAL B N 1
ATOM 2519 C CA . VAL B 1 107 ? -11.195 8.594 11.852 1 98.44 107 VAL B CA 1
ATOM 2520 C C . VAL B 1 107 ? -10.359 9.742 12.406 1 98.44 107 VAL B C 1
ATOM 2522 O O . VAL B 1 107 ? -10.672 10.914 12.172 1 98.44 107 VAL B O 1
ATOM 2525 N N . LEU B 1 108 ? -9.383 9.445 13.234 1 98.69 108 LEU B N 1
ATOM 2526 C CA . LEU B 1 108 ? -8.219 10.312 13.406 1 98.69 108 LEU B CA 1
ATOM 2527 C C . LEU B 1 108 ? -7.293 10.227 12.195 1 98.69 108 LEU B C 1
ATOM 2529 O O . LEU B 1 108 ? -6.59 9.227 12.016 1 98.69 108 LEU B O 1
ATOM 2533 N N . ALA B 1 109 ? -7.352 11.188 11.328 1 98.81 109 ALA B N 1
ATOM 2534 C CA . ALA B 1 109 ? -6.422 11.266 10.203 1 98.81 109 ALA B CA 1
ATOM 2535 C C . ALA B 1 109 ? -5.145 12.008 10.594 1 98.81 109 ALA B C 1
ATOM 2537 O O . ALA B 1 109 ? -5.07 13.234 10.484 1 98.81 109 ALA B O 1
ATOM 2538 N N . GLN B 1 110 ? -4.164 11.305 11 1 98.88 110 GLN B N 1
ATOM 2539 C CA . GLN B 1 110 ? -2.916 11.898 11.469 1 98.88 110 GLN B CA 1
ATOM 2540 C C . GLN B 1 110 ? -1.93 12.086 10.32 1 98.88 110 GLN B C 1
ATOM 2542 O O . GLN B 1 110 ? -1.764 11.195 9.484 1 98.88 110 GLN B O 1
ATOM 2547 N N . VAL B 1 111 ? -1.354 13.25 10.234 1 98.88 111 VAL B N 1
ATOM 2548 C CA . VAL B 1 111 ? -0.36 13.531 9.211 1 98.88 111 VAL B CA 1
ATOM 2549 C C . VAL B 1 111 ? 0.999 13.781 9.859 1 98.88 111 VAL B C 1
ATOM 2551 O O . VAL B 1 111 ? 1.1 14.547 10.82 1 98.88 111 VAL B O 1
ATOM 2554 N N . ALA B 1 112 ? 2.008 13.117 9.406 1 98.81 112 ALA B N 1
ATOM 2555 C CA . ALA B 1 112 ? 3.389 13.258 9.859 1 98.81 112 ALA B CA 1
ATOM 2556 C C . ALA B 1 112 ? 4.273 13.836 8.758 1 98.81 112 ALA B C 1
ATOM 2558 O O . ALA B 1 112 ? 4.258 13.352 7.625 1 98.81 112 ALA B O 1
ATOM 2559 N N . LEU B 1 113 ? 4.934 14.875 8.984 1 98.81 113 LEU B N 1
ATOM 2560 C CA . LEU B 1 113 ? 5.973 15.398 8.102 1 98.81 113 LEU B CA 1
ATOM 2561 C C . LEU B 1 113 ? 7.359 14.992 8.594 1 98.81 113 LEU B C 1
ATOM 2563 O O . LEU B 1 113 ? 7.758 15.359 9.703 1 98.81 113 LEU B O 1
ATOM 2567 N N . LEU B 1 114 ? 8.055 14.266 7.797 1 98.69 114 LEU B N 1
ATOM 2568 C CA . LEU B 1 114 ? 9.305 13.602 8.18 1 98.69 114 LEU B CA 1
ATOM 2569 C C . LEU B 1 114 ? 10.5 14.266 7.504 1 98.69 114 LEU B C 1
ATOM 2571 O O . LEU B 1 114 ? 10.398 14.711 6.359 1 98.69 114 LEU B O 1
ATOM 2575 N N . ARG B 1 115 ? 11.562 14.266 8.141 1 98.12 115 ARG B N 1
ATOM 2576 C CA . ARG B 1 115 ? 12.812 14.797 7.613 1 98.12 115 ARG B CA 1
ATOM 2577 C C . ARG B 1 115 ? 13.859 13.703 7.488 1 98.12 115 ARG B C 1
ATOM 2579 O O . ARG B 1 115 ? 13.922 12.797 8.32 1 98.12 115 ARG B O 1
ATOM 2586 N N . ARG B 1 116 ? 14.625 13.805 6.527 1 98.31 116 ARG B N 1
ATOM 2587 C CA . ARG B 1 116 ? 15.727 12.875 6.293 1 98.31 116 ARG B CA 1
ATOM 2588 C C . ARG B 1 116 ? 16.953 13.266 7.105 1 98.31 116 ARG B C 1
ATOM 2590 O O . ARG B 1 116 ? 17.406 14.414 7.043 1 98.31 116 ARG B O 1
ATOM 2597 N N . PRO B 1 117 ? 17.469 12.375 7.883 1 97.69 117 PRO B N 1
ATOM 2598 C CA . PRO B 1 117 ? 18.703 12.711 8.586 1 97.69 117 PRO B CA 1
ATOM 2599 C C . PRO B 1 117 ? 19.875 12.93 7.633 1 97.69 117 PRO B C 1
ATOM 2601 O O . PRO B 1 117 ? 19.922 12.336 6.555 1 97.69 117 PRO B O 1
ATOM 2604 N N . ALA B 1 118 ? 20.812 13.703 8.062 1 96.62 118 ALA B N 1
ATOM 2605 C CA . ALA B 1 118 ? 21.969 14.055 7.242 1 96.62 118 ALA B CA 1
ATOM 2606 C C . ALA B 1 118 ? 22.812 12.82 6.926 1 96.62 118 ALA B C 1
ATOM 2608 O O . ALA B 1 118 ? 23.562 12.805 5.941 1 96.62 118 ALA B O 1
ATOM 2609 N N . SER B 1 119 ? 22.688 11.828 7.723 1 97.19 119 SER B N 1
ATOM 2610 C CA . SER B 1 119 ? 23.531 10.641 7.621 1 97.19 119 SER B CA 1
ATOM 2611 C C . SER B 1 119 ? 23.062 9.719 6.504 1 97.19 119 SER B C 1
ATOM 2613 O O . SER B 1 119 ? 23.734 8.75 6.156 1 97.19 119 SER B O 1
ATOM 2615 N N . MET B 1 120 ? 21.938 10.023 5.883 1 97.94 120 MET B N 1
ATOM 2616 C CA . MET B 1 120 ? 21.406 9.141 4.848 1 97.94 120 MET B CA 1
ATOM 2617 C C . MET B 1 120 ? 21.297 9.867 3.512 1 97.94 120 MET B C 1
ATOM 2619 O O . MET B 1 120 ? 20.906 11.039 3.465 1 97.94 120 MET B O 1
ATOM 2623 N N . THR B 1 121 ? 21.609 9.102 2.445 1 98.06 121 THR B N 1
ATOM 2624 C CA . THR B 1 121 ? 21.25 9.586 1.117 1 98.06 121 THR B CA 1
ATOM 2625 C C . THR B 1 121 ? 19.75 9.461 0.883 1 98.06 121 THR B C 1
ATOM 2627 O O . THR B 1 121 ? 19.062 8.75 1.617 1 98.06 121 THR B O 1
ATOM 2630 N N . ARG B 1 122 ? 19.281 10.211 -0.054 1 98.06 122 ARG B N 1
ATOM 2631 C CA . ARG B 1 122 ? 17.859 10.125 -0.405 1 98.06 122 ARG B CA 1
ATOM 2632 C C . ARG B 1 122 ? 17.469 8.695 -0.742 1 98.06 122 ARG B C 1
ATOM 2634 O O . ARG B 1 122 ? 16.422 8.219 -0.312 1 98.06 122 ARG B O 1
ATOM 2641 N N . GLU B 1 123 ? 18.281 7.961 -1.487 1 97.31 123 GLU B N 1
ATOM 2642 C CA . GLU B 1 123 ? 18 6.582 -1.882 1 97.31 123 GLU B CA 1
ATOM 2643 C C . GLU B 1 123 ? 17.906 5.668 -0.664 1 97.31 123 GLU B C 1
ATOM 2645 O O . GLU B 1 123 ? 16.969 4.871 -0.552 1 97.31 123 GLU B O 1
ATOM 2650 N N . GLN B 1 124 ? 18.844 5.781 0.257 1 97.75 124 GLN B N 1
ATOM 2651 C CA . GLN B 1 124 ? 18.844 4.996 1.487 1 97.75 124 GLN B CA 1
ATOM 2652 C C . GLN B 1 124 ? 17.594 5.281 2.322 1 97.75 124 GLN B C 1
ATOM 2654 O O . GLN B 1 124 ? 16.969 4.363 2.861 1 97.75 124 GLN B O 1
ATOM 2659 N N . TYR B 1 125 ? 17.328 6.594 2.4 1 98.5 125 TYR B N 1
ATOM 2660 C CA . TYR B 1 125 ? 16.188 7.043 3.195 1 98.5 125 TYR B CA 1
ATOM 2661 C C . TYR B 1 125 ? 14.883 6.461 2.66 1 98.5 125 TYR B C 1
ATOM 2663 O O . TYR B 1 125 ? 14.109 5.863 3.41 1 98.5 125 TYR B O 1
ATOM 2671 N N . LEU B 1 126 ? 14.664 6.566 1.35 1 98.19 126 LEU B N 1
ATOM 2672 C CA . LEU B 1 126 ? 13.43 6.086 0.729 1 98.19 126 LEU B CA 1
ATOM 2673 C C . LEU B 1 126 ? 13.32 4.57 0.838 1 98.19 126 LEU B C 1
ATOM 2675 O O . LEU B 1 126 ? 12.242 4.039 1.104 1 98.19 126 LEU B O 1
ATOM 2679 N N . GLU B 1 127 ? 14.383 3.846 0.66 1 97.06 127 GLU B N 1
ATOM 2680 C CA . GLU B 1 127 ? 14.359 2.393 0.792 1 97.06 127 GLU B CA 1
ATOM 2681 C C . GLU B 1 127 ? 13.953 1.974 2.201 1 97.06 127 GLU B C 1
ATOM 2683 O O . GLU B 1 127 ? 13.07 1.13 2.375 1 97.06 127 GLU B O 1
ATOM 2688 N N . TYR B 1 128 ? 14.625 2.543 3.182 1 98 128 TYR B N 1
ATOM 2689 C CA . TYR B 1 128 ? 14.305 2.123 4.539 1 98 128 TYR B CA 1
ATOM 2690 C C . TYR B 1 128 ? 12.859 2.467 4.895 1 98 128 TYR B C 1
ATOM 2692 O O . TYR B 1 128 ? 12.133 1.628 5.422 1 98 128 TYR B O 1
ATOM 2700 N N . TRP B 1 129 ? 12.469 3.734 4.617 1 98.25 129 TRP B N 1
ATOM 2701 C CA . TRP B 1 129 ? 11.125 4.199 4.949 1 98.25 129 TRP B CA 1
ATOM 2702 C C . TRP B 1 129 ? 10.07 3.346 4.258 1 98.25 129 TRP B C 1
ATOM 2704 O O . TRP B 1 129 ? 9.188 2.791 4.918 1 98.25 129 TRP B O 1
ATOM 2714 N N . MET B 1 130 ? 10.234 3.176 3.014 1 96.69 130 MET B N 1
ATOM 2715 C CA . MET B 1 130 ? 9.141 2.637 2.219 1 96.69 130 MET B CA 1
ATOM 2716 C C . MET B 1 130 ? 9.141 1.112 2.246 1 96.69 130 MET B C 1
ATOM 2718 O O . MET B 1 130 ? 8.086 0.484 2.219 1 96.69 130 MET B O 1
ATOM 2722 N N . VAL B 1 131 ? 10.289 0.496 2.354 1 95.06 131 VAL B N 1
ATOM 2723 C CA . VAL B 1 131 ? 10.375 -0.957 2.244 1 95.06 131 VAL B CA 1
ATOM 2724 C C . VAL B 1 131 ? 10.438 -1.577 3.639 1 95.06 131 VAL B C 1
ATOM 2726 O O . VAL B 1 131 ? 9.742 -2.561 3.918 1 95.06 131 VAL B O 1
ATOM 2729 N N . HIS B 1 132 ? 11.195 -0.978 4.508 1 95.44 132 HIS B N 1
ATOM 2730 C CA . HIS B 1 132 ? 11.469 -1.637 5.781 1 95.44 132 HIS B CA 1
ATOM 2731 C C . HIS B 1 132 ? 10.547 -1.113 6.879 1 95.44 132 HIS B C 1
ATOM 2733 O O . HIS B 1 132 ? 9.953 -1.896 7.625 1 95.44 132 HIS B O 1
ATOM 2739 N N . HIS B 1 133 ? 10.383 0.149 6.984 1 97.62 133 HIS B N 1
ATOM 2740 C CA . HIS B 1 133 ? 9.641 0.75 8.086 1 97.62 133 HIS B CA 1
ATOM 2741 C C . HIS B 1 133 ? 8.141 0.536 7.914 1 97.62 133 HIS B C 1
ATOM 2743 O O . HIS B 1 133 ? 7.438 0.242 8.883 1 97.62 133 HIS B O 1
ATOM 2749 N N . THR B 1 134 ? 7.633 0.756 6.715 1 97.25 134 THR B N 1
ATOM 2750 C CA . THR B 1 134 ? 6.195 0.853 6.48 1 97.25 134 THR B CA 1
ATOM 2751 C C . THR B 1 134 ? 5.488 -0.424 6.926 1 97.25 134 THR B C 1
ATOM 2753 O O . THR B 1 134 ? 4.48 -0.366 7.637 1 97.25 134 THR B O 1
ATOM 2756 N N . PRO B 1 135 ? 6.023 -1.664 6.605 1 94.69 135 PRO B N 1
ATOM 2757 C CA . PRO B 1 135 ? 5.355 -2.857 7.129 1 94.69 135 PRO B CA 1
ATOM 2758 C C . PRO B 1 135 ? 5.328 -2.9 8.656 1 94.69 135 PRO B C 1
ATOM 2760 O O . PRO B 1 135 ? 4.371 -3.404 9.25 1 94.69 135 PRO B O 1
ATOM 2763 N N . ILE B 1 136 ? 6.355 -2.416 9.289 1 94.88 136 ILE B N 1
ATOM 2764 C CA . ILE B 1 136 ? 6.426 -2.383 10.742 1 94.88 136 ILE B CA 1
ATOM 2765 C C . ILE B 1 136 ? 5.355 -1.442 11.297 1 94.88 136 ILE B C 1
ATOM 2767 O O . ILE B 1 136 ? 4.633 -1.792 12.227 1 94.88 136 ILE B O 1
ATOM 2771 N N . ALA B 1 137 ? 5.258 -0.274 10.711 1 97.31 137 ALA B N 1
ATOM 2772 C CA . ALA B 1 137 ? 4.273 0.709 11.156 1 97.31 137 ALA B CA 1
ATOM 2773 C C . ALA B 1 137 ? 2.857 0.148 11.07 1 97.31 137 ALA B C 1
ATOM 2775 O O . ALA B 1 137 ? 2.084 0.252 12.023 1 97.31 137 ALA B O 1
ATOM 2776 N N . ILE B 1 138 ? 2.535 -0.491 9.969 1 95.56 138 ILE B N 1
ATOM 2777 C CA . ILE B 1 138 ? 1.177 -0.971 9.742 1 95.56 138 ILE B CA 1
ATOM 2778 C C . ILE B 1 138 ? 0.883 -2.15 10.664 1 95.56 138 ILE B C 1
ATOM 2780 O O . ILE B 1 138 ? -0.209 -2.248 11.227 1 95.56 138 ILE B O 1
ATOM 2784 N N . ARG B 1 139 ? 1.86 -3.027 10.898 1 92.5 139 ARG B N 1
ATOM 2785 C CA . ARG B 1 139 ? 1.604 -4.227 11.688 1 92.5 139 ARG B CA 1
ATOM 2786 C C . ARG B 1 139 ? 1.525 -3.898 13.172 1 92.5 139 ARG B C 1
ATOM 2788 O O . ARG B 1 139 ? 0.833 -4.582 13.93 1 92.5 139 ARG B O 1
ATOM 2795 N N . THR B 1 140 ? 2.242 -2.82 13.602 1 94.75 140 THR B N 1
ATOM 2796 C CA . THR B 1 140 ? 2.33 -2.553 15.039 1 94.75 140 THR B CA 1
ATOM 2797 C C . THR B 1 140 ? 1.261 -1.552 15.469 1 94.75 140 THR B C 1
ATOM 2799 O O . THR B 1 140 ? 1.095 -1.287 16.656 1 94.75 140 THR B O 1
ATOM 2802 N N . GLN B 1 141 ? 0.562 -0.942 14.555 1 96.31 141 GLN B N 1
ATOM 2803 C CA . GLN B 1 141 ? -0.431 0.074 14.883 1 96.31 141 GLN B CA 1
ATOM 2804 C C . GLN B 1 141 ? -1.821 -0.341 14.414 1 96.31 141 GLN B C 1
ATOM 2806 O O . GLN B 1 141 ? -1.961 -1.292 13.641 1 96.31 141 GLN B O 1
ATOM 2811 N N . GLY B 1 142 ? -2.84 0.331 14.977 1 94.94 142 GLY B N 1
ATOM 2812 C CA . GLY B 1 142 ? -4.203 0.135 14.516 1 94.94 142 GLY B CA 1
ATOM 2813 C C . GLY B 1 142 ? -4.539 0.953 13.281 1 94.94 142 GLY B C 1
ATOM 2814 O O . GLY B 1 142 ? -5.629 1.527 13.188 1 94.94 142 GLY B O 1
ATOM 2815 N N . THR B 1 143 ? -3.57 1.086 12.336 1 96.25 143 THR B N 1
ATOM 2816 C CA . THR B 1 143 ? -3.715 1.913 11.141 1 96.25 143 THR B CA 1
ATOM 2817 C C . THR B 1 143 ? -4.719 1.296 10.172 1 96.25 143 THR B C 1
ATOM 2819 O O . THR B 1 143 ? -4.652 0.101 9.883 1 96.25 143 THR B O 1
ATOM 2822 N N . VAL B 1 144 ? -5.633 2.104 9.664 1 95.69 144 VAL B N 1
ATOM 2823 C CA . VAL B 1 144 ? -6.633 1.59 8.734 1 95.69 144 VAL B CA 1
ATOM 2824 C C . VAL B 1 144 ? -6.484 2.277 7.379 1 95.69 144 VAL B C 1
ATOM 2826 O O . VAL B 1 144 ? -7.176 1.932 6.418 1 95.69 144 VAL B O 1
ATOM 2829 N N . CYS B 1 145 ? -5.719 3.193 7.277 1 97.69 145 CYS B N 1
ATOM 2830 C CA . CYS B 1 145 ? -5.289 3.859 6.055 1 97.69 145 CYS B CA 1
ATOM 2831 C C . CYS B 1 145 ? -3.836 4.309 6.164 1 97.69 145 CYS B C 1
ATOM 2833 O O . CYS B 1 145 ? -3.389 4.727 7.234 1 97.69 145 CYS B O 1
ATOM 2835 N N . TYR B 1 146 ? -3.094 4.266 5.137 1 98.62 146 TYR B N 1
ATOM 2836 C CA . TYR B 1 146 ? -1.692 4.668 5.09 1 98.62 146 TYR B CA 1
ATOM 2837 C C . TYR B 1 146 ? -1.329 5.219 3.717 1 98.62 146 TYR B C 1
ATOM 2839 O O . TYR B 1 146 ? -1.26 4.473 2.738 1 98.62 146 TYR B O 1
ATOM 2847 N N . VAL B 1 147 ? -1.086 6.504 3.609 1 98.75 147 VAL B N 1
ATOM 2848 C CA . VAL B 1 147 ? -0.74 7.176 2.361 1 98.75 147 VAL B CA 1
ATOM 2849 C C . VAL B 1 147 ? 0.647 7.805 2.479 1 98.75 147 VAL B C 1
ATOM 2851 O O . VAL B 1 147 ? 0.895 8.617 3.373 1 98.75 147 VAL B O 1
ATOM 2854 N N . GLN B 1 148 ? 1.527 7.395 1.568 1 98.81 148 GLN B N 1
ATOM 2855 C CA . GLN B 1 148 ? 2.875 7.949 1.487 1 98.81 148 GLN B CA 1
ATOM 2856 C C . GLN B 1 148 ? 2.955 9.047 0.434 1 98.81 148 GLN B C 1
ATOM 2858 O O . GLN B 1 148 ? 2.477 8.875 -0.688 1 98.81 148 GLN B O 1
ATOM 2863 N N . ASN B 1 149 ? 3.5 10.164 0.804 1 98.88 149 ASN B N 1
ATOM 2864 C CA . ASN B 1 149 ? 3.836 11.242 -0.123 1 98.88 149 ASN B CA 1
ATOM 2865 C C . ASN B 1 149 ? 5.324 11.562 -0.09 1 98.88 149 ASN B C 1
ATOM 2867 O O . ASN B 1 149 ? 5.805 12.203 0.848 1 98.88 149 ASN B O 1
ATOM 2871 N N . VAL B 1 150 ? 6.039 11.094 -1.103 1 98.88 150 VAL B N 1
ATOM 2872 C CA . VAL B 1 150 ? 7.445 11.453 -1.236 1 98.88 150 VAL B CA 1
ATOM 2873 C C . VAL B 1 150 ? 7.566 12.914 -1.681 1 98.88 150 VAL B C 1
ATOM 2875 O O . VAL B 1 150 ? 7.027 13.297 -2.721 1 98.88 150 VAL B O 1
ATOM 2878 N N . VAL B 1 151 ? 8.25 13.695 -0.88 1 98.88 151 VAL B N 1
ATOM 2879 C CA . VAL B 1 151 ? 8.414 15.094 -1.256 1 98.88 151 VAL B CA 1
ATOM 2880 C C . VAL B 1 151 ? 9.438 15.211 -2.381 1 98.88 151 VAL B C 1
ATOM 2882 O O . VAL B 1 151 ? 10.594 14.797 -2.225 1 98.88 151 VAL B O 1
ATOM 2885 N N . GLU B 1 152 ? 9.031 15.758 -3.467 1 98.69 152 GLU B N 1
ATOM 2886 C CA . GLU B 1 152 ? 9.891 15.898 -4.641 1 98.69 152 GLU B CA 1
ATOM 2887 C C . GLU B 1 152 ? 10.516 17.281 -4.703 1 98.69 152 GLU B C 1
ATOM 2889 O O . GLU B 1 152 ? 11.633 17.453 -5.207 1 98.69 152 GLU B O 1
ATOM 2894 N N . GLU B 1 153 ? 9.727 18.234 -4.238 1 98.19 153 GLU B N 1
ATOM 2895 C CA . GLU B 1 153 ? 10.156 19.625 -4.391 1 98.19 153 GLU B CA 1
ATOM 2896 C C . GLU B 1 153 ? 9.43 20.531 -3.404 1 98.19 153 GLU B C 1
ATOM 2898 O O . GLU B 1 153 ? 8.219 20.391 -3.191 1 98.19 153 GLU B O 1
ATOM 2903 N N . ALA B 1 154 ? 10.195 21.469 -2.795 1 98.5 154 ALA B N 1
ATOM 2904 C CA . ALA B 1 154 ? 9.57 22.562 -2.076 1 98.5 154 ALA B CA 1
ATOM 2905 C C . ALA B 1 154 ? 9.102 23.656 -3.039 1 98.5 154 ALA B C 1
ATOM 2907 O O . ALA B 1 154 ? 9.805 24 -3.99 1 98.5 154 ALA B O 1
ATOM 2908 N N . LEU B 1 155 ? 7.934 24.203 -2.75 1 98.38 155 LEU B N 1
ATOM 2909 C CA . LEU B 1 155 ? 7.344 25.109 -3.734 1 98.38 155 LEU B CA 1
ATOM 2910 C C . LEU B 1 155 ? 7.359 26.547 -3.232 1 98.38 155 LEU B C 1
ATOM 2912 O O . LEU B 1 155 ? 7.07 27.484 -3.99 1 98.38 155 LEU B O 1
ATOM 2916 N N . THR B 1 156 ? 7.633 26.766 -1.95 1 98.06 156 THR B N 1
ATOM 2917 C CA . THR B 1 156 ? 7.773 28.109 -1.393 1 98.06 156 THR B CA 1
ATOM 2918 C C . THR B 1 156 ? 9.109 28.25 -0.662 1 98.06 156 THR B C 1
ATOM 2920 O O . THR B 1 156 ? 9.656 27.266 -0.158 1 98.06 156 THR B O 1
ATOM 2923 N N . ALA B 1 157 ? 9.562 29.438 -0.556 1 95.94 157 ALA B N 1
ATOM 2924 C CA . ALA B 1 157 ? 10.836 29.703 0.112 1 95.94 157 ALA B CA 1
ATOM 2925 C C . ALA B 1 157 ? 10.75 29.391 1.602 1 95.94 157 ALA B C 1
ATOM 2927 O O . ALA B 1 157 ? 11.75 29 2.215 1 95.94 157 ALA B O 1
ATOM 2928 N N . ALA B 1 158 ? 9.602 29.484 2.16 1 95.75 158 ALA B N 1
ATOM 2929 C CA . ALA B 1 158 ? 9.391 29.281 3.59 1 95.75 158 ALA B CA 1
ATOM 2930 C C . ALA B 1 158 ? 9.352 27.797 3.93 1 95.75 158 ALA B C 1
ATOM 2932 O O . ALA B 1 158 ? 9.414 27.422 5.102 1 95.75 158 ALA B O 1
ATOM 2933 N N . SER B 1 159 ? 9.266 26.938 2.947 1 98 159 SER B N 1
ATOM 2934 C CA . SER B 1 159 ? 9.125 25.5 3.178 1 98 159 SER B CA 1
ATOM 2935 C C . SER B 1 159 ? 10.414 24.891 3.723 1 98 159 SER B C 1
ATOM 2937 O O . SER B 1 159 ? 11.445 24.906 3.049 1 98 159 SER B O 1
ATOM 2939 N N . PRO B 1 160 ? 10.344 24.406 4.961 1 97.38 160 PRO B N 1
ATOM 2940 C CA . PRO B 1 160 ? 11.523 23.672 5.434 1 97.38 160 PRO B CA 1
ATOM 2941 C C . PRO B 1 160 ? 11.766 22.375 4.664 1 97.38 160 PRO B C 1
ATOM 2943 O O . PRO B 1 160 ? 10.875 21.906 3.961 1 97.38 160 PRO B O 1
ATOM 2946 N N . PRO B 1 161 ? 13 21.844 4.805 1 96.5 161 PRO B N 1
ATOM 2947 C CA . PRO B 1 161 ? 13.25 20.547 4.16 1 96.5 161 PRO B CA 1
ATOM 2948 C C . PRO B 1 161 ? 12.445 19.406 4.793 1 96.5 161 PRO B C 1
ATOM 2950 O O . PRO B 1 161 ? 12.578 19.156 5.992 1 96.5 161 PRO B O 1
ATOM 2953 N N . VAL B 1 162 ? 11.586 18.859 4.148 1 98.25 162 VAL B N 1
ATOM 2954 C CA . VAL B 1 162 ? 10.781 17.688 4.473 1 98.25 162 VAL B CA 1
ATOM 2955 C C . VAL B 1 162 ? 10.984 16.609 3.41 1 98.25 162 VAL B C 1
ATOM 2957 O O . VAL B 1 162 ? 11.016 16.906 2.215 1 98.25 162 VAL B O 1
ATOM 2960 N N . ALA B 1 163 ? 11.18 15.398 3.875 1 98.69 163 ALA B N 1
ATOM 2961 C CA . ALA B 1 163 ? 11.469 14.312 2.938 1 98.69 163 ALA B CA 1
ATOM 2962 C C . ALA B 1 163 ? 10.203 13.547 2.574 1 98.69 163 ALA B C 1
ATOM 2964 O O . ALA B 1 163 ? 10.07 13.055 1.451 1 98.69 163 ALA B O 1
ATOM 2965 N N . ALA B 1 164 ? 9.328 13.438 3.51 1 98.81 164 ALA B N 1
ATOM 2966 C CA . ALA B 1 164 ? 8.133 12.617 3.344 1 98.81 164 ALA B CA 1
ATOM 2967 C C . ALA B 1 164 ? 6.969 13.172 4.152 1 98.81 164 ALA B C 1
ATOM 2969 O O . ALA B 1 164 ? 7.164 13.727 5.238 1 98.81 164 ALA B O 1
ATOM 2970 N N . ILE B 1 165 ? 5.82 13.102 3.613 1 98.94 165 ILE B N 1
ATOM 2971 C CA . ILE B 1 165 ? 4.578 13.391 4.316 1 98.94 165 ILE B CA 1
ATOM 2972 C C . ILE B 1 165 ? 3.689 12.148 4.328 1 98.94 165 ILE B C 1
ATOM 2974 O O . ILE B 1 165 ? 3.318 11.633 3.268 1 98.94 165 ILE B O 1
ATOM 2978 N N . VAL B 1 166 ? 3.352 11.641 5.516 1 98.94 166 VAL B N 1
ATOM 2979 C CA . VAL B 1 166 ? 2.598 10.398 5.668 1 98.94 166 VAL B CA 1
ATOM 2980 C C . VAL B 1 166 ? 1.246 10.695 6.316 1 98.94 166 VAL B C 1
ATOM 2982 O O . VAL B 1 166 ? 1.173 11.406 7.32 1 98.94 166 VAL B O 1
ATOM 2985 N N . GLU B 1 167 ? 0.214 10.219 5.703 1 98.94 167 GLU B N 1
ATOM 2986 C CA . GLU B 1 167 ? -1.111 10.25 6.316 1 98.94 167 GLU B CA 1
ATOM 2987 C C . GLU B 1 167 ? -1.536 8.859 6.777 1 98.94 167 GLU B C 1
ATOM 2989 O O . GLU B 1 167 ? -1.503 7.902 6 1 98.94 167 GLU B O 1
ATOM 2994 N N . GLU B 1 168 ? -1.843 8.742 8.023 1 98.81 168 GLU B N 1
ATOM 2995 C CA . GLU B 1 168 ? -2.359 7.516 8.617 1 98.81 168 GLU B CA 1
ATOM 2996 C C . GLU B 1 168 ? -3.713 7.75 9.281 1 98.81 168 GLU B C 1
ATOM 2998 O O . GLU B 1 168 ? -3.918 8.773 9.938 1 98.81 168 GLU B O 1
ATOM 3003 N N . HIS B 1 169 ? -4.637 6.812 9.055 1 98.69 169 HIS B N 1
ATOM 3004 C CA . HIS B 1 169 ? -5.918 6.859 9.758 1 98.69 169 HIS B CA 1
ATOM 3005 C C . HIS B 1 169 ? -5.961 5.844 10.891 1 98.69 169 HIS B C 1
ATOM 3007 O O . HIS B 1 169 ? -5.496 4.711 10.742 1 98.69 169 HIS B O 1
ATOM 3013 N N . PHE B 1 170 ? -6.512 6.289 12.016 1 98.31 170 PHE B N 1
ATOM 3014 C CA . PHE B 1 170 ? -6.754 5.461 13.188 1 98.31 170 PHE B CA 1
ATOM 3015 C C . PHE B 1 170 ? -8.211 5.559 13.633 1 98.31 170 PHE B C 1
ATOM 3017 O O . PHE B 1 170 ? -8.883 6.551 13.352 1 98.31 170 PHE B O 1
ATOM 3024 N N . PRO B 1 171 ? -8.656 4.461 14.336 1 96.88 171 PRO B N 1
ATOM 3025 C CA . PRO B 1 171 ? -9.969 4.633 14.969 1 96.88 171 PRO B CA 1
ATOM 3026 C C . PRO B 1 171 ? -10.016 5.832 15.914 1 96.88 171 PRO B C 1
ATOM 3028 O O . PRO B 1 171 ? -9 6.184 16.516 1 96.88 171 PRO B O 1
ATOM 3031 N N . MET B 1 172 ? -11.219 6.395 16.078 1 97.69 172 MET B N 1
ATOM 3032 C CA . MET B 1 172 ? -11.367 7.598 16.891 1 97.69 172 MET B CA 1
ATOM 3033 C C . MET B 1 172 ? -10.93 7.348 18.328 1 97.69 172 MET B C 1
ATOM 3035 O O . MET B 1 172 ? -10.398 8.242 19 1 97.69 172 MET B O 1
ATOM 3039 N N . ASP B 1 173 ? -11.031 6.156 18.844 1 97.38 173 ASP B N 1
ATOM 3040 C CA . ASP B 1 173 ? -10.609 5.82 20.203 1 97.38 173 ASP B CA 1
ATOM 3041 C C . ASP B 1 173 ? -9.117 6.059 20.391 1 97.38 173 ASP B C 1
ATOM 3043 O O . ASP B 1 173 ? -8.648 6.234 21.516 1 97.38 173 ASP B O 1
ATOM 3047 N N . ALA B 1 174 ? -8.406 6.094 19.312 1 97.81 174 ALA B N 1
ATOM 3048 C CA . ALA B 1 174 ? -6.961 6.254 19.375 1 97.81 174 ALA B CA 1
ATOM 3049 C C . ALA B 1 174 ? -6.578 7.668 19.812 1 97.81 174 ALA B C 1
ATOM 3051 O O . ALA B 1 174 ? -5.422 7.93 20.141 1 97.81 174 ALA B O 1
ATOM 3052 N N . LEU B 1 175 ? -7.512 8.578 19.812 1 97.38 175 LEU B N 1
ATOM 3053 C CA . LEU B 1 175 ? -7.254 9.945 20.25 1 97.38 175 LEU B CA 1
ATOM 3054 C C . LEU B 1 175 ? -6.625 9.969 21.641 1 97.38 175 LEU B C 1
ATOM 3056 O O . LEU B 1 175 ? -5.746 10.781 21.922 1 97.38 175 LEU B O 1
ATOM 3060 N N . THR B 1 176 ? -7.086 8.992 22.453 1 96.19 176 THR B N 1
ATOM 3061 C CA . THR B 1 176 ? -6.648 9.086 23.844 1 96.19 176 THR B CA 1
ATOM 3062 C C . THR B 1 176 ? -6.258 7.707 24.375 1 96.19 176 THR B C 1
ATOM 3064 O O . THR B 1 176 ? -5.758 7.59 25.484 1 96.19 176 THR B O 1
ATOM 3067 N N . ASP B 1 177 ? -6.543 6.668 23.672 1 97.31 177 ASP B N 1
ATOM 3068 C CA . ASP B 1 177 ? -6.277 5.309 24.125 1 97.31 177 ASP B CA 1
ATOM 3069 C C . ASP B 1 177 ? -5.109 4.691 23.359 1 97.31 177 ASP B C 1
ATOM 3071 O O . ASP B 1 177 ? -5.266 4.281 22.203 1 97.31 177 ASP B O 1
ATOM 3075 N N . PRO B 1 178 ? -3.98 4.531 24.016 1 97.31 178 PRO B N 1
ATOM 3076 C CA . PRO B 1 178 ? -2.834 3.938 23.328 1 97.31 178 PRO B CA 1
ATOM 3077 C C . PRO B 1 178 ? -3.1 2.508 22.859 1 97.31 178 PRO B C 1
ATOM 3079 O O . PRO B 1 178 ? -2.523 2.061 21.859 1 97.31 178 PRO B O 1
ATOM 3082 N N . HIS B 1 179 ? -3.996 1.747 23.547 1 97.12 179 HIS B N 1
ATOM 3083 C CA . HIS B 1 179 ? -4.32 0.391 23.109 1 97.12 179 HIS B CA 1
ATOM 3084 C C . HIS B 1 179 ? -5.051 0.394 21.781 1 97.12 179 HIS B C 1
ATOM 3086 O O . HIS B 1 179 ? -4.887 -0.524 20.969 1 97.12 179 HIS B O 1
ATOM 3092 N N . ALA B 1 180 ? -5.867 1.406 21.547 1 96.69 180 ALA B N 1
ATOM 3093 C CA . ALA B 1 180 ? -6.527 1.562 20.25 1 96.69 180 ALA B CA 1
ATOM 3094 C C . ALA B 1 180 ? -5.539 2.002 19.188 1 96.69 180 ALA B C 1
ATOM 3096 O O . ALA B 1 180 ? -5.582 1.515 18.047 1 96.69 180 ALA B O 1
ATOM 3097 N N . PHE B 1 181 ? -4.637 2.904 19.578 1 97.88 181 PHE B N 1
ATOM 3098 C CA . PHE B 1 181 ? -3.646 3.441 18.656 1 97.88 181 PHE B CA 1
ATOM 3099 C C . PHE B 1 181 ? -2.705 2.344 18.172 1 97.88 181 PHE B C 1
ATOM 3101 O O . PHE B 1 181 ? -2.408 2.252 16.969 1 97.88 181 PHE B O 1
ATOM 3108 N N . TYR B 1 182 ? -2.359 1.414 19.047 1 97 182 TYR B N 1
ATOM 3109 C CA . TYR B 1 182 ? -1.374 0.384 18.734 1 97 182 TYR B CA 1
ATOM 3110 C C . TYR B 1 182 ? -2.045 -0.969 18.531 1 97 182 TYR B C 1
ATOM 3112 O O . TYR B 1 182 ? -1.37 -1.975 18.297 1 97 182 TYR B O 1
ATOM 3120 N N . ASP B 1 183 ? -3.33 -1.053 18.672 1 93.5 183 ASP B N 1
ATOM 3121 C CA . ASP B 1 183 ? -4.133 -2.258 18.484 1 93.5 183 ASP B CA 1
ATOM 3122 C C . ASP B 1 183 ? -3.641 -3.393 19.375 1 93.5 183 ASP B C 1
ATOM 3124 O O . ASP B 1 183 ? -3.488 -4.527 18.922 1 93.5 183 ASP B O 1
ATOM 3128 N N . SER B 1 184 ? -3.307 -3.08 20.625 1 93.06 184 SER B N 1
ATOM 3129 C CA . SER B 1 184 ? -2.828 -4.086 21.562 1 93.06 184 SER B CA 1
ATOM 3130 C C . SER B 1 184 ? -3.98 -4.695 22.359 1 93.06 184 SER B C 1
ATOM 3132 O O . SER B 1 184 ? -3.777 -5.613 23.156 1 93.06 184 SER B O 1
ATOM 3134 N N . ARG B 1 185 ? -5.164 -4.156 22.25 1 89.38 185 ARG B N 1
ATOM 3135 C CA . ARG B 1 185 ? -6.406 -4.715 22.766 1 89.38 185 ARG B CA 1
ATOM 3136 C C . ARG B 1 185 ? -6.332 -4.867 24.281 1 89.38 185 ARG B C 1
ATOM 3138 O O . ARG B 1 185 ? -6.723 -5.906 24.828 1 89.38 185 ARG B O 1
ATOM 3145 N N . GLY B 1 186 ? -5.691 -3.996 24.891 1 93.31 186 GLY B N 1
ATOM 3146 C CA . GLY B 1 186 ? -5.68 -3.938 26.344 1 93.31 186 GLY B CA 1
ATOM 3147 C C . GLY B 1 186 ? -4.543 -4.73 26.969 1 93.31 186 GLY B C 1
ATOM 3148 O O . GLY B 1 186 ? -4.367 -4.723 28.188 1 93.31 186 GLY B O 1
ATOM 3149 N N . ASP B 1 187 ? -3.762 -5.406 26.219 1 92.5 187 ASP B N 1
ATOM 3150 C CA . ASP B 1 187 ? -2.625 -6.172 26.719 1 92.5 187 ASP B CA 1
ATOM 3151 C C . ASP B 1 187 ? -1.385 -5.289 26.859 1 92.5 187 ASP B C 1
ATOM 3153 O O . ASP B 1 187 ? -0.773 -4.91 25.859 1 92.5 187 ASP B O 1
ATOM 3157 N N . GLU B 1 188 ? -0.937 -5.086 28.094 1 95.19 188 GLU B N 1
ATOM 3158 C CA . GLU B 1 188 ? 0.158 -4.164 28.375 1 95.19 188 GLU B CA 1
ATOM 3159 C C . GLU B 1 188 ? 1.471 -4.66 27.781 1 95.19 188 GLU B C 1
ATOM 3161 O O . GLU B 1 188 ? 2.273 -3.865 27.281 1 95.19 188 GLU B O 1
ATOM 3166 N N . ALA B 1 189 ? 1.66 -5.902 27.844 1 93.06 189 ALA B N 1
ATOM 3167 C CA . ALA B 1 189 ? 2.895 -6.457 27.297 1 93.06 189 ALA B CA 1
ATOM 3168 C C . ALA B 1 189 ? 2.945 -6.289 25.781 1 93.06 189 ALA B C 1
ATOM 3170 O O . ALA B 1 189 ? 3.99 -5.945 25.219 1 93.06 189 ALA B O 1
ATOM 3171 N N . GLU B 1 190 ? 1.813 -6.547 25.172 1 92.06 190 GLU B N 1
ATOM 3172 C CA . GLU B 1 190 ? 1.72 -6.367 23.734 1 92.06 190 GLU B CA 1
ATOM 3173 C C . GLU B 1 190 ? 1.893 -4.902 23.344 1 92.06 190 GLU B C 1
ATOM 3175 O O . GLU B 1 190 ? 2.559 -4.59 22.359 1 92.06 190 GLU B O 1
ATOM 3180 N N . LEU B 1 191 ? 1.315 -4.02 24.125 1 96.06 191 LEU B N 1
ATOM 3181 C CA . LEU B 1 191 ? 1.485 -2.592 23.875 1 96.06 191 LEU B CA 1
ATOM 3182 C C . LEU B 1 191 ? 2.959 -2.205 23.922 1 96.06 191 LEU B C 1
ATOM 3184 O O . LEU B 1 191 ? 3.455 -1.521 23.031 1 96.06 191 LEU B O 1
ATOM 3188 N N . ARG B 1 192 ? 3.635 -2.658 24.906 1 96.69 192 ARG B N 1
ATOM 3189 C CA . ARG B 1 192 ? 5.055 -2.348 25.062 1 96.69 192 ARG B CA 1
ATOM 3190 C C . ARG B 1 192 ? 5.863 -2.898 23.891 1 96.69 192 ARG B C 1
ATOM 3192 O O . ARG B 1 192 ? 6.742 -2.215 23.359 1 96.69 192 ARG B O 1
ATOM 3199 N N . ARG B 1 193 ? 5.559 -4.07 23.531 1 94.69 193 ARG B N 1
ATOM 3200 C CA . ARG B 1 193 ? 6.277 -4.699 22.422 1 94.69 193 ARG B CA 1
ATOM 3201 C C . ARG B 1 193 ? 6.09 -3.91 21.141 1 94.69 193 ARG B C 1
ATOM 3203 O O . ARG B 1 193 ? 7.059 -3.604 20.438 1 94.69 193 ARG B O 1
ATOM 3210 N N . ARG B 1 194 ? 4.855 -3.607 20.797 1 95.25 194 ARG B N 1
ATOM 3211 C CA . ARG B 1 194 ? 4.531 -2.891 19.578 1 95.25 194 ARG B CA 1
ATOM 3212 C C . ARG B 1 194 ? 5.137 -1.493 19.578 1 95.25 194 ARG B C 1
ATOM 3214 O O . ARG B 1 194 ? 5.727 -1.064 18.578 1 95.25 194 ARG B O 1
ATOM 3221 N N . THR B 1 195 ? 5.066 -0.805 20.688 1 97.62 195 THR B N 1
ATOM 3222 C CA . THR B 1 195 ? 5.621 0.541 20.781 1 97.62 195 THR B CA 1
ATOM 3223 C C . THR B 1 195 ? 7.137 0.513 20.625 1 97.62 195 THR B C 1
ATOM 3225 O O . THR B 1 195 ? 7.707 1.318 19.891 1 97.62 195 THR B O 1
ATOM 3228 N N . THR B 1 196 ? 7.754 -0.434 21.281 1 97.75 196 THR B N 1
ATOM 3229 C CA . THR B 1 196 ? 9.211 -0.559 21.219 1 97.75 196 THR B CA 1
ATOM 3230 C C . THR B 1 196 ? 9.664 -0.832 19.781 1 97.75 196 THR B C 1
ATOM 3232 O O . THR B 1 196 ? 10.602 -0.202 19.297 1 97.75 196 THR B O 1
ATOM 3235 N N . GLU B 1 197 ? 8.969 -1.731 19.156 1 96.25 197 GLU B N 1
ATOM 3236 C CA . GLU B 1 197 ? 9.336 -2.076 17.781 1 96.25 197 GLU B CA 1
ATOM 3237 C C . GLU B 1 197 ? 9.164 -0.879 16.844 1 96.25 197 GLU B C 1
ATOM 3239 O O . GLU B 1 197 ? 10.047 -0.593 16.031 1 96.25 197 GLU B O 1
ATOM 3244 N N . LEU B 1 198 ? 8.039 -0.192 17 1 97.56 198 LEU B N 1
ATOM 3245 C CA . LEU B 1 198 ? 7.781 0.97 16.156 1 97.56 198 LEU B CA 1
ATOM 3246 C C . LEU B 1 198 ? 8.82 2.057 16.391 1 97.56 198 LEU B C 1
ATOM 3248 O O . LEU B 1 198 ? 9.383 2.6 15.438 1 97.56 198 LEU B O 1
ATOM 3252 N N . LEU B 1 199 ? 9.102 2.398 17.594 1 97.31 199 LEU B N 1
ATOM 3253 C CA . LEU B 1 199 ? 10.031 3.471 17.938 1 97.31 199 LEU B CA 1
ATOM 3254 C C . LEU B 1 199 ? 11.438 3.137 17.469 1 97.31 199 LEU B C 1
ATOM 3256 O O . LEU B 1 199 ? 12.164 4.016 17 1 97.31 199 LEU B O 1
ATOM 3260 N N . ALA B 1 200 ? 11.828 1.854 17.641 1 98 200 ALA B N 1
ATOM 3261 C CA . ALA B 1 200 ? 13.141 1.425 17.156 1 98 200 ALA B CA 1
ATOM 3262 C C . ALA B 1 200 ? 13.242 1.603 15.641 1 98 200 ALA B C 1
ATOM 3264 O O . ALA B 1 200 ? 14.281 2.029 15.125 1 98 200 ALA B O 1
ATOM 3265 N N . SER B 1 201 ? 12.234 1.233 14.977 1 97.88 201 SER B N 1
ATOM 3266 C CA . SER B 1 201 ? 12.211 1.399 13.523 1 97.88 201 SER B CA 1
ATOM 3267 C C . SER B 1 201 ? 12.297 2.871 13.133 1 97.88 201 SER B C 1
ATOM 3269 O O . SER B 1 201 ? 13.062 3.232 12.234 1 97.88 201 SER B O 1
ATOM 3271 N N . CYS B 1 202 ? 11.516 3.768 13.773 1 98 202 CYS B N 1
ATOM 3272 C CA . CYS B 1 202 ? 11.531 5.199 13.508 1 98 202 CYS B CA 1
ATOM 3273 C C . CYS B 1 202 ? 12.93 5.777 13.719 1 98 202 CYS B C 1
ATOM 3275 O O . CYS B 1 202 ? 13.398 6.586 12.922 1 98 202 CYS B O 1
ATOM 3277 N N . ALA B 1 203 ? 13.594 5.359 14.695 1 97.5 203 ALA B N 1
ATOM 3278 C CA . ALA B 1 203 ? 14.914 5.871 15.039 1 97.5 203 ALA B CA 1
ATOM 3279 C C . ALA B 1 203 ? 15.938 5.527 13.961 1 97.5 203 ALA B C 1
ATOM 3281 O O . ALA B 1 203 ? 16.875 6.289 13.719 1 97.5 203 ALA B O 1
ATOM 3282 N N . ARG B 1 204 ? 15.727 4.434 13.297 1 97.06 204 ARG B N 1
ATOM 3283 C CA . ARG B 1 204 ? 16.703 3.945 12.328 1 97.06 204 ARG B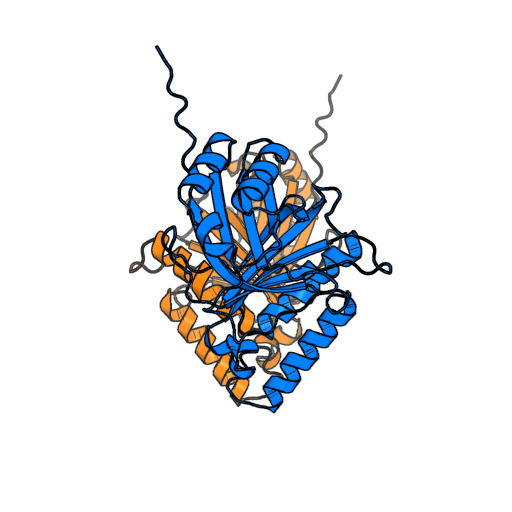 CA 1
ATOM 3284 C C . ARG B 1 204 ? 16.812 4.887 11.133 1 97.06 204 ARG B C 1
ATOM 3286 O O . ARG B 1 204 ? 17.859 4.957 10.484 1 97.06 204 ARG B O 1
ATOM 3293 N N . PHE B 1 205 ? 15.711 5.594 10.898 1 97.44 205 PHE B N 1
ATOM 3294 C CA . PHE B 1 205 ? 15.805 6.465 9.734 1 97.44 205 PHE B CA 1
ATOM 3295 C C . PHE B 1 205 ? 15.453 7.902 10.102 1 97.44 205 PHE B C 1
ATOM 3297 O O . PHE B 1 205 ? 15.078 8.695 9.234 1 97.44 205 PHE B O 1
ATOM 3304 N N . GLY B 1 206 ? 15.453 8.227 11.406 1 96.5 206 GLY B N 1
ATOM 3305 C CA . GLY B 1 206 ? 15.391 9.602 11.875 1 96.5 206 GLY B CA 1
ATOM 3306 C C . GLY B 1 206 ? 13.977 10.141 11.945 1 96.5 206 GLY 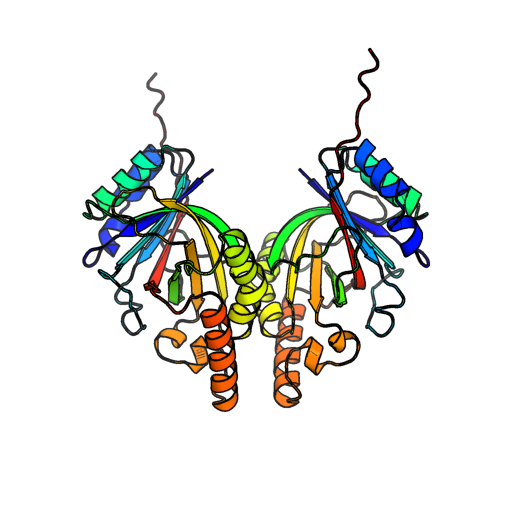B C 1
ATOM 3307 O O . GLY B 1 206 ? 13.773 11.352 12.023 1 96.5 206 GLY B O 1
ATOM 3308 N N . ALA B 1 207 ? 12.984 9.273 11.836 1 95.69 207 ALA B N 1
ATOM 3309 C CA . ALA B 1 207 ? 11.594 9.711 11.859 1 95.69 207 ALA B CA 1
ATOM 3310 C C . ALA B 1 207 ? 11.234 10.328 13.211 1 95.69 207 ALA B C 1
ATOM 3312 O O . ALA B 1 207 ? 10.211 10.992 13.344 1 95.69 207 ALA B O 1
ATOM 3313 N N . ASP B 1 208 ? 12.039 10.125 14.18 1 94.5 208 ASP B N 1
ATOM 3314 C CA . ASP B 1 208 ? 11.766 10.648 15.516 1 94.5 208 ASP B CA 1
ATOM 3315 C C . ASP B 1 208 ? 12.414 12.016 15.711 1 94.5 208 ASP B C 1
ATOM 3317 O O . ASP B 1 208 ? 12.25 12.633 16.766 1 94.5 208 ASP B O 1
ATOM 3321 N N . GLN B 1 209 ? 13.086 12.469 14.703 1 94.81 209 GLN B N 1
ATOM 3322 C CA . GLN B 1 209 ? 13.789 13.75 14.805 1 94.81 209 GLN B CA 1
ATOM 3323 C C . GLN B 1 209 ? 13.094 14.828 13.977 1 94.81 209 GLN B C 1
ATOM 3325 O O . GLN B 1 209 ? 12.898 14.664 12.773 1 94.81 209 GLN B O 1
ATOM 3330 N N . GLY B 1 210 ? 12.766 15.914 14.633 1 95.5 210 GLY B N 1
ATOM 3331 C CA . GLY B 1 210 ? 12.18 17.047 13.93 1 95.5 210 GLY B CA 1
ATOM 3332 C C . GLY B 1 210 ? 10.828 16.75 13.32 1 95.5 210 GLY B C 1
ATOM 3333 O O . GLY B 1 210 ? 10.43 17.375 12.336 1 95.5 210 GLY B O 1
ATOM 3334 N N . LEU B 1 211 ? 10.172 15.828 13.82 1 97 211 LEU B N 1
ATOM 3335 C CA . LEU B 1 211 ? 8.883 15.367 13.312 1 97 211 LEU B CA 1
ATOM 3336 C C . LEU B 1 211 ? 7.793 16.406 13.555 1 97 211 LEU B C 1
ATOM 3338 O O . LEU B 1 211 ? 7.691 16.953 14.656 1 97 211 LEU B O 1
ATOM 3342 N N . ASP B 1 212 ? 7.035 16.797 12.523 1 98.25 212 ASP B N 1
ATOM 3343 C CA . ASP B 1 212 ? 5.723 17.406 12.734 1 98.25 212 ASP B CA 1
ATOM 3344 C C . ASP B 1 212 ? 4.633 16.328 12.805 1 98.25 212 ASP B C 1
ATOM 3346 O O . ASP B 1 212 ? 4.5 15.516 11.898 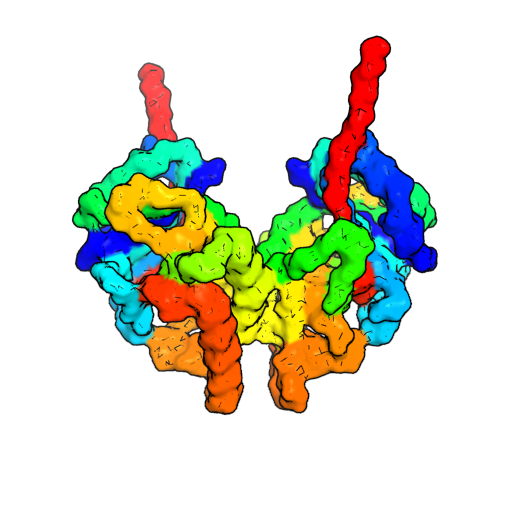1 98.25 212 ASP B O 1
ATOM 3350 N N . LEU B 1 213 ? 3.928 16.266 13.828 1 98.38 213 LEU B N 1
ATOM 3351 C CA . LEU B 1 213 ? 2.77 15.398 13.984 1 98.38 213 LEU B CA 1
ATOM 3352 C C . LEU B 1 213 ? 1.49 16.219 14.141 1 98.38 213 LEU B C 1
ATOM 3354 O O . LEU B 1 213 ? 1.354 16.984 15.094 1 98.38 213 LEU B O 1
ATOM 3358 N N . VAL B 1 214 ? 0.575 16.031 13.219 1 98.69 214 VAL B N 1
ATOM 3359 C CA . VAL B 1 214 ? -0.626 16.859 13.172 1 98.69 214 VAL B CA 1
ATOM 3360 C C . VAL B 1 214 ? -1.867 15.969 13.18 1 98.69 214 VAL B C 1
ATOM 3362 O O . VAL B 1 214 ? -2.17 15.305 12.188 1 98.69 214 VAL B O 1
ATOM 3365 N N . PRO B 1 215 ? -2.592 15.906 14.32 1 98.75 215 PRO B N 1
ATOM 3366 C CA . PRO B 1 215 ? -3.9 15.25 14.289 1 98.75 215 PRO B CA 1
ATOM 3367 C C . PRO B 1 215 ? -4.941 16.047 13.508 1 98.75 215 PRO B C 1
ATOM 3369 O O . PRO B 1 215 ? -5.031 17.266 13.656 1 98.75 215 PRO B O 1
ATOM 3372 N N . THR B 1 216 ? -5.715 15.305 12.633 1 98.81 216 THR B N 1
ATOM 3373 C CA . THR B 1 216 ? -6.602 16.094 11.797 1 98.81 216 THR B CA 1
ATOM 3374 C C . THR B 1 216 ? -7.926 15.367 11.562 1 98.81 216 THR B C 1
ATOM 3376 O O . THR B 1 216 ? -7.992 14.148 11.68 1 98.81 216 THR B O 1
ATOM 3379 N N . SER B 1 217 ? -8.961 16.156 11.336 1 98.75 217 SER B N 1
ATOM 3380 C CA . SER B 1 217 ? -10.133 15.734 10.578 1 98.75 217 SER B CA 1
ATOM 3381 C C . SER B 1 217 ? -9.867 15.797 9.078 1 98.75 217 SER B C 1
ATOM 3383 O O . SER B 1 217 ? -9.141 16.672 8.609 1 98.75 217 SER B O 1
ATOM 3385 N N . ARG B 1 218 ? -10.477 14.906 8.359 1 98.69 218 ARG B N 1
ATOM 3386 C CA . ARG B 1 218 ? -10.211 14.797 6.93 1 98.69 218 ARG B CA 1
ATOM 3387 C C . ARG B 1 218 ? -11.484 14.977 6.117 1 98.69 218 ARG B C 1
ATOM 3389 O O . ARG B 1 218 ? -12.5 14.336 6.398 1 98.69 218 ARG B O 1
ATOM 3396 N N . TYR B 1 219 ? -11.414 15.828 5.094 1 98.56 219 TYR B N 1
ATOM 3397 C CA . TYR B 1 219 ? -12.461 16.0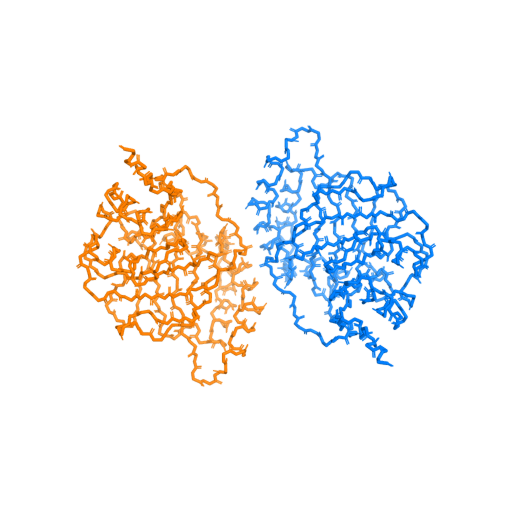62 4.102 1 98.56 219 TYR B CA 1
ATOM 3398 C C . TYR B 1 219 ? -11.898 15.961 2.688 1 98.56 219 TYR B C 1
ATOM 3400 O O . TYR B 1 219 ? -10.742 16.297 2.447 1 98.56 219 TYR B O 1
ATOM 3408 N N . ARG B 1 220 ? -12.758 15.523 1.807 1 98.06 220 ARG B N 1
ATOM 3409 C CA . ARG B 1 220 ? -12.305 15.422 0.422 1 98.06 220 ARG B CA 1
ATOM 3410 C C . ARG B 1 220 ? -13.422 15.805 -0.547 1 98.06 220 ARG B C 1
ATOM 3412 O O . ARG B 1 220 ? -14.602 15.57 -0.274 1 98.06 220 ARG B O 1
ATOM 3419 N N . TRP B 1 221 ? -13.008 16.391 -1.739 1 97.94 221 TRP B N 1
ATOM 3420 C CA . TRP B 1 221 ? -13.93 16.766 -2.811 1 97.94 221 TRP B CA 1
ATOM 3421 C C . TRP B 1 221 ? -13.344 16.422 -4.176 1 97.94 221 TRP B C 1
ATOM 3423 O O . TRP B 1 221 ? -12.156 16.656 -4.426 1 97.94 221 TRP B O 1
ATOM 3433 N N . ALA B 1 222 ? -14.188 15.812 -5.012 1 96.81 222 ALA B N 1
ATOM 3434 C CA . ALA B 1 222 ? -13.914 15.867 -6.445 1 96.81 222 ALA B CA 1
ATOM 3435 C C . ALA B 1 222 ? -14.273 17.234 -7.023 1 96.81 222 ALA B C 1
ATOM 3437 O O . ALA B 1 222 ? -15.32 17.797 -6.68 1 96.81 222 ALA B O 1
ATOM 3438 N N . LEU B 1 223 ? -13.312 17.75 -7.797 1 96 223 LEU B N 1
ATOM 3439 C CA . LEU B 1 223 ? -13.562 19.078 -8.352 1 96 223 LEU B CA 1
ATOM 3440 C C . LEU B 1 223 ? -13.93 18.984 -9.828 1 96 223 LEU B C 1
ATOM 3442 O O . LEU B 1 223 ? -13.422 18.125 -10.547 1 96 223 LEU B O 1
ATOM 3446 N N . GLN B 1 224 ? -14.953 19.625 -10.289 1 80.94 224 GLN B N 1
ATOM 3447 C CA . GLN B 1 224 ? -15.344 19.719 -11.688 1 80.94 224 GLN B CA 1
ATOM 3448 C C . GLN B 1 224 ? -14.516 20.781 -12.422 1 80.94 224 GLN B C 1
ATOM 3450 O O . GLN B 1 224 ? -14.148 21.797 -11.844 1 80.94 224 GLN B O 1
ATOM 3455 N N . PRO B 1 225 ? -14.039 20.344 -13.672 1 69 225 PRO B N 1
ATOM 3456 C CA . PRO B 1 225 ? -13.297 21.359 -14.438 1 69 225 PRO B CA 1
ATOM 3457 C C . PRO B 1 225 ? -14.086 22.656 -14.609 1 69 225 PRO B C 1
ATOM 3459 O O . PRO B 1 225 ? -15.312 22.625 -14.664 1 69 225 PRO B O 1
ATOM 3462 N N . GLY B 1 226 ? -13.562 23.734 -14.188 1 58.94 226 GLY B N 1
ATOM 3463 C CA . GLY B 1 226 ? -14.195 25.031 -14.43 1 58.94 226 GLY B CA 1
ATOM 3464 C C . GLY B 1 226 ? -14.797 25.141 -15.82 1 58.94 226 GLY B C 1
ATOM 3465 O O . GLY B 1 226 ? -14.281 24.547 -16.766 1 58.94 226 GLY B O 1
ATOM 3466 N N . SER B 1 227 ? -16.125 25.219 -15.969 1 48.03 227 SER B N 1
ATOM 3467 C CA . SER B 1 227 ? -16.781 25.547 -17.234 1 48.03 227 SER B CA 1
ATOM 3468 C C . SER B 1 227 ? -16.125 26.75 -17.891 1 48.03 227 SER B C 1
ATOM 3470 O O . SER B 1 227 ? -16.047 27.828 -17.297 1 48.03 227 SER B O 1
ATOM 3472 N N . THR B 1 228 ? -15.109 26.625 -18.641 1 41.12 228 THR B N 1
ATOM 3473 C CA . THR B 1 228 ? -14.906 27.75 -19.562 1 41.12 228 THR B CA 1
ATOM 3474 C C . THR B 1 228 ? -16.203 28.062 -20.312 1 41.12 228 THR B C 1
ATOM 3476 O O . THR B 1 228 ? -16.766 27.188 -20.984 1 41.12 228 THR B O 1
ATOM 3479 N N . ARG B 1 229 ? -17.016 28.922 -20.031 1 36.44 229 ARG B N 1
ATOM 3480 C CA . ARG B 1 229 ? -18.062 29.453 -20.906 1 36.44 229 ARG B CA 1
ATOM 3481 C C . ARG B 1 229 ? -17.5 29.844 -22.266 1 36.44 229 ARG B C 1
ATOM 3483 O O . ARG B 1 229 ? -16.656 30.75 -22.344 1 36.44 229 ARG B O 1
ATOM 3490 N N . ARG B 1 230 ? -17.469 28.891 -23.219 1 35.62 230 ARG B N 1
ATOM 3491 C CA . ARG B 1 230 ? -17.438 29.344 -24.609 1 35.62 230 ARG B CA 1
ATOM 3492 C C . ARG B 1 230 ? -18.391 30.516 -24.844 1 35.62 230 ARG B C 1
ATOM 3494 O O . ARG B 1 230 ? -19.609 30.328 -24.75 1 35.62 230 ARG B O 1
ATOM 3501 N N . ASP B 1 231 ? -18.109 31.641 -24.266 1 27.67 231 ASP B N 1
ATOM 3502 C CA . ASP B 1 231 ? -18.781 32.781 -24.891 1 27.67 231 ASP B CA 1
ATOM 3503 C C . ASP B 1 231 ? -18.688 32.719 -26.406 1 27.67 231 ASP B C 1
ATOM 3505 O O . ASP B 1 231 ? -17.594 32.719 -26.969 1 27.67 231 ASP B O 1
ATOM 3509 N N . SER B 1 232 ? -19.656 31.938 -27.062 1 23.25 232 SER B N 1
ATOM 3510 C CA . SER B 1 232 ? -20.031 32.438 -28.391 1 23.25 232 SER B CA 1
ATOM 3511 C C . SER B 1 232 ? -20.5 33.875 -28.328 1 23.25 232 SER B C 1
ATOM 3513 O O . SER B 1 232 ? -21.219 34.25 -27.406 1 23.25 232 SER B O 1
#

Nearest PDB structures (foldseek):
  4c9s-assembly1_C  TM=5.513E-01  e=1.875E-05  Eubacterium ramulus
  4c9t-assembly1_C  TM=5.427E-01  e=5.063E-05  Eubacterium ramulus
  4d4f-assembly1_D  TM=5.422E-01  e=7.190E-05  Eubacterium ramulus
  4d06-assembly1_B  TM=5.289E-01  e=8.082E-05  Eubacterium ramulus
  4d4f-assembly1_C  TM=4.892E-01  e=7.623E-05  Eubacterium ramulus

Sequence (464 aa):
MRKLIVAVHGADPGPRLSAHTLREALGSVGATALQVNVDDEAVAPALRFGPGAPITALVSVWTHGDPGAVVATVAAAAGDAEPHAYRVSERVRLDPAPVPDGERADVLAQVALLRRPASMTREQYLEYWMVHHTPIAIRTQGTVCYVQNVVEEALTAASPPVAAIVEEHFPMDALTDPHAFYDSRGDEAELRRRTTELLASCARFGADQGLDLVPTSRYRWALQPGSTRRDSMRKLIVAVHGADPGPRLSAHTLREALGSVGATALQVNVDDEAVAPALRFGPGAPITALVSVWTHGDPGAVVATVAAAAGDAEPHAYRVSERVRLDPAPVPDGERADVLAQVALLRRPASMTREQYLEYWMVHHTPIAIRTQGTVCYVQNVVEEALTAASPPVAAIVEEHFPMDALTDPHAFYDSRGDEAELRRRTTELLASCARFGADQGLDLVPTSRYRWALQPGSTRRDS